Protein AF-A0A238J7Y0-F1 (afdb_monomer_lite)

Structure (mmCIF, N/CA/C/O backbone):
data_AF-A0A238J7Y0-F1
#
_entry.id   AF-A0A238J7Y0-F1
#
loop_
_atom_site.group_PDB
_atom_site.id
_atom_site.type_symbol
_atom_site.label_atom_id
_atom_site.label_alt_id
_atom_site.label_comp_id
_atom_site.label_asym_id
_atom_site.label_entity_id
_atom_site.label_seq_id
_atom_site.pdbx_PDB_ins_code
_atom_site.Cartn_x
_atom_site.Cartn_y
_atom_site.Cartn_z
_atom_site.occupancy
_atom_site.B_iso_or_equiv
_atom_site.auth_seq_id
_atom_site.auth_comp_id
_atom_site.auth_asym_id
_atom_site.auth_atom_id
_atom_site.pdbx_PDB_model_num
ATOM 1 N N . MET A 1 1 ? -10.356 15.730 -14.792 1.00 38.12 1 MET A N 1
ATOM 2 C CA . MET A 1 1 ? -11.535 15.500 -13.956 1.00 38.12 1 MET A CA 1
ATOM 3 C C . MET A 1 1 ? -10.981 15.472 -12.550 1.00 38.12 1 MET A C 1
ATOM 5 O O . MET A 1 1 ? -10.036 14.733 -12.318 1.00 38.12 1 MET A O 1
ATOM 9 N N . SER A 1 2 ? -11.400 16.400 -11.692 1.00 46.31 2 SER A N 1
ATOM 10 C CA . SER A 1 2 ? -10.883 16.491 -10.325 1.00 46.31 2 SER A CA 1
ATOM 11 C C . SER A 1 2 ? -11.227 15.210 -9.576 1.00 46.31 2 SER A C 1
ATOM 13 O O . SER A 1 2 ? -12.370 14.764 -9.649 1.00 46.31 2 SER A O 1
ATOM 15 N N . ILE A 1 3 ? -10.254 14.636 -8.872 1.00 56.44 3 ILE A N 1
ATOM 16 C CA . ILE A 1 3 ? -10.499 13.592 -7.875 1.00 56.44 3 ILE A CA 1
ATOM 17 C C . ILE A 1 3 ? -11.543 14.163 -6.902 1.00 56.44 3 ILE A C 1
ATOM 19 O O . ILE A 1 3 ? -11.275 15.166 -6.246 1.00 56.44 3 ILE A O 1
ATOM 23 N N . ASP A 1 4 ? -12.753 13.602 -6.878 1.00 63.94 4 ASP A N 1
ATOM 24 C CA . ASP A 1 4 ? -13.847 14.079 -6.022 1.00 63.94 4 ASP A CA 1
ATOM 25 C C . ASP A 1 4 ? -13.817 13.318 -4.694 1.00 63.94 4 ASP A C 1
ATOM 27 O O . ASP A 1 4 ? -14.590 12.382 -4.466 1.00 63.94 4 ASP A O 1
ATOM 31 N N . LEU A 1 5 ? -12.822 13.683 -3.882 1.00 73.19 5 LEU A N 1
ATOM 32 C CA . LEU A 1 5 ? -12.543 13.116 -2.569 1.00 73.19 5 LEU A CA 1
ATOM 33 C C . LEU A 1 5 ? -13.170 13.990 -1.479 1.00 73.19 5 LEU A C 1
ATOM 35 O O . LEU A 1 5 ? -12.853 15.176 -1.362 1.00 73.19 5 LEU A O 1
ATOM 39 N N . ASP A 1 6 ? -14.009 13.402 -0.629 1.00 80.81 6 ASP A N 1
ATOM 40 C CA . ASP A 1 6 ? -14.608 14.145 0.480 1.00 80.81 6 ASP A CA 1
ATOM 41 C C . ASP A 1 6 ? -13.591 14.352 1.608 1.00 80.81 6 ASP A C 1
ATOM 43 O O . ASP A 1 6 ? -13.405 15.479 2.072 1.00 80.81 6 ASP A O 1
ATOM 47 N N . ILE A 1 7 ? -12.898 13.284 2.023 1.00 86.94 7 ILE A N 1
ATOM 48 C CA . ILE A 1 7 ? -12.035 13.307 3.208 1.00 86.94 7 ILE A CA 1
ATOM 49 C C . ILE A 1 7 ? -10.666 12.683 2.931 1.00 86.94 7 ILE A C 1
ATOM 51 O O . ILE A 1 7 ? -10.556 11.504 2.591 1.00 86.94 7 ILE A O 1
ATOM 55 N N . PHE A 1 8 ? -9.606 13.446 3.182 1.00 88.31 8 PHE A N 1
ATOM 56 C CA . PHE A 1 8 ? -8.250 12.925 3.339 1.00 88.31 8 PHE A CA 1
ATOM 57 C C . PHE A 1 8 ? -7.947 12.703 4.826 1.00 88.31 8 PHE A C 1
ATOM 59 O O . PHE A 1 8 ? -8.079 13.626 5.625 1.00 88.31 8 PHE A O 1
ATOM 66 N N . VAL A 1 9 ? -7.544 11.491 5.212 1.00 89.31 9 VAL A N 1
ATOM 67 C CA . VAL A 1 9 ? -7.195 11.146 6.597 1.00 89.31 9 VAL A CA 1
ATOM 68 C C . VAL A 1 9 ? -5.675 11.077 6.737 1.00 89.31 9 VAL A C 1
ATOM 70 O O . VAL A 1 9 ? -5.036 10.136 6.264 1.00 89.31 9 VAL A O 1
ATOM 73 N N . SER A 1 10 ? -5.109 12.072 7.419 1.00 89.00 10 SER A N 1
ATOM 74 C CA . SER A 1 10 ? -3.700 12.125 7.812 1.00 89.00 10 SER A CA 1
ATOM 75 C C . SER A 1 10 ? -3.506 11.421 9.151 1.00 89.00 10 SER A C 1
ATOM 77 O O . SER A 1 10 ? -4.227 11.684 10.117 1.00 89.00 10 SER A O 1
ATOM 79 N N . TYR A 1 11 ? -2.544 10.503 9.216 1.00 87.81 11 TYR A N 1
ATOM 80 C CA . TYR A 1 11 ? -2.313 9.664 10.388 1.00 87.81 11 TYR A CA 1
ATOM 81 C C . TYR A 1 11 ? -0.861 9.183 10.456 1.00 87.81 11 TYR A C 1
ATOM 83 O O . TYR A 1 11 ? -0.108 9.228 9.479 1.00 87.81 11 TYR A O 1
ATOM 91 N N . LYS A 1 12 ? -0.454 8.679 11.623 1.00 85.75 12 LYS A N 1
ATOM 92 C CA . LYS A 1 12 ? 0.849 8.035 11.799 1.00 85.75 12 LYS A CA 1
ATOM 93 C C . LYS A 1 12 ? 0.777 6.580 11.339 1.00 85.75 12 LYS A C 1
ATOM 95 O O . LYS A 1 12 ? -0.038 5.815 11.837 1.00 85.75 12 LYS A O 1
ATOM 100 N N . ARG A 1 13 ? 1.639 6.182 10.397 1.00 77.62 13 ARG A N 1
ATOM 101 C CA . ARG A 1 13 ? 1.597 4.855 9.744 1.00 77.62 13 ARG A CA 1
ATOM 102 C C . ARG A 1 13 ? 1.607 3.677 10.718 1.00 77.62 13 ARG A C 1
ATOM 104 O O . ARG A 1 13 ? 0.900 2.698 10.507 1.00 77.62 13 ARG A O 1
ATOM 111 N N . GLU A 1 14 ? 2.377 3.789 11.792 1.00 77.94 14 GLU A N 1
ATOM 112 C CA . GLU A 1 14 ? 2.489 2.799 12.866 1.00 77.94 14 GLU A CA 1
ATOM 113 C C . GLU A 1 14 ? 1.159 2.607 13.628 1.00 77.94 14 GLU A C 1
ATOM 115 O O . GLU A 1 14 ? 0.955 1.595 14.292 1.00 77.94 14 GLU A O 1
ATOM 120 N N . GLU A 1 15 ? 0.217 3.537 13.465 1.00 82.38 15 GLU A N 1
ATOM 121 C CA . GLU A 1 15 ? -1.111 3.564 14.076 1.00 82.38 15 GLU A CA 1
ATOM 122 C C . GLU A 1 15 ? -2.224 3.316 13.038 1.00 82.38 15 GLU A C 1
ATOM 124 O O . GLU A 1 15 ? -3.339 3.824 13.150 1.00 82.38 15 GLU A O 1
ATOM 129 N N . ALA A 1 16 ? -1.948 2.497 12.016 1.00 77.50 16 ALA A N 1
ATOM 130 C CA . ALA A 1 16 ? -2.911 2.111 10.976 1.00 77.50 16 ALA A CA 1
ATOM 131 C C . ALA A 1 16 ? -4.255 1.583 11.527 1.00 77.50 16 ALA A C 1
ATOM 133 O O . ALA A 1 16 ? -5.310 1.826 10.945 1.00 77.50 16 ALA A O 1
ATOM 134 N N . HIS A 1 17 ? -4.237 0.930 12.691 1.00 79.94 17 HIS A N 1
ATOM 135 C CA . HIS A 1 17 ? -5.439 0.454 13.378 1.00 79.94 17 HIS A CA 1
ATOM 136 C C . HIS A 1 17 ? -6.396 1.594 13.778 1.00 79.94 17 HIS A C 1
ATOM 138 O O . HIS A 1 17 ? -7.616 1.427 13.740 1.00 79.94 17 HIS A O 1
ATOM 144 N N . LEU A 1 18 ? -5.856 2.753 14.169 1.00 84.38 18 LEU A N 1
ATOM 145 C CA . LEU A 1 18 ? -6.630 3.937 14.529 1.00 84.38 18 LEU A CA 1
ATOM 146 C C . LEU A 1 18 ? -7.251 4.557 13.275 1.00 84.38 18 LEU A C 1
ATOM 148 O O . LEU A 1 18 ? -8.452 4.830 13.258 1.00 84.38 18 LEU A O 1
ATOM 152 N N . ARG A 1 19 ? -6.451 4.692 12.210 1.00 86.56 19 ARG A N 1
ATOM 153 C CA . ARG A 1 19 ? -6.927 5.099 10.883 1.00 86.56 19 ARG A CA 1
ATOM 154 C C . ARG A 1 19 ? -8.102 4.231 10.438 1.00 86.56 19 ARG A C 1
ATOM 156 O O . ARG A 1 19 ? -9.132 4.777 10.063 1.00 86.56 19 ARG A O 1
ATOM 163 N N . ASP A 1 20 ? -7.981 2.907 10.500 1.00 82.25 20 ASP A N 1
ATOM 164 C CA . ASP A 1 20 ? -9.027 1.995 10.015 1.00 82.25 20 ASP A CA 1
ATOM 165 C C . ASP A 1 20 ? -10.348 2.146 10.752 1.00 82.25 20 ASP A C 1
ATOM 167 O O . ASP A 1 20 ? -11.408 2.077 10.133 1.00 82.25 20 ASP A O 1
ATOM 171 N N . LYS A 1 21 ? -10.299 2.375 12.067 1.00 85.75 21 LYS A N 1
ATOM 172 C CA . LYS A 1 21 ? -11.506 2.651 12.851 1.00 85.75 21 LYS A CA 1
ATOM 173 C C . LYS A 1 21 ? -12.198 3.922 12.370 1.00 85.75 21 LYS A C 1
ATOM 175 O O . LYS A 1 21 ? -13.404 3.904 12.146 1.00 85.75 21 LYS A O 1
ATOM 180 N N . VAL A 1 22 ? -11.436 4.998 12.186 1.00 87.19 22 VAL A N 1
ATOM 181 C CA . VAL A 1 22 ? -11.964 6.293 11.739 1.00 87.19 22 VAL A CA 1
ATOM 182 C C . VAL A 1 22 ? -12.487 6.209 10.304 1.00 87.19 22 VAL A C 1
ATOM 184 O O . VAL A 1 22 ? -13.600 6.649 10.036 1.00 87.19 22 VAL A O 1
ATOM 187 N N . ILE A 1 23 ? -11.737 5.587 9.391 1.00 85.50 23 ILE A N 1
ATOM 188 C CA . ILE A 1 23 ? -12.138 5.415 7.990 1.00 85.50 23 ILE A CA 1
ATOM 189 C C . ILE A 1 23 ? -13.430 4.613 7.878 1.00 85.50 23 ILE A C 1
ATOM 191 O O . ILE A 1 23 ? -14.350 5.065 7.206 1.00 85.50 23 ILE A O 1
ATOM 195 N N . ARG A 1 24 ? -13.535 3.461 8.554 1.00 81.81 24 ARG A N 1
ATOM 196 C CA . ARG A 1 24 ? -14.764 2.650 8.518 1.00 81.81 24 ARG A CA 1
ATOM 197 C C . ARG A 1 24 ? -15.963 3.446 9.018 1.00 81.81 24 ARG A C 1
ATOM 199 O O . ARG A 1 24 ? -16.998 3.453 8.370 1.00 81.81 24 ARG A O 1
ATOM 206 N N . ALA A 1 25 ? -15.791 4.176 10.118 1.00 84.56 25 ALA A N 1
ATOM 207 C CA . ALA A 1 25 ? -16.844 5.000 10.696 1.00 84.56 25 ALA A CA 1
ATOM 208 C C . ALA A 1 25 ? -17.317 6.118 9.737 1.00 84.56 25 ALA A C 1
ATOM 210 O O . ALA A 1 25 ? -18.513 6.386 9.637 1.00 84.56 25 ALA A O 1
ATOM 211 N N . LEU A 1 26 ? -16.397 6.739 8.993 1.00 86.44 26 LEU A N 1
ATOM 212 C CA . LEU A 1 26 ? -16.709 7.750 7.975 1.00 86.44 26 LEU A CA 1
ATOM 213 C C . LEU A 1 26 ? -17.353 7.144 6.716 1.00 86.44 26 LEU A C 1
ATOM 215 O O . LEU A 1 26 ? -18.285 7.721 6.159 1.00 86.44 26 LEU A O 1
ATOM 219 N N . GLN A 1 27 ? -16.897 5.970 6.283 1.00 83.50 27 GLN A N 1
ATOM 220 C CA . GLN A 1 27 ? -17.466 5.248 5.142 1.00 83.50 27 GLN A CA 1
ATOM 221 C C . GLN A 1 27 ? -18.886 4.752 5.432 1.00 83.50 27 GLN A C 1
ATOM 223 O O . GLN A 1 27 ? -19.764 4.889 4.583 1.00 83.50 27 GLN A O 1
ATOM 228 N N . ASP A 1 28 ? -19.144 4.265 6.649 1.00 80.19 28 ASP A N 1
ATOM 229 C CA . ASP A 1 28 ? -20.488 3.901 7.117 1.00 80.19 28 ASP A CA 1
ATOM 230 C C . ASP A 1 28 ? -21.444 5.111 7.120 1.00 80.19 28 ASP A C 1
ATOM 232 O O . ASP A 1 28 ? -22.663 4.956 6.999 1.00 80.19 28 ASP A O 1
ATOM 236 N N . ALA A 1 29 ? -20.895 6.328 7.210 1.00 81.44 29 ALA A N 1
ATOM 237 C CA . ALA A 1 29 ? -21.615 7.592 7.079 1.00 81.44 29 ALA A CA 1
ATOM 238 C C . ALA A 1 29 ? -21.702 8.122 5.626 1.00 81.44 29 ALA A C 1
ATOM 240 O O . ALA A 1 29 ? -22.191 9.229 5.412 1.00 81.44 29 ALA A O 1
ATOM 241 N N . ASN A 1 30 ? -21.312 7.318 4.627 1.00 82.19 30 ASN A N 1
ATOM 242 C CA . ASN A 1 30 ? -21.288 7.625 3.187 1.00 82.19 30 ASN A CA 1
ATOM 243 C C . ASN A 1 30 ? -20.312 8.738 2.759 1.00 82.19 30 ASN A C 1
ATOM 245 O O . ASN A 1 30 ? -20.568 9.432 1.773 1.00 82.19 30 ASN A O 1
ATOM 249 N N . PHE A 1 31 ? -19.187 8.903 3.454 1.00 82.19 31 PHE A N 1
ATOM 250 C CA . PHE A 1 31 ? -18.101 9.759 2.969 1.00 82.19 31 PHE A CA 1
ATOM 251 C C . PHE A 1 31 ? -17.094 8.971 2.134 1.00 82.19 31 PHE A C 1
ATOM 253 O O . PHE A 1 31 ? -16.704 7.856 2.492 1.00 82.19 31 PHE A O 1
ATOM 260 N N . THR A 1 32 ? -16.611 9.574 1.047 1.00 79.25 32 THR A N 1
ATOM 261 C CA . THR A 1 32 ? -15.444 9.044 0.335 1.00 79.25 32 THR A CA 1
ATOM 262 C C . THR A 1 32 ? -14.169 9.435 1.078 1.00 79.25 32 THR A C 1
ATOM 264 O O . THR A 1 32 ? -13.885 10.611 1.304 1.00 79.25 32 THR A O 1
ATOM 267 N N . THR A 1 33 ? -13.399 8.437 1.500 1.00 78.62 33 THR A N 1
ATOM 268 C CA . THR A 1 33 ? -12.208 8.634 2.334 1.00 78.62 33 THR A CA 1
ATOM 269 C C . THR A 1 33 ? -10.964 8.102 1.642 1.00 78.62 33 THR A C 1
ATOM 271 O O . THR A 1 33 ? -10.998 7.005 1.080 1.00 78.62 33 THR A O 1
ATOM 274 N N . PHE A 1 34 ? -9.846 8.800 1.792 1.00 76.94 34 PHE A N 1
ATOM 275 C CA . PHE A 1 34 ? -8.535 8.331 1.359 1.00 76.94 34 PHE A CA 1
ATOM 276 C C . PHE A 1 34 ? -7.503 8.523 2.472 1.00 76.94 34 PHE A C 1
ATOM 278 O O . PHE A 1 34 ? -7.573 9.498 3.218 1.00 76.94 34 PHE A O 1
ATOM 285 N N . ALA A 1 35 ? -6.539 7.610 2.578 1.00 72.25 35 ALA A N 1
ATOM 286 C CA . ALA A 1 35 ? -5.431 7.699 3.523 1.00 72.25 35 ALA A CA 1
ATOM 287 C C . ALA A 1 35 ? -4.133 7.183 2.892 1.00 72.25 35 ALA A C 1
ATOM 289 O O . ALA A 1 35 ? -4.165 6.325 2.012 1.00 72.25 35 ALA A O 1
ATOM 290 N N . ASP A 1 36 ? -2.992 7.697 3.358 1.00 65.25 36 ASP A N 1
ATOM 291 C CA . ASP A 1 36 ? -1.638 7.363 2.879 1.00 65.25 36 ASP A CA 1
ATOM 292 C C . ASP A 1 36 ? -1.188 5.940 3.287 1.00 65.25 36 ASP A C 1
ATOM 294 O O . ASP A 1 36 ? -0.232 5.756 4.041 1.00 65.25 36 ASP A O 1
ATOM 298 N N . ALA A 1 37 ? -1.918 4.909 2.851 1.00 54.00 37 ALA A N 1
ATOM 299 C CA . ALA A 1 37 ? -1.690 3.547 3.319 1.00 54.00 37 ALA A CA 1
ATOM 300 C C . ALA A 1 37 ? -0.405 2.905 2.772 1.00 54.00 37 ALA A C 1
ATOM 302 O O . ALA A 1 37 ? 0.185 2.101 3.487 1.00 54.00 37 ALA A O 1
ATOM 303 N N . GLU A 1 38 ? 0.069 3.246 1.568 1.00 50.06 38 GLU A N 1
ATOM 304 C CA . GLU A 1 38 ? 1.172 2.506 0.924 1.00 50.06 38 GLU A CA 1
ATOM 305 C C . GLU A 1 38 ? 1.985 3.333 -0.089 1.00 50.06 38 GLU A C 1
ATOM 307 O O . GLU A 1 38 ? 2.327 2.841 -1.162 1.00 50.06 38 GLU A O 1
ATOM 312 N N . ILE A 1 39 ? 2.314 4.595 0.208 1.00 52.22 39 ILE A N 1
ATOM 313 C CA . ILE A 1 39 ? 3.214 5.343 -0.680 1.00 52.22 39 ILE A CA 1
ATOM 314 C C . ILE A 1 39 ? 4.668 5.221 -0.193 1.00 52.22 39 ILE A C 1
ATOM 316 O O . ILE A 1 39 ? 5.030 5.659 0.913 1.00 52.22 39 ILE A O 1
ATOM 320 N N . ASP A 1 40 ? 5.503 4.620 -1.044 1.00 47.72 40 ASP A N 1
ATOM 321 C CA . ASP A 1 40 ? 6.953 4.493 -0.868 1.00 47.72 40 ASP A CA 1
ATOM 322 C C . ASP A 1 40 ? 7.617 5.868 -0.695 1.00 47.72 40 ASP A C 1
ATOM 324 O O . ASP A 1 40 ? 7.285 6.838 -1.381 1.00 47.72 40 ASP A O 1
ATOM 328 N N . LYS A 1 41 ? 8.599 5.954 0.213 1.00 45.19 41 LYS A N 1
ATOM 329 C CA . LYS A 1 41 ? 9.417 7.161 0.423 1.00 45.19 41 LYS A CA 1
ATOM 330 C C . LYS A 1 41 ? 10.328 7.386 -0.796 1.00 45.19 41 LYS A C 1
ATOM 332 O O . LYS A 1 41 ? 11.480 6.966 -0.790 1.00 45.19 41 LYS A O 1
ATOM 337 N N . GLY A 1 42 ? 9.809 8.038 -1.834 1.00 51.00 42 GLY A N 1
ATOM 338 C CA . GLY A 1 42 ? 10.549 8.479 -3.024 1.00 51.00 42 GLY A CA 1
ATOM 339 C C . GLY A 1 42 ? 10.338 9.967 -3.330 1.00 51.00 42 GLY A C 1
ATOM 340 O O . GLY A 1 42 ? 9.514 10.621 -2.694 1.00 51.00 42 GLY A O 1
ATOM 341 N N . GLU A 1 43 ? 11.059 10.512 -4.316 1.00 45.06 43 GLU A N 1
ATOM 342 C CA . GLU A 1 43 ? 10.988 11.941 -4.692 1.00 45.06 43 GLU A CA 1
ATOM 343 C C . GLU A 1 43 ? 9.572 12.390 -5.114 1.00 45.06 43 GLU A C 1
ATOM 345 O O . GLU A 1 43 ? 9.170 13.513 -4.814 1.00 45.06 43 GLU A O 1
ATOM 350 N N . ASN A 1 44 ? 8.767 11.480 -5.677 1.00 52.41 44 ASN A N 1
ATOM 351 C CA . ASN A 1 44 ? 7.397 11.750 -6.136 1.00 52.41 44 ASN A CA 1
ATOM 352 C C . ASN A 1 44 ? 6.315 11.600 -5.037 1.00 52.41 44 ASN A C 1
ATOM 354 O O . ASN A 1 44 ? 5.147 11.899 -5.288 1.00 52.41 44 ASN A O 1
ATOM 358 N N . PHE A 1 45 ? 6.672 11.163 -3.817 1.00 55.41 45 PHE A N 1
ATOM 359 C CA . PHE A 1 45 ? 5.735 10.992 -2.686 1.00 55.41 45 PHE A CA 1
ATOM 360 C C . PHE A 1 45 ? 5.042 12.315 -2.322 1.00 55.41 45 PHE A C 1
ATOM 362 O O . PHE A 1 45 ? 3.825 12.367 -2.146 1.00 55.41 45 PHE A O 1
ATOM 369 N N . ASN A 1 46 ? 5.819 13.400 -2.276 1.00 62.00 46 ASN A N 1
ATOM 370 C CA . ASN A 1 46 ? 5.327 14.723 -1.888 1.00 62.00 46 ASN A CA 1
ATOM 371 C C . ASN A 1 46 ? 4.303 15.273 -2.882 1.00 62.00 46 ASN A C 1
ATOM 373 O O . ASN A 1 46 ? 3.322 15.882 -2.478 1.00 62.00 46 ASN A O 1
ATOM 377 N N . GLU A 1 47 ? 4.502 15.039 -4.181 1.00 65.19 47 GLU A N 1
ATOM 378 C CA . GLU A 1 47 ? 3.608 15.566 -5.215 1.00 65.19 47 GLU A CA 1
ATOM 379 C C . GLU A 1 47 ? 2.244 14.877 -5.209 1.00 65.19 47 GLU A C 1
ATOM 381 O O . GLU A 1 47 ? 1.219 15.522 -5.435 1.00 65.19 47 GLU A O 1
ATOM 386 N N . VAL A 1 48 ? 2.223 13.570 -4.940 1.00 64.44 48 VAL A N 1
ATOM 387 C CA . VAL A 1 48 ? 0.982 12.799 -4.823 1.00 64.44 48 VAL A CA 1
ATOM 388 C C . VAL A 1 48 ? 0.228 13.204 -3.561 1.00 64.44 48 VAL A C 1
ATOM 390 O O . VAL A 1 48 ? -0.971 13.462 -3.624 1.00 64.44 48 VAL A O 1
ATOM 393 N N . LEU A 1 49 ? 0.924 13.297 -2.428 1.00 67.75 49 LEU A N 1
ATOM 394 C CA . LEU A 1 49 ? 0.328 13.681 -1.152 1.00 67.75 49 LEU A CA 1
ATOM 395 C C . LEU A 1 49 ? -0.256 15.098 -1.209 1.00 67.75 49 LEU A C 1
ATOM 397 O O . LEU A 1 49 ? -1.420 15.304 -0.865 1.00 67.75 49 LEU A O 1
ATOM 401 N N . ASP A 1 50 ? 0.505 16.058 -1.742 1.00 72.56 50 ASP A N 1
ATOM 402 C CA . ASP A 1 50 ? 0.035 17.424 -1.960 1.00 72.56 50 ASP A CA 1
ATOM 403 C C . ASP A 1 50 ? -1.196 17.456 -2.873 1.00 72.56 50 ASP A C 1
ATOM 405 O O . ASP A 1 50 ? -2.105 18.256 -2.659 1.00 72.56 50 ASP A O 1
ATOM 409 N N . ARG A 1 51 ? -1.249 16.591 -3.894 1.00 71.81 51 ARG A N 1
ATOM 410 C CA . ARG A 1 51 ? -2.391 16.486 -4.813 1.00 71.81 51 ARG A CA 1
ATOM 411 C C . ARG A 1 51 ? -3.631 15.944 -4.116 1.00 71.81 51 ARG A C 1
ATOM 413 O O . ARG A 1 51 ? -4.695 16.528 -4.289 1.00 71.81 51 ARG A O 1
ATOM 420 N N . MET A 1 52 ? -3.482 14.906 -3.296 1.00 72.62 52 MET A N 1
ATOM 421 C CA . MET A 1 52 ? -4.582 14.331 -2.518 1.00 72.62 52 MET A CA 1
ATOM 422 C C . MET A 1 52 ? -5.160 15.334 -1.529 1.00 72.62 52 MET A C 1
ATOM 424 O O . MET A 1 52 ? -6.373 15.546 -1.494 1.00 72.62 52 MET A O 1
ATOM 428 N N . VAL A 1 53 ? -4.282 16.020 -0.794 1.00 75.75 53 VAL A N 1
ATOM 429 C CA . VAL A 1 53 ? -4.673 17.103 0.113 1.00 75.75 53 VAL A CA 1
ATOM 430 C C . VAL A 1 53 ? -5.376 18.219 -0.658 1.00 75.75 53 VAL A C 1
ATOM 432 O O . VAL A 1 53 ? -6.360 18.759 -0.166 1.00 75.75 53 VAL A O 1
ATOM 435 N N . ARG A 1 54 ? -4.920 18.555 -1.876 1.00 78.06 54 ARG A N 1
ATOM 436 C CA . ARG A 1 54 ? -5.554 19.566 -2.743 1.00 78.06 54 ARG A CA 1
ATOM 437 C C . ARG A 1 54 ? -6.923 19.146 -3.270 1.00 78.06 54 ARG A C 1
ATOM 439 O O . ARG A 1 54 ? -7.764 20.024 -3.436 1.00 78.06 54 ARG A O 1
ATOM 446 N N . SER A 1 55 ? -7.136 17.860 -3.539 1.00 75.81 55 SER A N 1
ATOM 447 C CA . SER A 1 55 ? -8.413 17.331 -4.030 1.00 75.81 55 SER A CA 1
ATOM 448 C C . SER A 1 55 ? -9.452 17.086 -2.938 1.00 75.81 55 SER A C 1
ATOM 450 O O . SER A 1 55 ? -10.634 17.000 -3.252 1.00 75.81 55 SER A O 1
ATOM 452 N N . ALA A 1 56 ? -9.033 16.969 -1.676 1.00 82.94 56 ALA A N 1
ATOM 453 C CA . ALA A 1 56 ? -9.940 16.707 -0.568 1.00 82.94 56 ALA A CA 1
ATOM 454 C C . ALA A 1 56 ? -10.749 17.951 -0.167 1.00 82.94 56 ALA A C 1
ATOM 456 O O . ALA A 1 56 ? -10.197 19.046 -0.012 1.00 82.94 56 ALA A O 1
ATOM 457 N N . LYS A 1 57 ? -12.051 17.774 0.087 1.00 87.19 57 LYS A N 1
ATOM 458 C CA . LYS A 1 57 ? -12.891 18.824 0.695 1.00 87.19 57 LYS A CA 1
ATOM 459 C C . LYS A 1 57 ? -12.507 19.068 2.154 1.00 87.19 57 LYS A C 1
ATOM 461 O O . LYS A 1 57 ? -12.484 20.217 2.593 1.00 87.19 57 LYS A O 1
ATOM 466 N N . LEU A 1 58 ? -12.159 18.008 2.881 1.00 90.44 58 LEU A N 1
ATOM 467 C CA . LEU A 1 58 ? -11.745 18.047 4.280 1.00 90.44 58 LEU A CA 1
ATOM 468 C C . LEU A 1 58 ? -10.493 17.187 4.496 1.00 90.44 58 LEU A C 1
ATOM 470 O O . LEU A 1 58 ? -10.414 16.058 4.020 1.00 90.44 58 LEU A O 1
ATOM 474 N N . THR A 1 59 ? -9.528 17.703 5.252 1.00 91.88 59 THR A N 1
ATOM 475 C CA . THR A 1 59 ? -8.374 16.939 5.737 1.00 91.88 59 THR A CA 1
ATOM 476 C C . THR A 1 59 ? -8.517 16.727 7.239 1.00 91.88 59 THR A C 1
ATOM 478 O O . THR A 1 59 ? -8.415 17.673 8.026 1.00 91.88 59 THR A O 1
ATOM 481 N N . LEU A 1 60 ? -8.738 15.475 7.630 1.00 93.31 60 LEU A N 1
ATOM 482 C CA . LEU A 1 60 ? -8.826 15.033 9.014 1.00 93.31 60 LEU A CA 1
ATOM 483 C C . LEU A 1 60 ? -7.433 14.614 9.488 1.00 93.31 60 LEU A C 1
ATOM 485 O O . LEU A 1 60 ? -6.873 13.656 8.957 1.00 93.31 60 LEU A O 1
ATOM 489 N N . VAL A 1 61 ? -6.869 15.311 10.474 1.00 93.44 61 VAL A N 1
ATOM 490 C CA . VAL A 1 61 ? -5.524 15.008 10.990 1.00 93.44 61 VAL A CA 1
ATOM 491 C C . VAL A 1 61 ? -5.618 14.370 12.365 1.00 93.44 61 VAL A C 1
ATOM 493 O O . VAL A 1 61 ? -6.048 15.012 13.320 1.00 93.44 61 VAL A O 1
ATOM 496 N N . LEU A 1 62 ? -5.202 13.107 12.458 1.00 93.12 62 LEU A N 1
ATOM 497 C CA . LEU A 1 62 ? -5.180 12.348 13.705 1.00 93.12 62 LEU A CA 1
ATOM 498 C C . LEU A 1 62 ? -3.870 12.627 14.452 1.00 93.12 62 LEU A C 1
ATOM 500 O O . LEU A 1 62 ? -2.807 12.114 14.094 1.00 93.12 62 LEU A O 1
ATOM 504 N N . TRP A 1 63 ? -3.953 13.452 15.491 1.00 92.69 63 TRP A N 1
ATOM 505 C CA . TRP A 1 63 ? -2.842 13.796 16.367 1.00 92.69 63 TRP A CA 1
ATOM 506 C C . TRP A 1 63 ? -2.775 12.841 17.558 1.00 92.69 63 TRP A C 1
ATOM 508 O O . TRP A 1 63 ? -3.636 12.831 18.432 1.00 92.69 63 TRP A O 1
ATOM 518 N N . THR A 1 64 ? -1.701 12.067 17.602 1.00 91.75 64 THR A N 1
ATOM 519 C CA . THR A 1 64 ? -1.263 11.224 18.719 1.00 91.75 64 THR A CA 1
ATOM 520 C C . THR A 1 64 ? 0.153 11.633 19.130 1.00 91.75 64 THR A C 1
ATOM 522 O O . THR A 1 64 ? 0.838 12.354 18.398 1.00 91.75 64 THR A O 1
ATOM 525 N N . GLU A 1 65 ? 0.654 11.124 20.256 1.00 88.69 65 GLU A N 1
ATOM 526 C CA . GLU A 1 65 ? 2.065 11.300 20.640 1.00 88.69 65 GLU A CA 1
ATOM 527 C C . GLU A 1 65 ? 3.036 10.806 19.545 1.00 88.69 65 GLU A C 1
ATOM 529 O O . GLU A 1 65 ? 4.104 11.380 19.330 1.00 88.69 65 GLU A O 1
ATOM 534 N N . ALA A 1 66 ? 2.675 9.762 18.796 1.00 85.69 66 ALA A N 1
ATOM 535 C CA . ALA A 1 66 ? 3.496 9.293 17.686 1.00 85.69 66 ALA A CA 1
ATOM 536 C C . ALA A 1 66 ? 3.406 10.227 16.462 1.00 85.69 66 ALA A C 1
ATOM 538 O O . ALA A 1 66 ? 4.394 10.399 15.735 1.00 85.69 66 ALA A O 1
ATOM 539 N N . ALA A 1 67 ? 2.248 10.853 16.236 1.00 86.75 67 ALA A N 1
ATOM 540 C CA . ALA A 1 67 ? 2.034 11.799 15.148 1.00 86.75 67 ALA A CA 1
ATOM 541 C C . ALA A 1 67 ? 2.793 13.120 15.346 1.00 86.75 67 ALA A C 1
ATOM 543 O O . ALA A 1 67 ? 3.355 13.642 14.380 1.00 86.75 67 ALA A O 1
ATOM 544 N N . THR A 1 68 ? 2.886 13.633 16.580 1.00 85.38 68 THR A N 1
ATOM 545 C CA . THR A 1 68 ? 3.631 14.874 16.887 1.00 85.38 68 THR A CA 1
ATOM 546 C C . THR A 1 68 ? 5.120 14.762 16.560 1.00 85.38 68 THR A C 1
ATOM 548 O O . THR A 1 68 ? 5.750 15.734 16.146 1.00 85.38 68 THR A O 1
ATOM 551 N N . ARG A 1 69 ? 5.677 13.552 16.663 1.00 82.25 69 ARG A N 1
ATOM 552 C CA . ARG A 1 69 ? 7.077 13.241 16.335 1.00 82.25 69 ARG A CA 1
ATOM 553 C C . ARG A 1 69 ? 7.307 12.977 14.840 1.00 82.25 69 ARG A C 1
ATOM 555 O O . ARG A 1 69 ? 8.431 12.685 14.430 1.00 82.25 69 ARG A O 1
ATOM 562 N N . SER A 1 70 ? 6.264 13.047 14.011 1.00 80.62 70 SER A N 1
ATOM 563 C CA . SER A 1 70 ? 6.355 12.831 12.566 1.00 80.62 70 SER A CA 1
ATOM 564 C C . SER A 1 70 ? 6.902 14.060 11.839 1.00 80.62 70 SER A C 1
ATOM 566 O O . SER A 1 70 ? 6.525 15.192 12.118 1.00 80.62 70 SER A O 1
ATOM 568 N N . GLN A 1 71 ? 7.739 13.839 10.824 1.00 73.06 71 GLN A N 1
ATOM 569 C CA . GLN A 1 71 ? 8.192 14.903 9.917 1.00 73.06 71 GLN A CA 1
ATOM 570 C C . GLN A 1 71 ? 7.189 15.226 8.790 1.00 73.06 71 GLN A C 1
ATOM 572 O O . GLN A 1 71 ? 7.377 16.213 8.076 1.00 73.06 71 GLN A O 1
ATOM 577 N N . TRP A 1 72 ? 6.158 14.392 8.610 1.00 75.50 72 TRP A N 1
ATOM 578 C CA . TRP A 1 72 ? 5.212 14.455 7.486 1.00 75.50 72 TRP A CA 1
ATOM 579 C C . TRP A 1 72 ? 3.854 15.034 7.890 1.00 75.50 72 TRP A C 1
ATOM 581 O O . TRP A 1 72 ? 3.397 15.991 7.276 1.00 75.50 72 TRP A O 1
ATOM 591 N N . ILE A 1 73 ? 3.282 14.563 8.999 1.00 83.44 73 ILE A N 1
ATOM 592 C CA . ILE A 1 73 ? 1.952 14.983 9.478 1.00 83.44 73 ILE A CA 1
ATOM 593 C C . ILE A 1 73 ? 1.879 16.503 9.731 1.00 83.44 73 ILE A C 1
ATOM 595 O O . ILE A 1 73 ? 0.959 17.150 9.227 1.00 83.44 73 ILE A O 1
ATOM 599 N N . PRO A 1 74 ? 2.878 17.149 10.376 1.00 84.62 74 PRO A N 1
ATOM 600 C CA . PRO A 1 74 ? 2.887 18.607 10.482 1.00 84.62 74 PRO A CA 1
ATOM 601 C C . PRO A 1 74 ? 2.969 19.330 9.130 1.00 84.62 74 PRO A C 1
ATOM 603 O O . PRO A 1 74 ? 2.491 20.456 9.012 1.00 84.62 74 PRO A O 1
ATOM 606 N N . LYS A 1 75 ? 3.584 18.731 8.099 1.00 82.19 75 LYS A N 1
ATOM 607 C CA . LYS A 1 75 ? 3.623 19.328 6.752 1.00 82.19 75 LYS A CA 1
ATOM 608 C C . LYS A 1 75 ? 2.251 19.263 6.082 1.00 82.19 75 LYS A C 1
ATOM 610 O O . LYS A 1 75 ? 1.825 20.272 5.528 1.00 82.19 75 LYS A O 1
ATOM 615 N N . GLU A 1 76 ? 1.553 18.134 6.188 1.00 81.38 76 GLU A N 1
ATOM 616 C CA . GLU A 1 76 ? 0.191 17.949 5.663 1.00 81.38 76 GLU A CA 1
ATOM 617 C C . GLU A 1 76 ? -0.806 18.917 6.316 1.00 81.38 76 GLU A C 1
ATOM 619 O O . GLU A 1 76 ? -1.580 19.587 5.624 1.00 81.38 76 GLU A O 1
ATOM 624 N N . ALA A 1 77 ? -0.724 19.075 7.642 1.00 85.56 77 ALA A N 1
ATOM 625 C CA . ALA A 1 77 ? -1.521 20.043 8.392 1.00 85.56 77 ALA A CA 1
ATOM 626 C C . ALA A 1 77 ? -1.265 21.486 7.917 1.00 85.56 77 ALA A C 1
ATOM 628 O O . ALA A 1 77 ? -2.200 22.217 7.583 1.00 85.56 77 ALA A O 1
ATOM 629 N N . ARG A 1 78 ? 0.008 21.892 7.801 1.00 88.06 78 ARG A N 1
ATOM 630 C CA . ARG A 1 78 ? 0.390 23.234 7.319 1.00 88.06 78 ARG A CA 1
ATOM 631 C C . ARG A 1 78 ? -0.060 23.494 5.886 1.00 88.06 78 ARG A C 1
ATOM 633 O O . ARG A 1 78 ? -0.527 24.594 5.592 1.00 88.06 78 ARG A O 1
ATOM 640 N N . LEU A 1 79 ? 0.075 22.508 4.998 1.00 84.50 79 LEU A N 1
ATOM 641 C CA . LEU A 1 79 ? -0.390 22.627 3.619 1.00 84.50 79 LEU A CA 1
ATOM 642 C C . LEU A 1 79 ? -1.905 22.832 3.578 1.00 84.50 79 LEU A C 1
ATOM 644 O O . LEU A 1 79 ? -2.365 23.761 2.919 1.00 84.50 79 LEU A O 1
ATOM 648 N N . THR A 1 80 ? -2.661 22.026 4.324 1.00 86.25 80 THR A N 1
ATOM 649 C CA . THR A 1 80 ? -4.122 22.152 4.406 1.00 86.25 80 THR A CA 1
ATOM 650 C C . THR A 1 80 ? -4.523 23.546 4.893 1.00 86.25 80 THR A C 1
ATOM 652 O O . THR A 1 80 ? -5.275 24.238 4.209 1.00 86.25 80 THR A O 1
ATOM 655 N N . LYS A 1 81 ? -3.949 24.025 6.008 1.00 89.19 81 LYS A N 1
ATOM 656 C CA . LYS A 1 81 ? -4.215 25.376 6.540 1.00 89.19 81 LYS A CA 1
ATOM 657 C C . LYS A 1 81 ? -3.904 26.472 5.521 1.00 89.19 81 LYS A C 1
ATOM 659 O O . LYS A 1 81 ? -4.675 27.420 5.375 1.00 89.19 81 LYS A O 1
ATOM 664 N N . LYS A 1 82 ? -2.790 26.343 4.794 1.00 87.81 82 LYS A N 1
ATOM 665 C CA . LYS A 1 82 ? -2.410 27.286 3.736 1.00 87.81 82 LYS A CA 1
ATOM 666 C C . LYS A 1 82 ? -3.452 27.318 2.616 1.00 87.81 82 LYS A C 1
ATOM 668 O O . LYS A 1 82 ? -3.868 28.402 2.220 1.00 87.81 82 LYS A O 1
ATOM 673 N N . LEU A 1 83 ? -3.894 26.158 2.129 1.00 84.69 83 LEU A N 1
ATOM 674 C CA . LEU A 1 83 ? -4.910 26.066 1.075 1.00 84.69 83 LEU A CA 1
ATOM 675 C C . LEU A 1 83 ? -6.255 26.637 1.532 1.00 84.69 83 LEU A C 1
ATOM 677 O O . LEU A 1 83 ? -6.874 27.405 0.796 1.00 84.69 83 LEU A O 1
ATOM 681 N N . GLN A 1 84 ? -6.657 26.336 2.767 1.00 85.62 84 GLN A N 1
ATOM 682 C CA . GLN A 1 84 ? -7.871 26.873 3.370 1.00 85.62 84 GLN A CA 1
ATOM 683 C C . GLN A 1 84 ? -7.828 28.407 3.463 1.00 85.62 84 GLN A C 1
ATOM 685 O O . GLN A 1 84 ? -8.814 29.079 3.155 1.00 85.62 84 GLN A O 1
ATOM 690 N N . GLN A 1 85 ? -6.686 28.981 3.860 1.00 85.62 85 GLN A N 1
ATOM 691 C CA . GLN A 1 85 ? -6.508 30.432 3.916 1.00 85.62 85 GLN A CA 1
ATOM 692 C C . GLN A 1 85 ? -6.520 31.058 2.516 1.00 85.62 85 GLN A C 1
ATOM 694 O O . GLN A 1 85 ? -7.217 32.044 2.296 1.00 85.62 85 GLN A O 1
ATOM 699 N N . GLU A 1 86 ? -5.833 30.455 1.543 1.00 84.62 86 GLU A N 1
ATOM 700 C CA . GLU A 1 86 ? -5.842 30.927 0.155 1.00 84.62 86 GLU A CA 1
ATOM 701 C C . GLU A 1 86 ? -7.248 30.913 -0.466 1.00 84.62 86 GLU A C 1
ATOM 703 O O . GLU A 1 86 ? -7.572 31.791 -1.270 1.00 84.62 86 GLU A O 1
ATOM 708 N N . ALA A 1 87 ? -8.083 29.926 -0.123 1.00 79.75 87 ALA A N 1
ATOM 709 C CA . ALA A 1 87 ? -9.475 29.864 -0.563 1.00 79.75 87 ALA A CA 1
ATOM 710 C C . ALA A 1 87 ? -10.300 31.023 0.022 1.00 79.75 87 ALA A C 1
ATOM 712 O O . ALA A 1 87 ? -11.000 31.710 -0.728 1.00 79.75 87 ALA A O 1
ATOM 713 N N . LYS A 1 88 ? -10.137 31.296 1.328 1.00 81.12 88 LYS A N 1
ATOM 714 C CA . LYS A 1 88 ? -10.769 32.432 2.023 1.00 81.12 88 LYS A CA 1
ATOM 715 C C . LYS A 1 88 ? -10.346 33.773 1.426 1.00 81.12 88 LYS A C 1
ATOM 717 O O . LYS A 1 88 ? -11.204 34.588 1.097 1.00 81.12 88 LYS A O 1
ATOM 722 N N . ASP A 1 89 ? -9.046 33.976 1.218 1.00 84.00 89 ASP A N 1
ATOM 723 C CA . ASP A 1 89 ? -8.491 35.222 0.674 1.00 84.00 89 ASP A CA 1
ATOM 724 C C . ASP A 1 89 ? -8.997 35.509 -0.750 1.00 84.00 89 ASP A C 1
ATOM 726 O O . ASP A 1 89 ? -9.160 36.663 -1.147 1.00 84.00 89 ASP A O 1
ATOM 730 N N . LYS A 1 90 ? -9.275 34.456 -1.528 1.00 80.62 90 LYS A N 1
ATOM 731 C CA . LYS A 1 90 ? -9.809 34.545 -2.896 1.00 80.62 90 LYS A CA 1
ATOM 732 C C . LYS A 1 90 ? -11.341 34.605 -2.953 1.00 80.62 90 LYS A C 1
ATOM 734 O O . LYS A 1 90 ? -11.884 34.604 -4.058 1.00 80.62 90 LYS A O 1
ATOM 739 N N . GLY A 1 91 ? -12.033 34.634 -1.809 1.00 71.88 91 GLY A N 1
ATOM 740 C CA . GLY A 1 91 ? -13.499 34.656 -1.732 1.00 71.88 91 GLY A CA 1
ATOM 741 C C . GLY A 1 91 ? -14.168 33.423 -2.346 1.00 71.88 91 GLY A C 1
ATOM 742 O O . GLY A 1 91 ? -15.292 33.516 -2.837 1.00 71.88 91 GLY A O 1
ATOM 743 N N . ARG A 1 92 ? -13.460 32.290 -2.387 1.00 72.75 92 ARG A N 1
ATOM 744 C CA . ARG A 1 92 ? -13.994 31.010 -2.864 1.00 72.75 92 ARG A CA 1
ATOM 745 C C . ARG A 1 92 ? -14.688 30.289 -1.712 1.00 72.75 92 ARG A C 1
ATOM 747 O O . ARG A 1 92 ? -14.418 30.574 -0.546 1.00 72.75 92 ARG A O 1
ATOM 754 N N . GLU A 1 93 ? -15.564 29.347 -2.044 1.00 65.19 93 GLU A N 1
ATOM 755 C CA . GLU A 1 93 ? -16.084 28.397 -1.062 1.00 65.19 93 GLU A CA 1
ATOM 756 C C . GLU A 1 93 ? -14.911 27.687 -0.369 1.00 65.19 93 GLU A C 1
ATOM 758 O O . GLU A 1 93 ? -13.902 27.377 -1.011 1.00 65.19 93 GLU A O 1
ATOM 763 N N . VAL A 1 94 ? -14.996 27.524 0.955 1.00 61.16 94 VAL A N 1
ATOM 764 C CA . VAL A 1 94 ? -13.892 26.983 1.754 1.00 61.16 94 VAL A CA 1
ATOM 765 C C . VAL A 1 94 ? -13.760 25.494 1.451 1.00 61.16 94 VAL A C 1
ATOM 767 O O . VAL A 1 94 ? -14.441 24.669 2.048 1.00 61.16 94 VAL A O 1
ATOM 770 N N . SER A 1 95 ? -12.873 25.158 0.522 1.00 69.00 95 SER A N 1
ATOM 771 C CA . SER A 1 95 ? -12.397 23.797 0.300 1.00 69.00 95 SER A CA 1
ATOM 772 C C . SER A 1 95 ? -11.173 23.516 1.182 1.00 69.00 95 SER A C 1
ATOM 774 O O . SER A 1 95 ? -10.522 24.445 1.673 1.00 69.00 95 SER A O 1
ATOM 776 N N . ASN A 1 96 ? -10.842 22.238 1.376 1.00 82.38 96 ASN A N 1
ATOM 777 C CA . ASN A 1 96 ? -9.665 21.783 2.123 1.00 82.38 96 ASN A CA 1
ATOM 778 C C . ASN A 1 96 ? -9.726 22.202 3.603 1.00 82.38 96 ASN A C 1
ATOM 780 O O . ASN A 1 96 ? -8.789 22.787 4.146 1.00 82.38 96 ASN A O 1
ATOM 784 N N . ILE A 1 97 ? -10.864 21.939 4.251 1.00 88.50 97 ILE A N 1
ATOM 785 C CA . ILE A 1 97 ? -11.086 22.240 5.668 1.00 88.50 97 ILE A CA 1
ATOM 786 C C . ILE A 1 97 ? -10.100 21.430 6.513 1.00 88.50 97 ILE A C 1
ATOM 788 O O . ILE A 1 97 ? -10.071 20.204 6.431 1.00 88.50 97 ILE A O 1
ATOM 792 N N . TYR A 1 98 ? -9.304 22.108 7.337 1.00 91.50 98 TYR A N 1
ATOM 793 C CA . TYR A 1 98 ? -8.444 21.457 8.320 1.00 91.50 98 TYR A CA 1
ATOM 794 C C . TYR A 1 98 ? -9.245 21.107 9.580 1.00 91.50 98 TYR A C 1
ATOM 796 O O . TYR A 1 98 ? -9.784 22.008 10.223 1.00 91.50 98 TYR A O 1
ATOM 804 N N . LEU A 1 99 ? -9.305 19.817 9.932 1.00 93.81 99 LEU A N 1
ATOM 805 C CA . LEU A 1 99 ? -9.928 19.333 11.167 1.00 93.81 99 LEU A CA 1
ATOM 806 C C . LEU A 1 99 ? -8.923 18.491 11.978 1.00 93.81 99 LEU A C 1
ATOM 808 O O . LEU A 1 99 ? -8.695 17.324 11.641 1.00 93.81 99 LEU A O 1
ATOM 812 N N . PRO A 1 100 ? -8.305 19.057 13.031 1.00 93.94 100 PRO A N 1
ATOM 813 C CA . PRO A 1 100 ? -7.448 18.295 13.928 1.00 93.94 100 PRO A CA 1
ATOM 814 C C . PRO A 1 100 ? -8.272 17.475 14.930 1.00 93.94 100 PRO A C 1
ATOM 816 O O . PRO A 1 100 ? -9.240 17.964 15.514 1.00 93.94 100 PRO A O 1
ATOM 819 N N . VAL A 1 101 ? -7.857 16.226 15.144 1.00 94.56 101 VAL A N 1
ATOM 820 C CA . VAL A 1 101 ? -8.394 15.318 16.164 1.00 94.56 101 VAL A CA 1
ATOM 821 C C . VAL A 1 101 ? -7.254 14.909 17.088 1.00 94.56 101 VAL A C 1
ATOM 823 O O . VAL A 1 101 ? -6.364 14.168 16.678 1.00 94.56 101 VAL A O 1
ATOM 826 N N . TYR A 1 102 ? -7.274 15.395 18.321 1.00 92.19 102 TYR A N 1
ATOM 827 C CA . TYR A 1 102 ? -6.276 15.134 19.350 1.00 92.19 102 TYR A CA 1
ATOM 828 C C . TYR A 1 102 ? -6.676 13.919 20.183 1.00 92.19 102 TYR A C 1
ATOM 830 O O . TYR A 1 102 ? -7.796 13.841 20.688 1.00 92.19 102 TYR A O 1
ATOM 838 N N . ILE A 1 103 ? -5.769 12.953 20.301 1.00 92.06 103 ILE A N 1
ATOM 839 C CA . ILE A 1 103 ? -6.031 11.665 20.939 1.00 92.06 103 ILE A CA 1
ATOM 840 C C . ILE A 1 103 ? -4.969 11.424 22.010 1.00 92.06 103 ILE A C 1
ATOM 842 O O . ILE A 1 103 ? -3.804 11.153 21.705 1.00 92.06 103 ILE A O 1
ATOM 846 N N . GLY A 1 104 ? -5.398 11.487 23.269 1.00 86.69 104 GLY A N 1
ATOM 847 C CA . GLY A 1 104 ? -4.530 11.455 24.445 1.00 86.69 104 GLY A CA 1
ATOM 848 C C . GLY A 1 104 ? -3.989 12.832 24.846 1.00 86.69 104 GLY A C 1
ATOM 849 O O . GLY A 1 104 ? -4.301 13.852 24.235 1.00 86.69 104 GLY A O 1
ATOM 850 N N . ASP A 1 105 ? -3.165 12.858 25.895 1.00 85.25 105 ASP A N 1
ATOM 851 C CA . ASP A 1 105 ? -2.556 14.089 26.413 1.00 85.25 105 ASP A CA 1
ATOM 852 C C . ASP A 1 105 ? -1.285 14.444 25.626 1.00 85.25 105 ASP A C 1
ATOM 854 O O . ASP A 1 105 ? -0.212 13.874 25.839 1.00 85.25 105 ASP A O 1
ATOM 858 N N . LEU A 1 106 ? -1.421 15.368 24.672 1.00 84.00 106 LEU A N 1
ATOM 859 C CA . LEU A 1 106 ? -0.331 15.778 23.782 1.00 84.00 106 LEU A CA 1
ATOM 860 C C . LEU A 1 106 ? 0.486 16.953 24.336 1.00 84.00 106 LEU A C 1
ATOM 862 O O . LEU A 1 106 ? 1.656 17.101 23.973 1.00 84.00 106 LEU A O 1
ATOM 866 N N . GLY A 1 107 ? -0.108 17.772 25.212 1.00 73.88 107 GLY A N 1
ATOM 867 C CA . GLY A 1 107 ? 0.508 18.915 25.892 1.00 73.88 107 GLY A CA 1
ATOM 868 C C . GLY A 1 107 ? 1.596 19.648 25.092 1.00 73.88 107 GLY A C 1
ATOM 869 O O . GLY A 1 107 ? 1.377 20.151 23.992 1.00 73.88 107 GLY A O 1
ATOM 870 N N . ALA A 1 108 ? 2.807 19.691 25.654 1.00 75.31 108 ALA A N 1
ATOM 871 C CA . ALA A 1 108 ? 3.962 20.394 25.085 1.00 75.31 108 ALA A CA 1
ATOM 872 C C . ALA A 1 108 ? 4.608 19.707 23.862 1.00 75.31 108 ALA A C 1
ATOM 874 O O . ALA A 1 108 ? 5.590 20.221 23.328 1.00 75.31 108 ALA A O 1
ATOM 875 N N . GLN A 1 109 ? 4.116 18.538 23.440 1.00 77.25 109 GLN A N 1
ATOM 876 C CA . GLN A 1 109 ? 4.673 17.805 22.300 1.00 77.25 109 GLN A CA 1
ATOM 877 C C . GLN A 1 109 ? 4.149 18.318 20.954 1.00 77.25 109 GLN A C 1
ATOM 879 O O . GLN A 1 109 ? 4.750 18.039 19.917 1.00 77.25 109 GLN A O 1
ATOM 884 N N . MET A 1 110 ? 3.041 19.063 20.956 1.00 84.69 110 MET A N 1
ATOM 885 C CA . MET A 1 110 ? 2.474 19.643 19.743 1.00 84.69 110 MET A CA 1
ATOM 886 C C . MET A 1 110 ? 3.419 20.678 19.113 1.00 84.69 110 MET A C 1
ATOM 888 O O . MET A 1 110 ? 4.017 21.489 19.828 1.00 84.69 110 MET A O 1
ATOM 892 N N . PRO A 1 111 ? 3.542 20.712 17.772 1.00 83.38 111 PRO A N 1
ATOM 893 C CA . PRO A 1 111 ? 4.229 21.802 17.092 1.00 83.38 111 PRO A CA 1
ATOM 894 C C . PRO A 1 111 ? 3.623 23.149 17.495 1.00 83.38 111 PRO A C 1
ATOM 896 O O . PRO A 1 111 ? 2.412 23.331 17.415 1.00 83.38 111 PRO A O 1
ATOM 899 N N . MET A 1 112 ? 4.468 24.095 17.909 1.00 82.19 112 MET A N 1
ATOM 900 C CA . MET A 1 112 ? 4.036 25.384 18.471 1.00 82.19 112 MET A CA 1
ATOM 901 C C . MET A 1 112 ? 3.071 26.155 17.555 1.00 82.19 112 MET A C 1
ATOM 903 O O . MET A 1 112 ? 2.182 26.839 18.039 1.00 82.19 112 MET A O 1
ATOM 907 N N . ASP A 1 113 ? 3.218 26.027 16.235 1.00 83.44 113 ASP A N 1
ATOM 908 C CA . ASP A 1 113 ? 2.373 26.685 15.231 1.00 83.44 113 ASP A CA 1
ATOM 909 C C . ASP A 1 113 ? 1.017 25.994 14.970 1.00 83.44 113 ASP A C 1
ATOM 911 O O . ASP A 1 113 ? 0.184 26.524 14.228 1.00 83.44 113 ASP A O 1
ATOM 915 N N . LEU A 1 114 ? 0.810 24.809 15.549 1.00 85.50 114 LEU A N 1
ATOM 916 C CA . LEU A 1 114 ? -0.395 23.981 15.417 1.00 85.50 114 LEU A CA 1
ATOM 917 C C . LEU A 1 114 ? -1.060 23.686 16.772 1.00 85.50 114 LEU A C 1
ATOM 919 O O . LEU A 1 114 ? -2.153 23.136 16.799 1.00 85.50 114 LEU A O 1
ATOM 923 N N . ALA A 1 115 ? -0.415 24.038 17.888 1.00 80.25 115 ALA A N 1
ATOM 924 C CA . ALA A 1 115 ? -0.886 23.730 19.238 1.00 80.25 115 ALA A CA 1
ATOM 925 C C . ALA A 1 115 ? -2.175 24.478 19.629 1.00 80.25 115 ALA A C 1
ATOM 927 O O . ALA A 1 115 ? -2.961 23.957 20.410 1.00 80.25 115 ALA A O 1
ATOM 928 N N . ASP A 1 116 ? -2.398 25.670 19.067 1.00 81.31 116 ASP A N 1
ATOM 929 C CA . ASP A 1 116 ? -3.563 26.513 19.372 1.00 81.31 116 ASP A CA 1
ATOM 930 C C . ASP A 1 116 ? -4.751 26.280 18.413 1.00 81.31 116 ASP A C 1
ATOM 932 O O . ASP A 1 116 ? -5.755 26.998 18.466 1.00 81.31 116 ASP A O 1
ATOM 936 N N . ASP A 1 117 ? -4.648 25.313 17.494 1.00 85.25 117 ASP A N 1
ATOM 937 C CA . ASP A 1 117 ? -5.716 25.036 16.535 1.00 85.25 117 ASP A CA 1
ATOM 938 C C . ASP A 1 117 ? -6.905 24.352 17.220 1.00 85.25 117 ASP A C 1
ATOM 940 O O . ASP A 1 117 ? -6.760 23.301 17.848 1.00 85.25 117 ASP A O 1
ATOM 944 N N . GLN A 1 118 ? -8.107 24.911 17.048 1.00 85.44 118 GLN A N 1
ATOM 945 C CA . GLN A 1 118 ? -9.327 24.296 17.573 1.00 85.44 118 GLN A CA 1
ATOM 946 C C . GLN A 1 118 ? -9.629 22.977 16.854 1.00 85.44 118 GLN A C 1
ATOM 948 O O . GLN A 1 118 ? -9.658 22.924 15.623 1.00 85.44 118 GLN A O 1
ATOM 953 N N . GLY A 1 119 ? -9.870 21.926 17.636 1.00 89.12 119 GLY A N 1
ATOM 954 C CA . GLY A 1 119 ? -10.101 20.569 17.156 1.00 89.12 119 GLY A CA 1
ATOM 955 C C . GLY A 1 119 ? -10.950 19.747 18.113 1.00 89.12 119 GLY A C 1
ATOM 956 O O . GLY A 1 119 ? -11.455 20.256 19.112 1.00 89.12 119 GLY A O 1
ATOM 957 N N . LEU A 1 120 ? -11.101 18.467 17.788 1.00 92.19 120 LEU A N 1
ATOM 958 C CA . LEU A 1 120 ? -11.774 17.498 18.649 1.00 92.19 120 LEU A CA 1
ATOM 959 C C . LEU A 1 120 ? -10.750 16.842 19.575 1.00 92.19 120 LEU A C 1
ATOM 961 O O . LEU A 1 120 ? -9.715 16.387 19.099 1.00 92.19 120 LEU A O 1
ATOM 965 N N . GLU A 1 121 ? -11.041 16.765 20.869 1.00 91.50 121 GLU A N 1
ATOM 966 C CA . GLU A 1 121 ? -10.150 16.174 21.872 1.00 91.50 121 GLU A CA 1
ATOM 967 C C . GLU A 1 121 ? -10.782 14.918 22.469 1.00 91.50 121 GLU A C 1
ATOM 969 O O . GLU A 1 121 ? -11.920 14.943 22.940 1.00 91.50 121 GLU A O 1
ATOM 974 N N . PHE A 1 122 ? -10.038 13.813 22.461 1.00 91.62 122 PHE A N 1
ATOM 975 C CA . PHE A 1 122 ? -10.499 12.527 22.968 1.00 91.62 122 PHE A CA 1
ATOM 976 C C . PHE A 1 122 ? -9.425 11.818 23.789 1.00 91.62 122 PHE A C 1
ATOM 978 O O . PHE A 1 122 ? -8.229 11.904 23.507 1.00 91.62 122 PHE A O 1
ATOM 985 N N . ASP A 1 123 ? -9.867 11.023 24.759 1.00 86.81 123 ASP A N 1
ATOM 986 C CA . ASP A 1 123 ? -8.995 10.088 25.462 1.00 86.81 123 ASP A CA 1
ATOM 987 C C . ASP A 1 123 ? -8.539 8.940 24.541 1.00 86.81 123 ASP A C 1
ATOM 989 O O . ASP A 1 123 ? -9.223 8.553 23.586 1.00 86.81 123 ASP A O 1
ATOM 993 N N . SER A 1 124 ? -7.386 8.348 24.863 1.00 80.56 124 SER A N 1
ATOM 994 C CA . SER A 1 124 ? -6.901 7.118 24.230 1.00 80.56 124 SER A CA 1
ATOM 995 C C . SER A 1 124 ? -7.239 5.896 25.103 1.00 80.56 124 SER A C 1
ATOM 997 O O . SER A 1 124 ? -6.951 5.926 26.302 1.00 80.56 124 SER A O 1
ATOM 999 N N . PRO A 1 125 ? -7.804 4.800 24.554 1.00 83.62 125 PRO A N 1
ATOM 1000 C CA . PRO A 1 125 ? -8.135 4.578 23.147 1.00 83.62 125 PRO A CA 1
ATOM 1001 C C . PRO A 1 125 ? -9.460 5.232 22.726 1.00 83.62 125 PRO A C 1
ATOM 1003 O O . PRO A 1 125 ? -10.388 5.368 23.522 1.00 83.62 125 PRO A O 1
ATOM 1006 N N . LEU A 1 126 ? -9.577 5.536 21.430 1.00 85.75 126 LEU A N 1
ATOM 1007 C CA . LEU A 1 126 ? -10.770 6.161 20.857 1.00 85.75 126 LEU A CA 1
ATOM 1008 C C . LEU A 1 126 ? -12.030 5.296 21.069 1.00 85.75 126 LEU A C 1
ATOM 1010 O O . LEU A 1 126 ? -12.073 4.133 20.651 1.00 85.75 126 LEU A O 1
ATOM 1014 N N . SER A 1 127 ? -13.055 5.868 21.707 1.00 87.19 127 SER A N 1
ATOM 1015 C CA . SER A 1 127 ? -14.324 5.189 22.001 1.00 87.19 127 SER A CA 1
ATOM 1016 C C . SER A 1 127 ? -15.334 5.275 20.846 1.00 87.19 127 SER A C 1
ATOM 1018 O O . SER A 1 127 ? -15.246 6.143 19.980 1.00 87.19 127 SER A O 1
ATOM 1020 N N . GLU A 1 128 ? -16.358 4.417 20.860 1.00 87.12 128 GLU A N 1
ATOM 1021 C CA . GLU A 1 128 ? -17.488 4.488 19.912 1.00 87.12 128 GLU A CA 1
ATOM 1022 C C . GLU A 1 128 ? -18.239 5.829 19.979 1.00 87.12 128 GLU A C 1
ATOM 1024 O O . GLU A 1 128 ? -18.757 6.320 18.978 1.00 87.12 128 GLU A O 1
ATOM 1029 N N . THR A 1 129 ? -18.300 6.449 21.161 1.00 89.50 129 THR A N 1
ATOM 1030 C CA . THR A 1 129 ? -18.905 7.777 21.332 1.00 89.50 129 THR A CA 1
ATOM 1031 C C . THR A 1 129 ? -18.063 8.850 20.645 1.00 89.50 129 THR A C 1
ATOM 1033 O O . THR A 1 129 ? -18.621 9.691 19.946 1.00 89.50 129 THR A O 1
ATOM 1036 N N . ALA A 1 130 ? -16.734 8.766 20.770 1.00 89.00 130 ALA A N 1
ATOM 1037 C CA . ALA A 1 130 ? -15.807 9.668 20.091 1.00 89.00 130 ALA A CA 1
ATOM 1038 C C . ALA A 1 130 ? -15.908 9.546 18.561 1.00 89.00 130 ALA A C 1
ATOM 1040 O O . ALA A 1 130 ? -15.967 10.556 17.868 1.00 89.00 130 ALA A O 1
ATOM 1041 N N . LEU A 1 131 ? -16.029 8.325 18.019 1.00 89.94 131 LEU A N 1
ATOM 1042 C CA . LEU A 1 131 ? -16.251 8.121 16.579 1.00 89.94 131 LEU A CA 1
ATOM 1043 C C . LEU A 1 131 ? -17.534 8.806 16.090 1.00 89.94 131 LEU A C 1
ATOM 1045 O O . LEU A 1 131 ? -17.523 9.475 15.059 1.00 89.94 131 LEU A O 1
ATOM 1049 N N . LYS A 1 132 ? -18.634 8.692 16.842 1.00 90.94 132 LYS A N 1
ATOM 1050 C CA . LYS A 1 132 ? -19.895 9.374 16.504 1.00 90.94 132 LYS A CA 1
ATOM 1051 C C . LYS A 1 132 ? -19.767 10.892 16.545 1.00 90.94 132 LYS A C 1
ATOM 1053 O O . LYS A 1 132 ? -20.387 11.569 15.729 1.00 90.94 132 LYS A O 1
ATOM 1058 N N . GLU A 1 133 ? -18.986 11.422 17.478 1.00 93.31 133 GLU A N 1
ATOM 1059 C CA . GLU A 1 133 ? -18.717 12.855 17.575 1.00 93.31 133 GLU A CA 1
ATOM 1060 C C . GLU A 1 133 ? -17.883 13.358 16.391 1.00 93.31 133 GLU A C 1
ATOM 1062 O O . GLU A 1 133 ? -18.251 14.362 15.785 1.00 93.31 133 GLU A O 1
ATOM 1067 N N . ILE A 1 134 ? -16.860 12.603 15.971 1.00 91.88 134 ILE A N 1
ATOM 1068 C CA . ILE A 1 134 ? -16.088 12.889 14.750 1.00 91.88 134 ILE A CA 1
ATOM 1069 C C . ILE A 1 134 ? -17.006 12.926 13.525 1.00 91.88 134 ILE A C 1
ATOM 1071 O O . ILE A 1 134 ? -16.980 13.901 12.778 1.00 91.88 134 ILE A O 1
ATOM 1075 N N . ILE A 1 135 ? -17.851 11.907 13.325 1.00 91.94 135 ILE A N 1
ATOM 1076 C CA . ILE A 1 135 ? -18.794 11.869 12.192 1.00 91.94 135 ILE A CA 1
ATOM 1077 C C . ILE A 1 135 ? -19.758 13.058 12.249 1.00 91.94 135 ILE A C 1
ATOM 1079 O O . ILE A 1 135 ? -20.034 13.680 11.223 1.00 91.94 135 ILE A O 1
ATOM 1083 N N . SER A 1 136 ? -20.278 13.371 13.438 1.00 90.94 136 SER A N 1
ATOM 1084 C CA . SER A 1 136 ? -21.191 14.494 13.659 1.00 90.94 136 SER A CA 1
ATOM 1085 C C . SER A 1 136 ? -20.546 15.821 13.265 1.00 90.94 136 SER A C 1
ATOM 1087 O O . SER A 1 136 ? -21.176 16.620 12.577 1.00 90.94 136 SER A O 1
ATOM 1089 N N . GLU A 1 137 ? -19.287 16.045 13.641 1.00 92.44 137 GLU A N 1
ATOM 1090 C CA . GLU A 1 137 ? -18.568 17.269 13.290 1.00 92.44 137 GLU A CA 1
ATOM 1091 C C . GLU A 1 137 ? -18.237 17.334 11.798 1.00 92.44 137 GLU A C 1
ATOM 1093 O O . GLU A 1 137 ? -18.512 18.341 11.150 1.00 92.44 137 GLU A O 1
ATOM 1098 N N . VAL A 1 138 ? -17.751 16.236 11.215 1.00 91.12 138 VAL A N 1
ATOM 1099 C CA . VAL A 1 138 ? -17.500 16.139 9.770 1.00 91.12 138 VAL A CA 1
ATOM 1100 C C . VAL A 1 138 ? -18.772 16.429 8.969 1.00 91.12 138 VAL A C 1
ATOM 1102 O O . VAL A 1 138 ? -18.728 17.203 8.017 1.00 91.12 138 VAL A O 1
ATOM 1105 N N . SER A 1 139 ? -19.921 15.903 9.399 1.00 88.75 139 SER A N 1
ATOM 1106 C CA . SER A 1 139 ? -21.212 16.110 8.725 1.00 88.75 139 SER A CA 1
ATOM 1107 C C . SER A 1 139 ? -21.737 17.549 8.814 1.00 88.75 139 SER A C 1
ATOM 1109 O O . SER A 1 139 ? -22.617 17.920 8.042 1.00 88.75 139 SER A O 1
ATOM 1111 N N . LYS A 1 140 ? -21.237 18.373 9.748 1.00 88.38 140 LYS A N 1
ATOM 1112 C CA . LYS A 1 140 ? -21.525 19.822 9.777 1.00 88.38 140 LYS A CA 1
ATOM 1113 C C . LYS A 1 140 ? -20.656 20.598 8.791 1.00 88.38 140 LYS A C 1
ATOM 1115 O O . LYS A 1 140 ? -21.040 21.690 8.380 1.00 88.38 140 LYS A O 1
ATOM 1120 N N . LEU A 1 141 ? -19.471 20.072 8.484 1.00 87.12 141 LEU A N 1
ATOM 1121 C CA . LEU A 1 141 ? -18.457 20.736 7.670 1.00 87.12 141 LEU A CA 1
ATOM 1122 C C . LEU A 1 141 ? -18.588 20.393 6.184 1.00 87.12 141 LEU A C 1
ATOM 1124 O O . LEU A 1 141 ? -18.296 21.245 5.349 1.00 87.12 141 LEU A O 1
ATOM 1128 N N . ILE A 1 142 ? -19.014 19.170 5.857 1.00 87.50 142 ILE A N 1
ATOM 1129 C CA . ILE A 1 142 ? -19.190 18.683 4.485 1.00 87.50 142 ILE A CA 1
ATOM 1130 C C . ILE A 1 142 ? -20.456 17.820 4.359 1.00 87.50 142 ILE A C 1
ATOM 1132 O O . ILE A 1 142 ? -20.793 17.056 5.264 1.00 87.50 142 ILE A O 1
ATOM 1136 N N . GLU A 1 143 ? -21.159 17.922 3.227 1.00 78.50 143 GLU A N 1
ATOM 1137 C CA . GLU A 1 143 ? -22.358 17.117 2.950 1.00 78.50 143 GLU A CA 1
ATOM 1138 C C . GLU A 1 143 ? -21.986 15.693 2.476 1.00 78.50 143 GLU A C 1
ATOM 1140 O O . GLU A 1 143 ? -21.089 15.549 1.640 1.00 78.50 143 GLU A O 1
ATOM 1145 N N . PRO A 1 144 ? -22.651 14.631 2.977 1.00 69.56 144 PRO A N 1
ATOM 1146 C CA . PRO A 1 144 ? -22.442 13.259 2.507 1.00 69.56 144 PRO A CA 1
ATOM 1147 C C . PRO A 1 144 ? -23.082 13.030 1.127 1.00 69.56 144 PRO A C 1
ATOM 1149 O O . PRO A 1 144 ? -24.141 13.583 0.829 1.00 69.56 144 PRO A O 1
ATOM 1152 N N . LYS A 1 145 ? -22.482 12.170 0.291 1.00 63.00 145 LYS A N 1
ATOM 1153 C CA . LYS A 1 145 ? -22.999 11.877 -1.060 1.00 63.00 145 LYS A CA 1
ATOM 1154 C C . LYS A 1 145 ? -24.317 11.095 -1.036 1.00 63.00 145 LYS A C 1
ATOM 1156 O O . LYS A 1 145 ? -24.518 10.196 -0.213 1.00 63.00 145 LYS A O 1
ATOM 1161 N N . GLU A 1 146 ? -25.206 11.381 -1.993 1.00 54.38 146 GLU A N 1
ATOM 1162 C CA . GLU A 1 146 ? -26.421 10.588 -2.201 1.00 54.38 146 GLU A CA 1
ATOM 1163 C C . GLU A 1 146 ? -26.076 9.184 -2.731 1.00 54.38 146 GLU A C 1
ATOM 1165 O O . GLU A 1 146 ? -25.218 9.007 -3.596 1.00 54.38 146 GLU A O 1
ATOM 1170 N N . ARG A 1 147 ? -26.798 8.161 -2.248 1.00 45.03 147 ARG A N 1
ATOM 1171 C CA . ARG A 1 147 ? -26.561 6.726 -2.526 1.00 45.03 147 ARG A CA 1
ATOM 1172 C C . ARG A 1 147 ? -26.497 6.330 -4.012 1.00 45.03 147 ARG A C 1
ATOM 1174 O O . ARG A 1 147 ? -26.084 5.213 -4.294 1.00 45.03 147 ARG A O 1
ATOM 118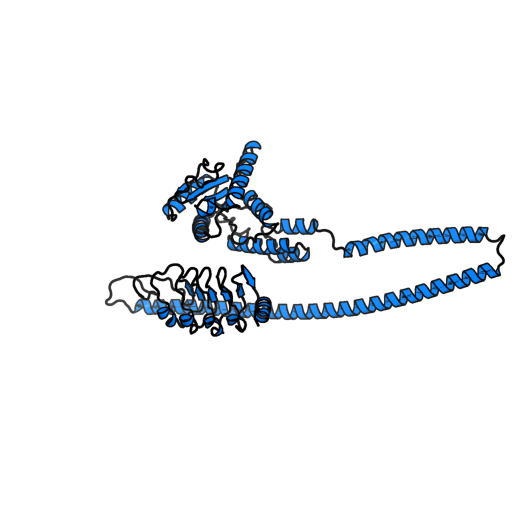1 N N . GLY A 1 148 ? -26.940 7.193 -4.930 1.00 41.78 148 GLY A N 1
ATOM 1182 C CA . GLY A 1 148 ? -26.938 6.955 -6.378 1.00 41.78 148 GLY A CA 1
ATOM 1183 C C . GLY A 1 148 ? -25.697 7.460 -7.129 1.00 41.78 148 GLY A C 1
ATOM 1184 O O . GLY A 1 148 ? -25.482 7.038 -8.258 1.00 41.78 148 GLY A O 1
ATOM 1185 N N . GLU A 1 149 ? -24.865 8.319 -6.528 1.00 43.47 149 GLU A N 1
ATOM 1186 C CA . GLU A 1 149 ? -23.630 8.849 -7.152 1.00 43.47 149 GLU A CA 1
ATOM 1187 C C . GLU A 1 149 ? -22.385 7.983 -6.877 1.00 43.47 149 GLU A C 1
ATOM 1189 O O . GLU A 1 149 ? -21.289 8.255 -7.366 1.00 43.47 149 GLU A O 1
ATOM 1194 N N . ILE A 1 150 ? -22.557 6.910 -6.103 1.00 47.53 150 ILE A N 1
ATOM 1195 C CA . ILE A 1 150 ? -21.502 5.987 -5.660 1.00 47.53 150 ILE A CA 1
ATOM 1196 C C . ILE A 1 150 ? -21.055 5.046 -6.801 1.00 47.53 150 ILE A C 1
ATOM 1198 O O . ILE A 1 150 ? -19.988 4.448 -6.722 1.00 47.53 150 ILE A O 1
ATOM 1202 N N . ASP A 1 151 ? -21.797 4.958 -7.907 1.00 38.75 151 ASP A N 1
ATOM 1203 C CA . ASP A 1 151 ? -21.565 3.957 -8.961 1.00 38.75 151 ASP A CA 1
ATOM 1204 C C . ASP A 1 151 ? -20.637 4.398 -10.120 1.00 38.75 151 ASP A C 1
ATOM 1206 O O . ASP A 1 151 ? -20.358 3.587 -11.004 1.00 38.75 151 ASP A O 1
ATOM 1210 N N . SER A 1 152 ? -20.131 5.644 -10.160 1.00 40.31 152 SER A N 1
ATOM 1211 C CA . SER A 1 152 ? -19.353 6.157 -11.317 1.00 40.31 152 SER A CA 1
ATOM 1212 C C . SER A 1 152 ? -17.906 6.599 -11.047 1.00 40.31 152 SER A C 1
ATOM 1214 O O . SER A 1 152 ? -17.253 7.117 -11.950 1.00 40.31 152 SER A O 1
ATOM 1216 N N . ALA A 1 153 ? -17.380 6.380 -9.845 1.00 42.44 153 ALA A N 1
ATOM 1217 C CA . ALA A 1 153 ? -15.964 6.554 -9.498 1.00 42.44 153 ALA A CA 1
ATOM 1218 C C . ALA A 1 153 ? -15.467 5.271 -8.796 1.00 42.44 153 ALA A C 1
ATOM 1220 O O . ALA A 1 153 ? -16.293 4.423 -8.457 1.00 42.44 153 ALA A O 1
ATOM 1221 N N . PRO A 1 154 ? -14.158 5.039 -8.593 1.00 41.56 154 PRO A N 1
ATOM 1222 C CA . PRO A 1 154 ? -13.701 3.879 -7.830 1.00 41.56 154 PRO A CA 1
ATOM 1223 C C . PRO A 1 154 ? -14.052 4.079 -6.346 1.00 41.56 154 PRO A C 1
ATOM 1225 O O . PRO A 1 154 ? -13.258 4.581 -5.558 1.00 41.56 154 PRO A O 1
ATOM 1228 N N . THR A 1 155 ? -15.282 3.726 -5.966 1.00 46.00 155 THR A N 1
ATOM 1229 C CA . THR A 1 155 ? -15.917 4.139 -4.700 1.00 46.00 155 THR A CA 1
ATOM 1230 C C . THR A 1 155 ? -15.675 3.179 -3.533 1.00 46.00 155 THR A C 1
ATOM 1232 O O . THR A 1 155 ? -16.494 3.045 -2.631 1.00 46.00 155 THR A O 1
ATOM 1235 N N . SER A 1 156 ? -14.521 2.517 -3.493 1.00 51.94 156 SER A N 1
ATOM 1236 C CA . SER A 1 156 ? -14.008 1.935 -2.247 1.00 51.94 156 SER A CA 1
ATOM 1237 C C . SER A 1 156 ? -12.582 2.429 -2.039 1.00 51.94 156 SER A C 1
ATOM 1239 O O . SER A 1 156 ? -11.841 2.528 -3.019 1.00 51.94 156 SER A O 1
ATOM 1241 N N . SER A 1 157 ? -12.174 2.741 -0.796 1.00 51.56 157 SER A N 1
ATOM 1242 C CA . SER A 1 157 ? -10.781 3.165 -0.535 1.00 51.56 157 SER A CA 1
ATOM 1243 C C . SER A 1 157 ? -9.795 2.155 -1.116 1.00 51.56 157 SER A C 1
ATOM 1245 O O . SER A 1 157 ? -8.773 2.545 -1.655 1.00 51.56 157 SER A O 1
ATOM 1247 N N . PHE A 1 158 ? -10.180 0.878 -1.142 1.00 48.62 158 PHE A N 1
ATOM 1248 C CA . PHE A 1 158 ? -9.437 -0.207 -1.763 1.00 48.62 158 PHE A CA 1
ATOM 1249 C C . PHE A 1 158 ? -9.240 -0.057 -3.284 1.00 48.62 158 PHE A C 1
ATOM 1251 O O . PHE A 1 158 ? -8.135 -0.267 -3.781 1.00 48.62 158 PHE A O 1
ATOM 1258 N N . ALA A 1 159 ? -10.278 0.318 -4.041 1.00 54.69 159 ALA A N 1
ATOM 1259 C CA . ALA A 1 159 ? -10.163 0.535 -5.485 1.00 54.69 159 ALA A CA 1
ATOM 1260 C C . ALA A 1 159 ? -9.293 1.762 -5.804 1.00 54.69 159 ALA A C 1
ATOM 1262 O O . ALA A 1 159 ? -8.451 1.700 -6.698 1.00 54.69 159 ALA A O 1
ATOM 1263 N N . LEU A 1 160 ? -9.442 2.843 -5.030 1.00 60.44 160 LEU A N 1
ATOM 1264 C CA . LEU A 1 160 ? -8.616 4.047 -5.151 1.00 60.44 160 LEU A CA 1
ATOM 1265 C C . LEU A 1 160 ? -7.157 3.803 -4.705 1.00 60.44 160 LEU A C 1
ATOM 1267 O O . LEU A 1 160 ? -6.226 4.345 -5.295 1.00 60.44 160 LEU A O 1
ATOM 1271 N N . GLU A 1 161 ? -6.936 2.946 -3.705 1.00 57.78 161 GLU A N 1
ATOM 1272 C CA . GLU A 1 161 ? -5.608 2.488 -3.274 1.00 57.78 161 GLU A CA 1
ATOM 1273 C C . GLU A 1 161 ? -4.918 1.644 -4.355 1.00 57.78 161 GLU A C 1
ATOM 1275 O O . GLU A 1 161 ? -3.724 1.807 -4.604 1.00 57.78 161 GLU A O 1
ATOM 1280 N N . GLN A 1 162 ? -5.645 0.737 -5.016 1.00 62.44 162 GLN A N 1
ATOM 1281 C CA . GLN A 1 162 ? -5.106 -0.039 -6.138 1.00 62.44 162 GLN A CA 1
ATOM 1282 C C . GLN A 1 162 ? -4.752 0.846 -7.338 1.00 62.44 162 GLN A C 1
ATOM 1284 O O . GLN A 1 162 ? -3.662 0.697 -7.895 1.00 62.44 162 GLN A O 1
ATOM 1289 N N . ASP A 1 163 ? -5.636 1.783 -7.680 1.00 69.56 163 ASP A N 1
ATOM 1290 C CA . ASP A 1 163 ? -5.429 2.793 -8.720 1.00 69.56 163 ASP A CA 1
ATOM 1291 C C . ASP A 1 163 ? -4.155 3.613 -8.442 1.00 69.56 163 ASP A C 1
ATOM 1293 O O . ASP A 1 163 ? -3.255 3.702 -9.283 1.00 69.56 163 ASP A O 1
ATOM 1297 N N . LEU A 1 164 ? -3.995 4.104 -7.206 1.00 68.56 164 LEU A N 1
ATOM 1298 C CA . LEU A 1 164 ? -2.819 4.880 -6.822 1.00 68.56 164 LEU A CA 1
ATOM 1299 C C . LEU A 1 164 ? -1.518 4.074 -6.888 1.00 68.56 164 LEU A C 1
ATOM 1301 O O . LEU A 1 164 ? -0.516 4.585 -7.390 1.00 68.56 164 LEU A O 1
ATOM 1305 N N . ARG A 1 165 ? -1.504 2.830 -6.397 1.00 66.19 165 ARG A N 1
ATOM 1306 C CA . ARG A 1 165 ? -0.290 1.992 -6.419 1.00 66.19 165 ARG A CA 1
ATOM 1307 C C . ARG A 1 165 ? 0.218 1.762 -7.836 1.00 66.19 165 ARG A C 1
ATOM 1309 O O . ARG A 1 165 ? 1.416 1.890 -8.097 1.00 66.19 165 ARG A O 1
ATOM 1316 N N . GLN A 1 166 ? -0.692 1.454 -8.753 1.00 65.38 166 GLN A N 1
ATOM 1317 C CA . GLN A 1 166 ? -0.361 1.270 -10.161 1.00 65.38 166 GLN A CA 1
ATOM 1318 C C . GLN A 1 166 ? 0.120 2.576 -10.810 1.00 65.38 166 GLN A C 1
ATOM 1320 O O . GLN A 1 166 ? 1.134 2.580 -11.511 1.00 65.38 166 GLN A O 1
ATOM 1325 N N . TYR A 1 167 ? -0.522 3.705 -10.508 1.00 75.12 167 TYR A N 1
ATOM 1326 C CA . TYR A 1 167 ? -0.067 5.006 -10.993 1.00 75.12 167 TYR A CA 1
ATOM 1327 C C . TYR A 1 167 ? 1.324 5.392 -10.454 1.00 75.12 167 TYR A C 1
ATOM 1329 O O . TYR A 1 167 ? 2.164 5.919 -11.183 1.00 75.12 167 TYR A O 1
ATOM 1337 N N . GLN A 1 168 ? 1.629 5.076 -9.196 1.00 62.66 168 GLN A N 1
ATOM 1338 C CA . GLN A 1 168 ? 2.945 5.324 -8.597 1.00 62.66 168 GLN A CA 1
ATOM 1339 C C . GLN A 1 168 ? 4.041 4.444 -9.169 1.00 62.66 168 GLN A C 1
ATOM 1341 O O . GLN A 1 168 ? 5.180 4.888 -9.324 1.00 62.66 168 GLN A O 1
ATOM 1346 N N . PHE A 1 169 ? 3.715 3.198 -9.502 1.00 63.22 169 PHE A N 1
ATOM 1347 C CA . PHE A 1 169 ? 4.611 2.368 -10.289 1.00 63.22 169 PHE A CA 1
ATOM 1348 C C . PHE A 1 169 ? 4.918 3.038 -11.635 1.00 63.22 169 PHE A C 1
ATOM 1350 O O . PHE A 1 169 ? 6.089 3.182 -11.988 1.00 63.22 169 PHE A O 1
ATOM 1357 N N . ALA A 1 170 ? 3.898 3.556 -12.325 1.00 66.19 170 ALA A N 1
ATOM 1358 C CA . ALA A 1 170 ? 4.096 4.282 -13.575 1.00 66.19 170 ALA A CA 1
ATOM 1359 C C . ALA A 1 170 ? 4.951 5.551 -13.407 1.00 66.19 170 ALA A C 1
ATOM 1361 O O . ALA A 1 170 ? 5.813 5.796 -14.243 1.00 66.19 170 ALA A O 1
ATOM 1362 N N . LEU A 1 171 ? 4.789 6.301 -12.309 1.00 70.44 171 LEU A N 1
ATOM 1363 C CA . LEU A 1 171 ? 5.628 7.458 -11.960 1.00 70.44 171 LEU A CA 1
ATOM 1364 C C . LEU A 1 171 ? 7.080 7.107 -11.623 1.00 70.44 171 LEU A C 1
ATOM 1366 O O . LEU A 1 171 ? 7.960 7.930 -11.850 1.00 70.44 171 LEU A O 1
ATOM 1370 N N . ARG A 1 172 ? 7.346 5.929 -11.050 1.00 59.72 172 ARG A N 1
ATOM 1371 C CA . ARG A 1 172 ? 8.717 5.483 -10.751 1.00 59.72 172 ARG A CA 1
ATOM 1372 C C . ARG A 1 172 ? 9.480 5.092 -12.009 1.00 59.72 172 ARG A C 1
ATOM 1374 O O . ARG A 1 172 ? 10.677 5.341 -12.095 1.00 59.72 172 ARG A O 1
ATOM 1381 N N . VAL A 1 173 ? 8.792 4.450 -12.950 1.00 67.06 173 VAL A N 1
ATOM 1382 C CA . VAL A 1 173 ? 9.377 4.032 -14.230 1.00 67.06 173 VAL A CA 1
ATOM 1383 C C . VAL A 1 173 ? 9.441 5.205 -15.215 1.00 67.06 173 VAL A C 1
ATOM 1385 O O . VAL A 1 173 ? 10.384 5.284 -15.996 1.00 67.06 173 VAL A O 1
ATOM 1388 N N . ASP A 1 174 ? 8.455 6.108 -15.159 1.00 69.31 174 ASP A N 1
ATOM 1389 C CA . ASP A 1 174 ? 8.364 7.358 -15.925 1.00 69.31 174 ASP A CA 1
ATOM 1390 C C . ASP A 1 174 ? 8.561 7.165 -17.440 1.00 69.31 174 ASP A C 1
ATOM 1392 O O . ASP A 1 174 ?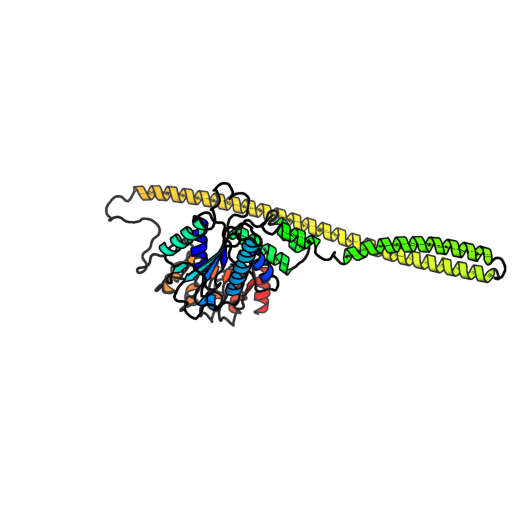 9.308 7.878 -18.108 1.00 69.31 174 ASP A O 1
ATOM 1396 N N . SER A 1 175 ? 7.888 6.156 -17.999 1.00 69.19 175 SER A N 1
ATOM 1397 C CA . SER A 1 175 ? 7.949 5.810 -19.422 1.00 69.19 175 SER A CA 1
ATOM 1398 C C . SER A 1 175 ? 6.561 5.803 -20.055 1.00 69.19 175 SER A C 1
ATOM 1400 O O . SER A 1 175 ? 5.572 5.487 -19.395 1.00 69.19 175 SER A O 1
ATOM 1402 N N . GLU A 1 176 ? 6.473 6.069 -21.361 1.00 75.06 176 GLU A N 1
ATOM 1403 C CA . GLU A 1 176 ? 5.206 5.980 -22.102 1.00 75.06 176 GLU A CA 1
ATOM 1404 C C . GLU A 1 176 ? 4.535 4.619 -21.869 1.00 75.06 176 GLU A C 1
ATOM 1406 O O . GLU A 1 176 ? 3.350 4.549 -21.548 1.00 75.06 176 GLU A O 1
ATOM 1411 N N . LYS A 1 177 ? 5.328 3.538 -21.883 1.00 65.06 177 LYS A N 1
ATOM 1412 C CA . LYS A 1 177 ? 4.809 2.182 -21.717 1.00 65.06 177 LYS A CA 1
ATOM 1413 C C . LYS A 1 177 ? 4.244 1.905 -20.327 1.00 65.06 177 LYS A C 1
ATOM 1415 O O . LYS A 1 177 ? 3.241 1.205 -20.209 1.00 65.06 177 LYS A O 1
ATOM 1420 N N . SER A 1 178 ? 4.855 2.450 -19.278 1.00 59.84 178 SER A N 1
ATOM 1421 C CA . SER A 1 178 ? 4.359 2.278 -17.911 1.00 59.84 178 SER A CA 1
ATOM 1422 C C . SER A 1 178 ? 3.048 3.034 -17.678 1.00 59.84 178 SER A C 1
ATOM 1424 O O . SER A 1 178 ? 2.167 2.518 -16.995 1.00 59.84 178 SER A O 1
ATOM 1426 N N . TYR A 1 179 ? 2.872 4.205 -18.300 1.00 73.50 179 TYR A N 1
ATOM 1427 C CA . TYR A 1 179 ? 1.600 4.933 -18.260 1.00 73.50 179 TYR A CA 1
ATOM 1428 C C . TYR A 1 179 ? 0.515 4.290 -19.135 1.00 73.50 179 TYR A C 1
ATOM 1430 O O . TYR A 1 179 ? -0.644 4.280 -18.733 1.00 73.50 179 TYR A O 1
ATOM 1438 N N . GLU A 1 180 ? 0.862 3.700 -20.285 1.00 78.06 180 GLU A N 1
ATOM 1439 C CA . GLU A 1 180 ? -0.081 2.915 -21.099 1.00 78.06 180 GLU A CA 1
ATOM 1440 C C . GLU A 1 180 ? -0.649 1.711 -20.335 1.00 78.06 180 GLU A C 1
ATOM 1442 O O . GLU A 1 180 ? -1.844 1.436 -20.422 1.00 78.06 180 GLU A O 1
ATOM 1447 N N . VAL A 1 181 ? 0.195 0.993 -19.583 1.00 68.69 181 VAL A N 1
ATOM 1448 C CA . VAL A 1 181 ? -0.234 -0.148 -18.755 1.00 68.69 181 VAL A CA 1
ATOM 1449 C C . VAL A 1 181 ? -1.203 0.313 -17.670 1.00 68.69 181 VAL A C 1
ATOM 1451 O O . VAL A 1 181 ? -2.279 -0.264 -17.534 1.00 68.69 181 VAL A O 1
ATOM 1454 N N . TYR A 1 182 ? -0.871 1.403 -16.975 1.00 76.25 182 TYR A N 1
ATOM 1455 C CA . TYR A 1 182 ? -1.766 2.012 -15.996 1.00 76.25 182 TYR A CA 1
ATOM 1456 C C . TYR A 1 182 ? -3.117 2.410 -16.617 1.00 76.25 182 TYR A C 1
ATOM 1458 O O . TYR A 1 182 ? -4.168 2.049 -16.096 1.00 76.25 182 TYR A O 1
ATOM 1466 N N . LEU A 1 183 ? -3.106 3.095 -17.765 1.00 79.12 183 LEU A N 1
ATOM 1467 C CA . LEU A 1 183 ? -4.320 3.535 -18.463 1.00 79.12 183 LEU A CA 1
ATOM 1468 C C . LEU A 1 183 ? -5.168 2.383 -19.005 1.00 79.12 183 LEU A C 1
ATOM 1470 O O . LEU A 1 183 ? -6.374 2.539 -19.175 1.00 79.12 183 LEU A O 1
ATOM 1474 N N . ARG A 1 184 ? -4.559 1.234 -19.298 1.00 76.75 184 ARG A N 1
ATOM 1475 C CA . ARG A 1 184 ? -5.288 0.029 -19.699 1.00 76.75 184 ARG A CA 1
ATOM 1476 C C . ARG A 1 184 ? -6.038 -0.581 -18.517 1.00 76.75 184 ARG A C 1
ATOM 1478 O O . ARG A 1 184 ? -7.184 -0.989 -18.683 1.00 76.75 184 ARG A O 1
ATOM 1485 N N . ASP A 1 185 ? -5.388 -0.651 -17.360 1.00 64.25 185 ASP A N 1
ATOM 1486 C CA . ASP A 1 185 ? -5.939 -1.287 -16.162 1.00 64.25 185 ASP A CA 1
ATOM 1487 C C . ASP A 1 185 ? -6.932 -0.349 -15.434 1.00 64.25 185 ASP A C 1
ATOM 1489 O O . ASP A 1 185 ? -7.936 -0.809 -14.892 1.00 64.25 185 ASP A O 1
ATOM 1493 N N . PHE A 1 186 ? -6.710 0.972 -15.501 1.00 72.50 186 PHE A N 1
ATOM 1494 C CA . PHE A 1 186 ? -7.542 2.024 -14.899 1.00 72.50 186 PHE A CA 1
ATOM 1495 C C . PHE A 1 186 ? -7.909 3.127 -15.916 1.00 72.50 186 PHE A C 1
ATOM 1497 O O . PHE A 1 186 ? -7.539 4.292 -15.743 1.00 72.50 186 PHE A O 1
ATOM 1504 N N . PRO A 1 187 ? -8.680 2.817 -16.977 1.00 73.31 187 PRO A N 1
ATOM 1505 C CA . PRO A 1 187 ? -8.981 3.772 -18.053 1.00 73.31 187 PRO A CA 1
ATOM 1506 C C . PRO A 1 187 ? -9.792 4.988 -17.592 1.00 73.31 187 PRO A C 1
ATOM 1508 O O . PRO A 1 187 ? -9.657 6.071 -18.157 1.00 73.31 187 PRO A O 1
ATOM 1511 N N . ASN A 1 188 ? -10.599 4.810 -16.544 1.00 76.44 188 ASN A N 1
ATOM 1512 C CA . ASN A 1 188 ? -11.353 5.869 -15.868 1.00 76.44 188 ASN A CA 1
ATOM 1513 C C . ASN A 1 188 ? -10.854 6.079 -14.424 1.00 76.44 188 ASN A C 1
ATOM 1515 O O . ASN A 1 188 ? -11.622 6.505 -13.563 1.00 76.44 188 ASN A O 1
ATOM 1519 N N . GLY A 1 189 ? -9.597 5.715 -14.143 1.00 70.75 189 GLY A N 1
ATOM 1520 C CA . GLY A 1 189 ? -8.977 5.889 -12.832 1.00 70.75 189 GLY A CA 1
ATOM 1521 C C . GLY A 1 189 ? -8.806 7.358 -12.448 1.00 70.75 189 GLY A C 1
ATOM 1522 O O . GLY A 1 189 ? -8.767 8.249 -13.302 1.00 70.75 189 GLY A O 1
ATOM 1523 N N . ALA A 1 190 ? -8.654 7.606 -11.152 1.00 69.06 190 ALA A N 1
ATOM 1524 C CA . ALA A 1 190 ? -8.440 8.918 -10.555 1.00 69.06 190 ALA A CA 1
ATOM 1525 C C . ALA A 1 190 ? -7.217 9.653 -11.138 1.00 69.06 190 ALA A C 1
ATOM 1527 O O . ALA A 1 190 ? -7.227 10.882 -11.196 1.00 69.06 190 ALA A O 1
ATOM 1528 N N . PHE A 1 191 ? -6.203 8.924 -11.626 1.00 78.00 191 PHE A N 1
ATOM 1529 C CA . PHE A 1 191 ? -4.984 9.488 -12.228 1.00 78.00 191 PHE A CA 1
ATOM 1530 C C . PHE A 1 191 ? -4.889 9.276 -13.745 1.00 78.00 191 PHE A C 1
ATOM 1532 O O . PHE A 1 191 ? -3.851 9.565 -14.341 1.00 78.00 191 PHE A O 1
ATOM 1539 N N . ALA A 1 192 ? -5.954 8.807 -14.407 1.00 75.25 192 ALA A N 1
ATOM 1540 C CA . ALA A 1 192 ? -5.945 8.545 -15.849 1.00 75.25 192 ALA A CA 1
ATOM 1541 C C . ALA A 1 192 ? -5.598 9.804 -16.660 1.00 75.25 192 ALA A C 1
ATOM 1543 O O . ALA A 1 192 ? -4.776 9.771 -17.575 1.00 75.25 192 ALA A O 1
ATOM 1544 N N . GLN A 1 193 ? -6.162 10.955 -16.295 1.00 76.44 193 GLN A N 1
ATOM 1545 C CA . GLN A 1 193 ? -5.828 12.200 -16.984 1.00 76.44 193 GLN A CA 1
ATOM 1546 C C . GLN A 1 193 ? -4.368 12.612 -16.750 1.00 76.44 193 GLN A C 1
ATOM 1548 O O . GLN A 1 193 ? -3.690 13.018 -17.692 1.00 76.44 193 GLN A O 1
ATOM 1553 N N . ASP A 1 194 ? -3.871 12.457 -15.527 1.00 75.69 194 ASP A N 1
ATOM 1554 C CA . ASP A 1 194 ? -2.499 12.820 -15.179 1.00 75.69 194 ASP A CA 1
ATOM 1555 C C . ASP A 1 194 ? -1.486 11.940 -15.920 1.00 75.69 194 ASP A C 1
ATOM 1557 O O . ASP A 1 194 ? -0.493 12.442 -16.444 1.00 75.69 194 ASP A O 1
ATOM 1561 N N . ALA A 1 195 ? -1.768 10.641 -16.048 1.00 78.62 195 ALA A N 1
ATOM 1562 C CA . ALA A 1 195 ? -0.974 9.727 -16.860 1.00 78.62 195 ALA A CA 1
ATOM 1563 C C . ALA A 1 195 ? -0.953 10.148 -18.339 1.00 78.62 195 ALA A C 1
ATOM 1565 O O . ALA A 1 195 ? 0.108 10.163 -18.961 1.00 78.62 195 ALA A O 1
ATOM 1566 N N . GLN A 1 196 ? -2.094 10.560 -18.904 1.00 84.19 196 GLN A N 1
ATOM 1567 C CA . GLN A 1 196 ? -2.161 11.065 -20.282 1.00 84.19 196 GLN A CA 1
ATOM 1568 C C . GLN A 1 196 ? -1.386 12.375 -20.471 1.00 84.19 196 GLN A C 1
ATOM 1570 O O . GLN A 1 196 ? -0.741 12.575 -21.502 1.00 84.19 196 GLN A O 1
ATOM 1575 N N . GLU A 1 197 ? -1.457 13.290 -19.507 1.00 83.56 197 GLU A N 1
ATOM 1576 C CA . GLU A 1 197 ? -0.684 14.534 -19.524 1.00 83.56 197 GLU A CA 1
ATOM 1577 C C . GLU A 1 197 ? 0.813 14.258 -19.381 1.00 83.56 197 GLU A C 1
ATOM 1579 O O . GLU A 1 197 ? 1.619 14.860 -20.093 1.00 83.56 197 GLU A O 1
ATOM 1584 N N . ARG A 1 198 ? 1.189 13.288 -18.542 1.00 81.88 198 ARG A N 1
ATOM 1585 C CA . ARG A 1 198 ? 2.579 12.883 -18.367 1.00 81.88 198 ARG A CA 1
ATOM 1586 C C . ARG A 1 198 ? 3.146 12.246 -19.629 1.00 8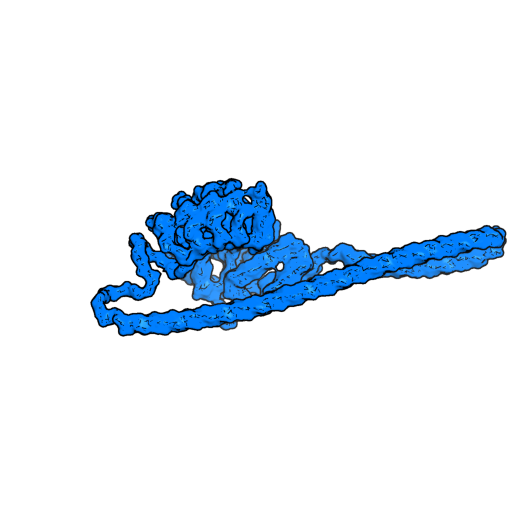1.88 198 ARG A C 1
ATOM 1588 O O . ARG A 1 198 ? 4.216 12.670 -20.045 1.00 81.88 198 ARG A O 1
ATOM 1595 N N . ILE A 1 199 ? 2.404 11.361 -20.303 1.00 79.75 199 ILE A N 1
ATOM 1596 C CA . ILE A 1 199 ? 2.780 10.817 -21.623 1.00 79.75 199 ILE A CA 1
ATOM 1597 C C . ILE A 1 199 ? 3.092 11.946 -22.615 1.00 79.75 199 ILE A C 1
ATOM 1599 O O . ILE A 1 199 ? 4.108 11.902 -23.300 1.00 79.75 199 ILE A O 1
ATOM 1603 N N . LYS A 1 200 ? 2.259 12.995 -22.665 1.00 83.62 200 LYS A N 1
ATOM 1604 C CA . LYS A 1 200 ? 2.482 14.154 -23.553 1.00 83.62 200 LYS A CA 1
ATOM 1605 C C . LYS A 1 200 ? 3.706 14.987 -23.165 1.00 83.62 200 LYS A C 1
ATOM 1607 O O . LYS A 1 200 ? 4.287 15.640 -24.027 1.00 83.62 200 LYS A O 1
ATOM 1612 N N . ALA A 1 201 ? 4.049 15.016 -21.880 1.00 78.62 201 ALA A N 1
ATOM 1613 C CA . ALA A 1 201 ? 5.171 15.776 -21.338 1.00 78.62 201 ALA A CA 1
ATOM 1614 C C . ALA A 1 201 ? 6.502 15.005 -21.368 1.00 78.62 201 ALA A C 1
ATOM 1616 O O . ALA A 1 201 ? 7.553 15.614 -21.153 1.00 78.62 201 ALA A O 1
ATOM 1617 N N . LEU A 1 202 ? 6.477 13.691 -21.615 1.00 75.19 202 LEU A N 1
ATOM 1618 C CA . LEU A 1 202 ? 7.689 12.891 -21.733 1.00 75.19 202 LEU A CA 1
ATOM 1619 C C . LEU A 1 202 ? 8.503 13.331 -22.961 1.00 75.19 202 LEU A C 1
ATOM 1621 O O . LEU A 1 202 ? 7.939 13.606 -24.025 1.00 75.19 202 LEU A O 1
ATOM 1625 N N . PRO A 1 203 ? 9.842 13.399 -22.846 1.00 62.59 203 PRO A N 1
ATOM 1626 C CA . PRO A 1 203 ? 10.688 13.653 -23.998 1.00 62.59 203 PRO A CA 1
ATOM 1627 C C . PRO A 1 203 ? 10.479 12.533 -25.020 1.00 62.59 203 PRO A C 1
ATOM 1629 O O . PRO A 1 203 ? 10.583 11.353 -24.687 1.00 62.59 203 PRO A O 1
ATOM 1632 N N . LEU A 1 204 ? 10.185 12.915 -26.267 1.00 52.09 204 LEU A N 1
ATOM 1633 C CA . LEU A 1 204 ? 10.011 11.971 -27.370 1.00 52.09 204 LEU A CA 1
ATOM 1634 C C . LEU A 1 204 ? 11.182 10.971 -27.398 1.00 52.09 204 LEU A C 1
ATOM 1636 O O . LEU A 1 204 ? 12.338 11.403 -27.290 1.00 52.09 204 LEU A O 1
ATOM 1640 N N . PRO A 1 205 ? 10.916 9.661 -27.572 1.00 44.84 205 PRO A N 1
ATOM 1641 C CA . PRO A 1 205 ? 11.955 8.645 -27.674 1.00 44.84 205 PRO A CA 1
ATOM 1642 C C . PRO A 1 205 ? 13.053 9.086 -28.647 1.00 44.84 205 PRO A C 1
ATOM 1644 O O . PRO A 1 205 ? 12.758 9.539 -29.758 1.00 44.84 205 PRO A O 1
ATOM 1647 N N . GLN A 1 206 ? 14.325 8.929 -28.258 1.00 45.41 206 GLN A N 1
ATOM 1648 C CA . GLN A 1 206 ? 15.482 9.340 -29.072 1.00 45.41 206 GLN A CA 1
ATOM 1649 C C . GLN A 1 206 ? 15.501 8.713 -30.486 1.00 45.41 206 GLN A C 1
ATOM 1651 O O . GLN A 1 206 ? 16.209 9.204 -31.368 1.00 45.41 206 GLN A O 1
ATOM 1656 N N . ASP A 1 207 ? 14.683 7.688 -30.743 1.00 43.06 207 ASP A N 1
ATOM 1657 C CA . ASP A 1 207 ? 14.497 7.071 -32.059 1.00 43.06 207 ASP A CA 1
ATOM 1658 C C . ASP A 1 207 ? 13.587 7.848 -33.027 1.00 43.06 207 ASP A C 1
ATOM 1660 O O . ASP A 1 207 ? 13.740 7.715 -34.246 1.00 43.06 207 ASP A O 1
ATOM 1664 N N . LEU A 1 208 ? 12.695 8.723 -32.550 1.00 40.25 208 LEU A N 1
ATOM 1665 C CA . LEU A 1 208 ? 11.897 9.576 -33.444 1.00 40.25 208 LEU A CA 1
ATOM 1666 C C . LEU A 1 208 ? 12.706 10.768 -33.977 1.00 40.25 208 LEU A C 1
ATOM 1668 O O . LEU A 1 208 ? 12.518 11.168 -35.130 1.00 40.25 208 LEU A O 1
ATOM 1672 N N . ASN A 1 209 ? 13.697 11.242 -33.212 1.00 40.53 209 ASN A N 1
ATOM 1673 C CA . ASN A 1 209 ? 14.660 12.243 -33.682 1.00 40.53 209 ASN A CA 1
ATOM 1674 C C . ASN A 1 209 ? 15.546 11.722 -34.825 1.00 40.53 209 ASN A C 1
ATOM 1676 O O . ASN A 1 209 ? 15.960 12.507 -35.675 1.00 40.53 209 ASN A O 1
ATOM 1680 N N . LYS A 1 210 ? 15.780 10.405 -34.931 1.00 40.69 210 LYS A N 1
ATOM 1681 C CA . LYS A 1 210 ? 16.482 9.822 -36.090 1.00 40.69 210 LYS A CA 1
ATOM 1682 C C . LYS A 1 210 ? 15.608 9.768 -37.343 1.00 40.69 210 LYS A C 1
ATOM 1684 O O . LYS A 1 210 ? 16.110 10.013 -38.440 1.00 40.69 210 LYS A O 1
ATOM 1689 N N . LYS A 1 211 ? 14.303 9.500 -37.206 1.00 37.78 211 LYS A N 1
ATOM 1690 C CA . LYS A 1 211 ? 13.390 9.434 -38.361 1.00 37.78 211 LYS A CA 1
ATOM 1691 C C . LYS A 1 211 ? 13.075 10.813 -38.948 1.00 37.78 211 LYS A C 1
ATOM 1693 O O . LYS A 1 211 ? 13.057 10.932 -40.168 1.00 37.78 211 LYS A O 1
ATOM 1698 N N . GLN A 1 212 ? 12.910 11.860 -38.136 1.00 37.44 212 GLN A N 1
ATOM 1699 C CA . GLN A 1 212 ? 12.704 13.223 -38.659 1.00 37.44 212 GLN A CA 1
ATOM 1700 C C . GLN A 1 212 ? 13.996 13.872 -39.185 1.00 37.44 212 GLN A C 1
ATOM 1702 O O . GLN A 1 212 ? 13.966 14.501 -40.245 1.00 37.44 212 GLN A O 1
ATOM 1707 N N . ALA A 1 213 ? 15.147 13.648 -38.536 1.00 39.06 213 ALA A N 1
ATOM 1708 C CA . ALA A 1 213 ? 16.437 14.134 -39.037 1.00 39.06 213 ALA A CA 1
ATOM 1709 C C . ALA A 1 213 ? 16.831 13.487 -40.379 1.00 39.06 213 ALA A C 1
ATOM 1711 O O . ALA A 1 213 ? 17.438 14.143 -41.224 1.00 39.06 213 ALA A O 1
ATOM 1712 N N . SER A 1 214 ? 16.426 12.235 -40.623 1.00 43.56 214 SER A N 1
ATOM 1713 C CA . SER A 1 214 ? 16.679 11.550 -41.896 1.00 43.56 214 SER A CA 1
ATOM 1714 C C . SER A 1 214 ? 15.945 12.183 -43.081 1.00 43.56 214 SER A C 1
ATOM 1716 O O . SER A 1 214 ? 16.486 12.149 -44.181 1.00 43.56 214 SER A O 1
ATOM 1718 N N . TRP A 1 215 ? 14.747 12.753 -42.894 1.00 37.91 215 TRP A N 1
ATOM 1719 C CA . TRP A 1 215 ? 13.982 13.391 -43.979 1.00 37.91 215 TRP A CA 1
ATOM 1720 C C . TRP A 1 215 ? 14.462 14.818 -44.271 1.00 37.91 215 TRP A C 1
ATOM 1722 O O . TRP A 1 215 ? 14.528 15.207 -45.436 1.00 37.91 215 TRP A O 1
ATOM 1732 N N . ALA A 1 216 ? 14.869 15.569 -43.241 1.00 38.69 216 ALA A N 1
ATOM 1733 C CA . ALA A 1 216 ? 15.492 16.884 -43.410 1.00 38.69 216 ALA A CA 1
ATOM 1734 C C . ALA A 1 216 ? 16.863 16.778 -44.108 1.00 38.69 216 ALA A C 1
ATOM 1736 O O . ALA A 1 216 ? 17.130 17.517 -45.054 1.00 38.69 216 ALA A O 1
ATOM 1737 N N . TYR A 1 217 ? 17.676 15.782 -43.731 1.00 40.72 217 TYR A N 1
ATOM 1738 C CA . TYR A 1 217 ? 18.943 15.478 -44.401 1.00 40.72 217 TYR A CA 1
ATOM 1739 C C . TYR A 1 217 ? 18.732 15.000 -45.846 1.00 40.72 217 TYR A C 1
ATOM 1741 O O . TYR A 1 217 ? 19.458 15.417 -46.742 1.00 40.72 217 TYR A O 1
ATOM 1749 N N . PHE A 1 218 ? 17.700 14.188 -46.118 1.00 40.88 218 PHE A N 1
ATOM 1750 C CA . PHE A 1 218 ? 17.358 13.784 -47.490 1.00 40.88 218 PHE A CA 1
ATOM 1751 C C . PHE A 1 218 ? 16.948 14.977 -48.367 1.00 40.88 218 PHE A C 1
ATOM 1753 O O . PHE A 1 218 ? 17.362 15.057 -49.521 1.00 40.88 218 PHE A O 1
ATOM 1760 N N . ALA A 1 219 ? 16.166 15.919 -47.832 1.00 43.06 219 ALA A N 1
ATOM 1761 C CA . ALA A 1 219 ? 15.750 17.119 -48.557 1.00 43.06 219 ALA A CA 1
ATOM 1762 C C . ALA A 1 219 ? 16.929 18.072 -48.836 1.00 43.06 219 ALA A C 1
ATOM 1764 O O . ALA A 1 219 ? 17.046 18.585 -49.950 1.00 43.06 219 ALA A O 1
ATOM 1765 N N . GLU A 1 220 ? 17.841 18.258 -47.874 1.00 44.88 220 GLU A N 1
ATOM 1766 C CA . GLU A 1 220 ? 19.066 19.049 -48.060 1.00 44.88 220 GLU A CA 1
ATOM 1767 C C . GLU A 1 220 ? 20.051 18.390 -49.033 1.00 44.88 220 GLU A C 1
ATOM 1769 O O . GLU A 1 220 ? 20.608 19.075 -49.888 1.00 44.88 220 GLU A O 1
ATOM 1774 N N . VAL A 1 221 ? 20.226 17.066 -48.978 1.00 46.94 221 VAL A N 1
ATOM 1775 C CA . VAL A 1 221 ? 21.081 16.320 -49.918 1.00 46.94 221 VAL A CA 1
ATOM 1776 C C . VAL A 1 221 ? 20.518 16.370 -51.343 1.00 46.94 221 VAL A C 1
ATOM 1778 O O . VAL A 1 221 ? 21.286 16.525 -52.292 1.00 46.94 221 VAL A O 1
ATOM 1781 N N . MET A 1 222 ? 19.193 16.331 -51.518 1.00 43.94 222 MET A N 1
ATOM 1782 C CA . MET A 1 222 ? 18.552 16.501 -52.831 1.00 43.94 222 MET A CA 1
ATOM 1783 C C . MET A 1 222 ? 18.661 17.946 -53.356 1.00 43.94 222 MET A C 1
ATOM 1785 O O . MET A 1 222 ? 18.890 18.151 -54.550 1.00 43.94 222 MET A O 1
ATOM 1789 N N . ALA A 1 223 ? 18.573 18.952 -52.479 1.00 43.19 223 ALA A N 1
ATOM 1790 C CA . ALA A 1 223 ? 18.778 20.360 -52.835 1.00 43.19 223 ALA A CA 1
ATOM 1791 C C . ALA A 1 223 ? 20.256 20.686 -53.157 1.00 43.19 223 ALA A C 1
ATOM 1793 O O . ALA A 1 223 ? 20.551 21.452 -54.082 1.00 43.19 223 ALA A O 1
ATOM 1794 N N . LEU A 1 224 ? 21.202 20.054 -52.456 1.00 42.84 224 LEU A N 1
ATOM 1795 C CA . LEU A 1 224 ? 22.640 20.151 -52.727 1.00 42.84 224 LEU A CA 1
ATOM 1796 C C . LEU A 1 224 ? 23.038 19.382 -53.997 1.00 42.84 224 LEU A C 1
ATOM 1798 O O . LEU A 1 224 ? 23.837 19.875 -54.790 1.00 42.84 224 LEU A O 1
ATOM 1802 N N . GLY A 1 225 ? 22.424 18.228 -54.268 1.00 42.12 225 GLY A N 1
ATOM 1803 C CA . GLY A 1 225 ? 22.630 17.475 -55.510 1.00 42.12 225 GLY A CA 1
ATOM 1804 C C . GLY A 1 225 ? 22.228 18.263 -56.763 1.00 42.12 225 GLY A C 1
ATOM 1805 O O . GLY A 1 225 ? 22.952 18.260 -57.759 1.00 42.12 225 GLY A O 1
ATOM 1806 N N . ALA A 1 226 ? 21.127 19.020 -56.696 1.00 43.31 226 ALA A N 1
ATOM 1807 C CA . ALA A 1 226 ? 20.673 19.876 -57.794 1.00 43.31 226 ALA A CA 1
ATOM 1808 C C . ALA A 1 226 ? 21.588 21.095 -58.031 1.00 43.31 226 ALA A C 1
ATOM 1810 O O . ALA A 1 226 ? 21.823 21.477 -59.179 1.00 43.31 226 ALA A O 1
ATOM 1811 N N . THR A 1 227 ? 22.150 21.685 -56.971 1.00 45.28 227 THR A N 1
ATOM 1812 C CA . THR A 1 227 ? 23.067 22.837 -57.075 1.00 45.28 227 THR A CA 1
ATOM 1813 C C . THR A 1 227 ? 24.471 22.432 -57.534 1.00 45.28 227 THR A C 1
ATOM 1815 O O . THR A 1 227 ? 25.072 23.150 -58.332 1.00 45.28 227 THR A O 1
ATOM 1818 N N . VAL A 1 228 ? 24.963 21.252 -57.138 1.00 44.66 228 VAL A N 1
ATOM 1819 C CA . VAL A 1 228 ? 26.239 20.689 -57.620 1.00 44.66 228 VAL A CA 1
ATOM 1820 C C . VAL A 1 228 ? 26.159 20.300 -59.099 1.00 44.66 228 VAL A C 1
ATOM 1822 O O . VAL A 1 228 ? 27.084 20.608 -59.845 1.00 44.66 228 VAL A O 1
ATOM 1825 N N . LEU A 1 229 ? 25.049 19.721 -59.575 1.00 46.44 229 LEU A N 1
ATOM 1826 C CA . LEU A 1 229 ? 24.856 19.432 -61.007 1.00 46.44 229 LEU A CA 1
ATOM 1827 C C . LEU A 1 229 ? 24.800 20.711 -61.866 1.00 46.44 229 LEU A C 1
ATOM 1829 O O . LEU A 1 229 ? 25.346 20.733 -62.971 1.00 46.44 229 LEU A O 1
ATOM 1833 N N . PHE A 1 230 ? 24.218 21.798 -61.345 1.00 45.72 230 PHE A N 1
ATOM 1834 C CA . PHE A 1 230 ? 24.186 23.100 -62.024 1.00 45.72 230 PHE A CA 1
ATOM 1835 C C . PHE A 1 230 ? 25.570 23.775 -62.064 1.00 45.72 230 PHE A C 1
ATOM 1837 O O . PHE A 1 230 ? 25.962 24.326 -63.094 1.00 45.72 230 PHE A O 1
ATOM 1844 N N . LEU A 1 231 ? 26.344 23.685 -60.975 1.00 45.12 231 LEU A N 1
ATOM 1845 C CA . LEU A 1 231 ? 27.715 24.202 -60.894 1.00 45.12 231 LEU A CA 1
ATOM 1846 C C . LEU A 1 231 ? 28.697 23.389 -61.743 1.00 45.12 231 LEU A C 1
ATOM 1848 O O . LEU A 1 231 ? 29.520 23.982 -62.431 1.00 45.12 231 LEU A O 1
ATOM 1852 N N . VAL A 1 232 ? 28.588 22.058 -61.772 1.00 48.16 232 VAL A N 1
ATOM 1853 C CA . VAL A 1 232 ? 29.412 21.198 -62.639 1.00 48.16 232 VAL A CA 1
ATOM 1854 C C . VAL A 1 232 ? 29.079 21.436 -64.114 1.00 48.16 232 VAL A C 1
ATOM 1856 O O . VAL A 1 232 ? 29.996 21.506 -64.927 1.00 48.16 232 VAL A O 1
ATOM 1859 N N . GLY A 1 233 ? 27.809 21.660 -64.468 1.00 45.75 233 GLY A N 1
ATOM 1860 C CA . GLY A 1 233 ? 27.410 22.067 -65.821 1.00 45.75 233 GLY A CA 1
ATOM 1861 C C . GLY A 1 233 ? 27.950 23.446 -66.227 1.00 45.75 233 GLY A C 1
ATOM 1862 O O . GLY A 1 233 ? 28.464 23.607 -67.334 1.00 45.75 233 GLY A O 1
ATOM 1863 N N . ALA A 1 234 ? 27.911 24.427 -65.320 1.00 48.28 234 ALA A N 1
ATOM 1864 C CA . ALA A 1 234 ? 28.435 25.775 -65.559 1.00 48.28 234 ALA A CA 1
ATOM 1865 C C . ALA A 1 234 ? 29.973 25.810 -65.646 1.00 48.28 234 ALA A C 1
ATOM 1867 O O . ALA A 1 234 ? 30.534 26.515 -66.488 1.00 48.28 234 ALA A O 1
ATOM 1868 N N . ILE A 1 235 ? 30.656 25.012 -64.818 1.00 48.62 235 ILE A N 1
ATOM 1869 C CA . ILE A 1 235 ? 32.115 24.842 -64.818 1.00 48.62 235 ILE A CA 1
ATOM 1870 C C . ILE A 1 235 ? 32.560 24.060 -66.064 1.00 48.62 235 ILE A C 1
ATOM 1872 O O . ILE A 1 235 ? 33.506 24.471 -66.722 1.00 48.62 235 ILE A O 1
ATOM 1876 N N . ALA A 1 236 ? 31.851 23.003 -66.472 1.00 48.44 236 ALA A N 1
ATOM 1877 C CA . ALA A 1 236 ? 32.152 22.255 -67.697 1.00 48.44 236 ALA A CA 1
ATOM 1878 C C . ALA A 1 236 ? 31.940 23.086 -68.978 1.00 48.44 236 ALA A C 1
ATOM 1880 O O . ALA A 1 236 ? 32.718 22.956 -69.923 1.00 48.44 236 ALA A O 1
ATOM 1881 N N . TYR A 1 237 ? 30.941 23.976 -68.999 1.00 50.22 237 TYR A N 1
ATOM 1882 C CA . TYR A 1 237 ? 30.727 24.924 -70.100 1.00 50.22 237 TYR A CA 1
ATOM 1883 C C . TYR A 1 237 ? 31.835 25.988 -70.178 1.00 50.22 237 TYR A C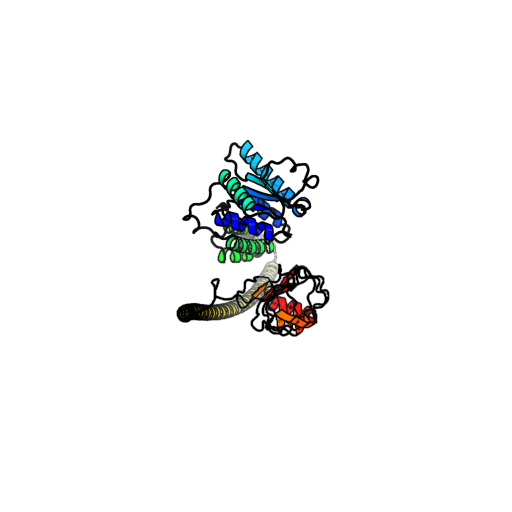 1
ATOM 1885 O O . TYR A 1 237 ? 32.229 26.400 -71.266 1.00 50.22 237 TYR A O 1
ATOM 1893 N N . SER A 1 238 ? 32.390 26.399 -69.034 1.00 47.03 238 SER A N 1
ATOM 1894 C CA . SER A 1 238 ? 33.481 27.383 -68.967 1.00 47.03 238 SER A CA 1
ATOM 1895 C C . SER A 1 238 ? 34.888 26.772 -69.098 1.00 47.03 238 SER A C 1
ATOM 1897 O O . SER A 1 238 ? 35.816 27.473 -69.498 1.00 47.03 238 SER A O 1
ATOM 1899 N N . LEU A 1 239 ? 35.060 25.464 -68.858 1.00 43.88 239 LEU A N 1
ATOM 1900 C CA . LEU A 1 239 ? 36.338 24.749 -68.999 1.00 43.88 239 LEU A CA 1
ATOM 1901 C C . LEU A 1 239 ? 36.648 24.223 -70.407 1.00 43.88 239 LEU A C 1
ATOM 1903 O O . LEU A 1 239 ? 37.748 23.705 -70.616 1.00 43.88 239 LEU A O 1
ATOM 1907 N N . GLN A 1 240 ? 35.762 24.415 -71.391 1.00 47.78 240 GLN A N 1
ATOM 1908 C CA . GLN A 1 240 ? 36.032 24.092 -72.803 1.00 47.78 240 GLN A CA 1
ATOM 1909 C C . GLN A 1 240 ? 37.220 24.864 -73.419 1.00 47.78 240 GLN A C 1
ATOM 1911 O O . GLN A 1 240 ? 37.522 24.662 -74.592 1.00 47.78 240 GLN A O 1
ATOM 1916 N N . LEU A 1 241 ? 37.925 25.714 -72.659 1.00 50.81 241 LEU A N 1
ATOM 1917 C CA . LEU A 1 241 ? 39.015 26.534 -73.183 1.00 50.81 241 LEU A CA 1
ATOM 1918 C C . LEU A 1 241 ? 40.433 26.253 -72.652 1.00 50.81 241 LEU A C 1
ATOM 1920 O O . LEU A 1 241 ? 41.349 26.778 -73.275 1.00 50.81 241 LEU A O 1
ATOM 1924 N N . ILE A 1 242 ? 40.695 25.478 -71.578 1.00 52.12 242 ILE A N 1
ATOM 1925 C CA . ILE A 1 242 ? 42.083 25.420 -71.020 1.00 52.12 242 ILE A CA 1
ATOM 1926 C C . ILE A 1 242 ? 42.584 24.039 -70.508 1.00 52.12 242 ILE A C 1
ATOM 1928 O O . ILE A 1 242 ? 43.742 23.936 -70.113 1.00 52.12 242 ILE A O 1
ATOM 1932 N N . VAL A 1 243 ? 41.833 22.928 -70.561 1.00 49.25 243 VAL A N 1
ATOM 1933 C CA . VAL A 1 243 ? 42.339 21.625 -70.041 1.00 49.25 243 VAL A CA 1
ATOM 1934 C C . VAL A 1 243 ? 42.530 20.580 -71.154 1.00 49.25 243 VAL A C 1
ATOM 1936 O O . VAL A 1 243 ? 41.604 20.364 -71.937 1.00 49.25 243 VAL A O 1
ATOM 1939 N N . PRO A 1 244 ? 43.698 19.904 -71.255 1.00 53.00 244 PRO A N 1
ATOM 1940 C CA . PRO A 1 244 ? 43.909 18.846 -72.242 1.00 53.00 244 PRO A CA 1
ATOM 1941 C C . PRO A 1 244 ? 42.925 17.687 -72.023 1.00 53.00 244 PRO A C 1
ATOM 1943 O O . PRO A 1 244 ? 42.748 17.203 -70.905 1.00 53.00 244 PRO A O 1
ATOM 1946 N N . GLY A 1 245 ? 42.289 17.226 -73.105 1.00 54.59 245 GLY A N 1
ATOM 1947 C CA . GLY A 1 245 ? 41.157 16.288 -73.058 1.00 54.59 245 GLY A CA 1
ATOM 1948 C C . GLY A 1 245 ? 41.431 14.929 -72.398 1.00 54.59 245 GLY A C 1
ATOM 1949 O O . GLY A 1 245 ? 40.485 14.261 -71.987 1.00 54.59 245 GLY A O 1
ATOM 1950 N N . SER A 1 246 ? 42.695 14.525 -72.239 1.00 59.06 246 SER A N 1
ATOM 1951 C CA . SER A 1 246 ? 43.072 13.305 -71.512 1.00 59.06 246 SER A CA 1
ATOM 1952 C C . SER A 1 246 ? 42.855 13.424 -69.999 1.00 59.06 246 SER A C 1
ATOM 1954 O O . SER A 1 246 ? 42.328 12.497 -69.395 1.00 59.06 246 SER A O 1
ATOM 1956 N N . ALA A 1 247 ? 43.164 14.578 -69.399 1.00 55.47 247 ALA A N 1
ATOM 1957 C CA . ALA A 1 247 ? 43.015 14.795 -67.957 1.00 55.47 247 ALA A CA 1
ATOM 1958 C C . ALA A 1 247 ? 41.538 14.876 -67.531 1.00 55.47 247 ALA A C 1
ATOM 1960 O O . ALA A 1 247 ? 41.164 14.398 -66.462 1.00 55.47 247 ALA A O 1
ATOM 1961 N N . VAL A 1 248 ? 40.677 15.431 -68.393 1.00 56.34 248 VAL A N 1
ATOM 1962 C CA . VAL A 1 248 ? 39.220 15.462 -68.169 1.00 56.34 248 VAL A CA 1
ATOM 1963 C C . VAL A 1 248 ? 38.627 14.055 -68.250 1.00 56.34 248 VAL A C 1
ATOM 1965 O O . VAL A 1 248 ? 37.744 13.715 -67.465 1.00 56.34 248 VAL A O 1
ATOM 1968 N N . LYS A 1 249 ? 39.125 13.222 -69.172 1.00 61.09 249 LYS A N 1
ATOM 1969 C CA . LYS A 1 249 ? 38.668 11.839 -69.329 1.00 61.09 249 LYS A CA 1
ATOM 1970 C C . LYS A 1 249 ? 39.056 10.974 -68.128 1.00 61.09 249 LYS A C 1
ATOM 1972 O O . LYS A 1 249 ? 38.190 10.321 -67.566 1.00 61.09 249 LYS A O 1
ATOM 1977 N N . GLU A 1 250 ? 40.305 11.045 -67.672 1.00 65.69 250 GLU A N 1
ATOM 1978 C CA . GLU A 1 250 ? 40.760 10.298 -66.488 1.00 65.69 250 GLU A CA 1
ATOM 1979 C C . GLU A 1 250 ? 40.030 10.720 -65.206 1.00 65.69 250 GLU A C 1
ATOM 1981 O O . GLU A 1 250 ? 39.650 9.873 -64.397 1.00 65.69 250 GLU A O 1
ATOM 1986 N N . ALA A 1 251 ? 39.776 12.021 -65.026 1.00 55.62 251 ALA A N 1
ATOM 1987 C CA . ALA A 1 251 ? 39.008 12.513 -63.885 1.00 55.62 251 ALA A CA 1
ATOM 1988 C C . ALA A 1 251 ? 37.550 12.027 -63.916 1.00 55.62 251 ALA A C 1
ATOM 1990 O O . ALA A 1 251 ? 36.994 11.678 -62.873 1.00 55.62 251 ALA A O 1
ATOM 1991 N N . LYS A 1 252 ? 36.943 11.972 -65.108 1.00 57.78 252 LYS A N 1
ATOM 1992 C CA . LYS A 1 252 ? 35.587 11.453 -65.305 1.00 57.78 252 LYS A CA 1
ATOM 1993 C C . LYS A 1 252 ? 35.516 9.952 -65.021 1.00 57.78 252 LYS A C 1
ATOM 1995 O O . LYS A 1 252 ? 34.678 9.539 -64.226 1.00 57.78 252 LYS A O 1
ATOM 2000 N N . ASP A 1 253 ? 36.431 9.172 -65.589 1.00 66.19 253 ASP A N 1
ATOM 2001 C CA . ASP A 1 253 ? 36.484 7.720 -65.402 1.00 66.19 253 ASP A CA 1
ATOM 2002 C C . ASP A 1 253 ? 36.738 7.370 -63.918 1.00 66.19 253 ASP A C 1
ATOM 2004 O O . ASP A 1 253 ? 36.099 6.477 -63.361 1.00 66.19 253 ASP A O 1
ATOM 2008 N N . SER A 1 254 ? 37.597 8.134 -63.226 1.00 63.66 254 SER A N 1
ATOM 2009 C CA . SER A 1 254 ? 37.842 7.969 -61.784 1.00 63.66 254 SER A CA 1
ATOM 2010 C C . SER A 1 254 ? 36.620 8.311 -60.924 1.00 63.66 254 SER A C 1
ATOM 2012 O O . SER A 1 254 ? 36.368 7.646 -59.915 1.00 63.66 254 SER A O 1
ATOM 2014 N N . TYR A 1 255 ? 35.849 9.332 -61.305 1.00 51.22 255 TYR A N 1
ATOM 2015 C CA . TYR A 1 255 ? 34.625 9.704 -60.599 1.00 51.22 255 TYR A CA 1
ATOM 2016 C C . TYR A 1 255 ? 33.514 8.666 -60.803 1.00 51.22 255 TYR A C 1
ATOM 2018 O O . TYR A 1 255 ? 32.893 8.243 -59.830 1.00 51.22 255 TYR A O 1
ATOM 2026 N N . GLU A 1 256 ? 33.313 8.201 -62.040 1.00 64.69 256 GLU A N 1
ATOM 2027 C CA . GLU A 1 256 ? 32.346 7.144 -62.365 1.00 64.69 256 GLU A CA 1
ATOM 2028 C C . GLU A 1 256 ? 32.682 5.830 -61.644 1.00 64.69 256 GLU A C 1
ATOM 2030 O O . GLU A 1 256 ? 31.788 5.164 -61.122 1.00 64.69 256 GLU A O 1
ATOM 2035 N N . GLN A 1 257 ? 33.969 5.489 -61.519 1.00 72.31 257 GLN A N 1
ATOM 2036 C CA . GLN A 1 257 ? 34.396 4.321 -60.752 1.00 72.31 257 GLN A CA 1
ATOM 2037 C C . GLN A 1 257 ? 34.045 4.444 -59.261 1.00 72.31 257 GLN A C 1
ATOM 2039 O O . GLN A 1 257 ? 33.458 3.524 -58.693 1.00 72.31 257 GLN A O 1
ATOM 2044 N N . ARG A 1 258 ? 34.355 5.582 -58.624 1.00 62.81 258 ARG A N 1
ATOM 2045 C CA . ARG A 1 258 ? 34.042 5.803 -57.198 1.00 62.81 258 ARG A CA 1
ATOM 2046 C C . ARG A 1 258 ? 32.541 5.810 -56.930 1.00 62.81 258 ARG A C 1
ATOM 2048 O O . ARG A 1 258 ? 32.109 5.299 -55.899 1.00 62.81 258 ARG A O 1
ATOM 2055 N N . LEU A 1 259 ? 31.756 6.367 -57.852 1.00 58.84 259 LEU A N 1
ATOM 2056 C CA . LEU A 1 259 ? 30.299 6.373 -57.756 1.00 58.84 259 LEU A CA 1
ATOM 2057 C C . LEU A 1 259 ? 29.744 4.941 -57.805 1.00 58.84 259 LEU A C 1
ATOM 2059 O O . LEU A 1 259 ? 28.982 4.559 -56.921 1.00 58.84 259 LEU A O 1
ATOM 2063 N N . ASN A 1 260 ? 30.208 4.123 -58.755 1.00 67.44 260 ASN A N 1
ATOM 2064 C CA . ASN A 1 260 ? 29.812 2.715 -58.864 1.00 67.44 260 ASN A CA 1
ATOM 2065 C C . ASN A 1 260 ? 30.225 1.889 -57.632 1.00 67.44 260 ASN A C 1
ATOM 2067 O O . ASN A 1 260 ? 29.454 1.057 -57.152 1.00 67.44 260 ASN A O 1
ATOM 2071 N N . GLU A 1 261 ? 31.423 2.119 -57.085 1.00 74.50 261 GLU A N 1
ATOM 2072 C CA . GLU A 1 261 ? 31.888 1.459 -55.856 1.00 74.50 261 GLU A CA 1
ATOM 2073 C C . GLU A 1 261 ? 31.018 1.835 -54.644 1.00 74.50 261 GLU A C 1
ATOM 2075 O O . GLU A 1 261 ? 30.663 0.973 -53.834 1.00 74.50 261 GLU A O 1
ATOM 2080 N N . GLN A 1 262 ? 30.623 3.106 -54.533 1.00 65.44 262 GLN A N 1
ATOM 2081 C CA . GLN A 1 262 ? 29.769 3.589 -53.449 1.00 65.44 262 GLN A CA 1
ATOM 2082 C C . GLN A 1 262 ? 28.325 3.078 -53.574 1.00 65.44 262 GLN A C 1
ATOM 2084 O O . GLN A 1 262 ? 27.726 2.688 -52.568 1.00 65.44 262 GLN A O 1
ATOM 2089 N N . GLU A 1 263 ? 27.774 3.022 -54.788 1.00 66.81 263 GLU A N 1
ATOM 2090 C CA . GLU A 1 263 ? 26.461 2.423 -55.051 1.00 66.81 263 GLU A CA 1
ATOM 2091 C C . GLU A 1 263 ? 26.441 0.932 -54.703 1.00 66.81 263 GLU A C 1
ATOM 2093 O O . GLU A 1 263 ? 25.517 0.469 -54.031 1.00 66.81 263 GLU A O 1
ATOM 2098 N N . LEU A 1 264 ? 27.488 0.187 -55.069 1.00 74.44 264 LEU A N 1
ATOM 2099 C CA . LEU A 1 264 ? 27.608 -1.232 -54.739 1.00 74.44 264 LEU A CA 1
ATOM 2100 C C . LEU A 1 264 ? 27.707 -1.458 -53.220 1.00 74.44 264 LEU A C 1
ATOM 2102 O O . LEU A 1 264 ? 27.047 -2.346 -52.674 1.00 74.44 264 LEU A O 1
ATOM 2106 N N . ALA A 1 265 ? 28.483 -0.625 -52.520 1.00 68.50 265 ALA A N 1
ATOM 2107 C CA . ALA A 1 265 ? 28.611 -0.685 -51.066 1.00 68.50 265 ALA A CA 1
ATOM 2108 C C . ALA A 1 265 ? 27.288 -0.356 -50.351 1.00 68.50 265 ALA A C 1
ATOM 2110 O O . ALA A 1 265 ? 26.911 -1.038 -49.394 1.00 68.50 265 ALA A O 1
ATOM 2111 N N . ASN A 1 266 ? 26.557 0.655 -50.824 1.00 64.25 266 A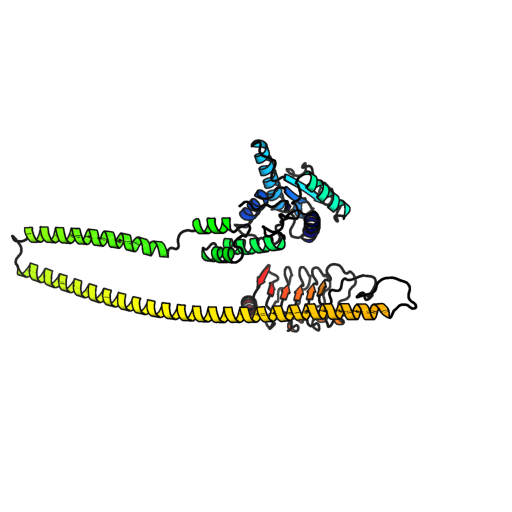SN A N 1
ATOM 2112 C CA . ASN A 1 266 ? 25.257 1.028 -50.270 1.00 64.25 266 ASN A CA 1
ATOM 2113 C C . ASN A 1 266 ? 24.194 -0.040 -50.539 1.00 64.25 266 ASN A C 1
ATOM 2115 O O . ASN A 1 266 ? 23.431 -0.373 -49.633 1.00 64.25 266 ASN A O 1
ATOM 2119 N N . LYS A 1 267 ? 24.188 -0.634 -51.737 1.00 66.88 267 LYS A N 1
ATOM 2120 C CA . LYS A 1 267 ? 23.303 -1.752 -52.076 1.00 66.88 267 LYS A CA 1
ATOM 2121 C C . LYS A 1 267 ? 23.538 -2.947 -51.153 1.00 66.88 267 LYS A C 1
ATOM 2123 O O . LYS A 1 267 ? 22.586 -3.472 -50.588 1.00 66.88 267 LYS A O 1
ATOM 2128 N N . SER A 1 268 ? 24.799 -3.302 -50.902 1.00 75.62 268 SER A N 1
ATOM 2129 C CA . SER A 1 268 ? 25.143 -4.381 -49.968 1.00 75.62 268 SER A CA 1
ATOM 2130 C C . SER A 1 268 ? 24.685 -4.092 -48.530 1.00 75.62 268 SER A C 1
ATOM 2132 O O . SER A 1 268 ? 24.218 -4.993 -47.833 1.00 75.62 268 SER A O 1
ATOM 2134 N N . ARG A 1 269 ? 24.776 -2.838 -48.067 1.00 68.62 269 ARG A N 1
ATOM 2135 C CA . ARG A 1 269 ? 24.270 -2.438 -46.740 1.00 68.62 269 ARG A CA 1
ATOM 2136 C C . ARG A 1 269 ? 22.746 -2.513 -46.655 1.00 68.62 269 ARG A C 1
ATOM 2138 O O . ARG A 1 269 ? 22.231 -3.002 -45.655 1.00 68.62 269 ARG A O 1
ATOM 2145 N N . LEU A 1 270 ? 22.044 -2.065 -47.697 1.00 65.56 270 LEU A N 1
ATOM 2146 C CA . LEU A 1 270 ? 20.584 -2.149 -47.790 1.00 65.56 270 LEU A CA 1
ATOM 2147 C C . LEU A 1 270 ? 20.100 -3.602 -47.804 1.00 65.56 270 LEU A C 1
ATOM 2149 O O . LEU A 1 270 ? 19.145 -3.924 -47.108 1.00 65.56 270 LEU A O 1
ATOM 2153 N N . GLU A 1 271 ? 20.786 -4.488 -48.527 1.00 76.50 271 GLU A N 1
ATOM 2154 C CA . GLU A 1 271 ? 20.472 -5.922 -48.543 1.00 76.50 271 GLU A CA 1
ATOM 2155 C C . GLU A 1 271 ? 20.656 -6.560 -47.157 1.00 76.50 271 GLU A C 1
ATOM 2157 O O . GLU A 1 271 ? 19.790 -7.307 -46.709 1.00 76.50 271 GLU A O 1
ATOM 2162 N N . LYS A 1 272 ? 21.726 -6.215 -46.426 1.00 79.56 272 LYS A N 1
ATOM 2163 C CA . LYS A 1 272 ? 21.924 -6.689 -45.043 1.00 79.56 272 LYS A CA 1
ATOM 2164 C C . LYS A 1 272 ? 20.835 -6.190 -44.093 1.00 79.56 272 LYS A C 1
ATOM 2166 O O . LYS A 1 272 ? 20.284 -6.985 -43.338 1.00 79.56 272 LYS A O 1
ATOM 2171 N N . ALA A 1 273 ? 20.491 -4.906 -44.170 1.00 62.59 273 ALA A N 1
ATOM 2172 C CA . ALA A 1 273 ? 19.430 -4.325 -43.352 1.00 62.59 273 ALA A CA 1
ATOM 2173 C C . ALA A 1 273 ? 18.054 -4.944 -43.663 1.00 62.59 273 ALA A C 1
ATOM 2175 O O . ALA A 1 273 ? 17.253 -5.156 -42.757 1.00 62.59 273 ALA A O 1
ATOM 2176 N N . ALA A 1 274 ? 17.782 -5.281 -44.928 1.00 71.88 274 ALA A N 1
ATOM 2177 C CA . ALA A 1 274 ? 16.552 -5.966 -45.319 1.00 71.88 274 ALA A CA 1
ATOM 2178 C C . ALA A 1 274 ? 16.455 -7.377 -44.711 1.00 71.88 274 ALA A C 1
ATOM 2180 O O . ALA A 1 274 ? 15.389 -7.765 -44.237 1.00 71.88 274 ALA A O 1
ATOM 2181 N N . VAL A 1 275 ? 17.568 -8.117 -44.668 1.00 82.31 275 VAL A N 1
ATOM 2182 C CA . VAL A 1 275 ? 17.628 -9.443 -44.027 1.00 82.31 275 VAL A CA 1
ATOM 2183 C C . VAL A 1 275 ? 17.433 -9.341 -42.512 1.00 82.31 275 VAL A C 1
ATOM 2185 O O . VAL A 1 275 ? 16.691 -10.133 -41.935 1.00 82.31 275 VAL A O 1
ATOM 2188 N N . GLU A 1 276 ? 18.044 -8.352 -41.856 1.00 78.69 276 GLU A N 1
ATOM 2189 C CA . GLU A 1 276 ? 17.832 -8.110 -40.422 1.00 78.69 276 GLU A CA 1
ATOM 2190 C C . GLU A 1 276 ? 16.369 -7.777 -40.108 1.00 78.69 276 GLU A C 1
ATOM 2192 O O . GLU A 1 276 ? 15.802 -8.347 -39.176 1.00 78.69 276 GLU A O 1
ATOM 2197 N N . LEU A 1 277 ? 15.726 -6.929 -40.918 1.00 67.94 277 LEU A N 1
ATOM 2198 C CA . LEU A 1 277 ? 14.301 -6.620 -40.775 1.00 67.94 277 LEU A CA 1
ATOM 2199 C C . LEU A 1 277 ? 13.415 -7.854 -40.966 1.00 67.94 277 LEU A C 1
ATOM 2201 O O . LEU A 1 277 ? 12.448 -8.023 -40.228 1.00 67.94 277 LEU A O 1
ATOM 2205 N N . GLN A 1 278 ? 13.752 -8.731 -41.912 1.00 77.12 278 GLN A N 1
ATOM 2206 C CA . GLN A 1 278 ? 13.016 -9.977 -42.122 1.00 77.12 278 GLN A CA 1
ATOM 2207 C C . GLN A 1 278 ? 13.118 -10.909 -40.905 1.00 77.12 278 GLN A C 1
ATOM 2209 O O . GLN A 1 278 ? 12.115 -11.488 -40.489 1.00 77.12 278 GLN A O 1
ATOM 2214 N N . ASN A 1 279 ? 14.303 -11.010 -40.296 1.00 79.81 279 ASN A N 1
ATOM 2215 C CA . ASN A 1 279 ? 14.508 -11.802 -39.082 1.00 79.81 279 ASN A CA 1
ATOM 2216 C C . ASN A 1 279 ? 13.758 -11.216 -37.878 1.00 79.81 279 ASN A C 1
ATOM 2218 O O . ASN A 1 279 ? 13.141 -11.961 -37.119 1.00 79.81 279 ASN A O 1
ATOM 2222 N N . LEU A 1 280 ? 13.770 -9.888 -37.721 1.00 70.12 280 LEU A N 1
ATOM 2223 C CA . LEU A 1 280 ? 12.998 -9.206 -36.680 1.00 70.12 280 LEU A CA 1
ATOM 2224 C C . LEU A 1 280 ? 11.493 -9.426 -36.857 1.00 70.12 280 LEU A C 1
ATOM 2226 O O . LEU A 1 280 ? 10.810 -9.701 -35.875 1.00 70.12 280 LEU A O 1
ATOM 2230 N N . ASN A 1 281 ? 10.981 -9.364 -38.089 1.00 70.81 281 ASN A N 1
ATOM 2231 C CA . ASN A 1 281 ? 9.559 -9.581 -38.349 1.00 70.81 281 ASN A CA 1
ATOM 2232 C C . ASN A 1 281 ? 9.128 -11.014 -38.000 1.00 70.81 281 ASN A C 1
ATOM 2234 O O . ASN A 1 281 ? 8.110 -11.205 -37.344 1.00 70.81 281 ASN A O 1
ATOM 2238 N N . ALA A 1 282 ? 9.949 -12.011 -38.345 1.00 78.62 282 ALA A N 1
ATOM 2239 C CA . ALA A 1 282 ? 9.700 -13.402 -37.967 1.00 78.62 282 ALA A CA 1
ATOM 2240 C C . ALA A 1 282 ? 9.709 -13.610 -36.438 1.00 78.62 282 ALA A C 1
ATOM 2242 O O . ALA A 1 282 ? 8.932 -14.401 -35.905 1.00 78.62 282 ALA A O 1
ATOM 2243 N N . MET A 1 283 ? 10.568 -12.885 -35.715 1.00 73.06 283 MET A N 1
ATOM 2244 C CA . MET A 1 283 ? 10.614 -12.941 -34.253 1.00 73.06 283 MET A CA 1
ATOM 2245 C C . MET A 1 283 ? 9.374 -12.302 -33.612 1.00 73.06 283 MET A C 1
ATOM 2247 O O . MET A 1 283 ? 8.851 -12.841 -32.638 1.00 73.06 283 MET A O 1
ATOM 2251 N N . VAL A 1 284 ? 8.871 -11.198 -34.173 1.00 75.31 284 VAL A N 1
ATOM 2252 C CA . VAL A 1 284 ? 7.619 -10.565 -33.723 1.00 75.31 284 VAL A CA 1
ATOM 2253 C C . VAL A 1 284 ? 6.429 -11.503 -33.927 1.00 75.31 284 VAL A C 1
ATOM 2255 O O . VAL A 1 284 ? 5.681 -11.720 -32.981 1.00 75.31 284 VAL A O 1
ATOM 2258 N N . GLU A 1 285 ? 6.301 -12.133 -35.097 1.00 79.75 285 GLU A N 1
ATOM 2259 C CA . GLU A 1 285 ? 5.226 -13.103 -35.374 1.00 79.75 285 GLU A CA 1
ATOM 2260 C C . GLU A 1 285 ? 5.245 -14.290 -34.388 1.00 79.75 285 GLU A C 1
ATOM 2262 O O . GLU A 1 285 ? 4.200 -14.745 -33.911 1.00 79.75 285 GLU A O 1
ATOM 2267 N N . SER A 1 286 ? 6.440 -14.767 -34.019 1.00 79.69 286 SER A N 1
ATOM 2268 C CA . SER A 1 286 ? 6.598 -15.814 -33.002 1.00 79.69 286 SER A CA 1
ATOM 2269 C C . SER A 1 286 ? 6.107 -15.362 -31.624 1.00 79.69 286 SER A C 1
ATOM 2271 O O . SER A 1 286 ? 5.421 -16.121 -30.940 1.00 79.69 286 SER A O 1
ATOM 2273 N N . LEU A 1 287 ? 6.447 -14.139 -31.210 1.00 72.12 287 LEU A N 1
ATOM 2274 C CA . LEU A 1 287 ? 6.039 -13.588 -29.915 1.00 72.12 287 LEU A CA 1
ATOM 2275 C C . LEU A 1 287 ? 4.534 -13.295 -29.858 1.00 72.12 287 LEU A C 1
ATOM 2277 O O . LEU A 1 287 ? 3.906 -13.496 -28.821 1.00 72.12 287 LEU A O 1
ATOM 2281 N N . GLU A 1 288 ? 3.934 -12.856 -30.966 1.00 74.00 288 GLU A N 1
ATOM 2282 C CA . GLU A 1 288 ? 2.480 -12.678 -31.064 1.00 74.00 288 GLU A CA 1
ATOM 2283 C C . GLU A 1 288 ? 1.741 -14.010 -30.903 1.00 74.00 288 GLU A C 1
ATOM 2285 O O . GLU A 1 288 ? 0.748 -14.078 -30.180 1.00 74.00 288 GLU A O 1
ATOM 2290 N N . THR A 1 289 ? 2.279 -15.086 -31.482 1.00 84.25 289 THR A N 1
ATOM 2291 C CA . THR A 1 289 ? 1.718 -16.436 -31.330 1.00 84.25 289 THR A CA 1
ATOM 2292 C C . THR A 1 289 ? 1.788 -16.922 -29.876 1.00 84.25 289 THR A C 1
ATOM 2294 O O . THR A 1 289 ? 0.831 -17.506 -29.368 1.00 84.25 289 THR A O 1
ATOM 2297 N N . GLU A 1 290 ? 2.901 -16.672 -29.182 1.00 83.25 290 GLU A N 1
ATOM 2298 C CA . GLU A 1 290 ? 3.068 -17.035 -27.767 1.00 83.25 290 GLU A CA 1
ATOM 2299 C C . GLU A 1 290 ? 2.116 -16.245 -26.856 1.00 83.25 290 GLU A C 1
ATOM 2301 O O . GLU A 1 290 ? 1.475 -16.816 -25.969 1.00 83.25 290 GLU A O 1
ATOM 2306 N N . ARG A 1 291 ? 1.950 -14.942 -27.116 1.00 78.06 291 ARG A N 1
ATOM 2307 C CA . ARG A 1 291 ? 0.972 -14.097 -26.417 1.00 78.06 291 ARG A CA 1
ATOM 2308 C C . ARG A 1 291 ? -0.444 -14.657 -26.549 1.00 78.06 291 ARG A C 1
ATOM 2310 O O . ARG A 1 291 ? -1.168 -14.708 -25.556 1.00 78.06 291 ARG A O 1
ATOM 2317 N N . ASP A 1 292 ? -0.839 -15.066 -27.750 1.00 79.81 292 ASP A N 1
ATOM 2318 C CA . ASP A 1 292 ? -2.189 -15.578 -27.999 1.00 79.81 292 ASP A CA 1
ATOM 2319 C C . ASP A 1 292 ? -2.424 -16.905 -27.258 1.00 79.81 292 ASP A C 1
ATOM 2321 O O . ASP A 1 292 ? -3.463 -17.078 -26.620 1.00 79.81 292 ASP A O 1
ATOM 2325 N N . GLN A 1 293 ? -1.417 -17.784 -27.201 1.00 83.06 293 GLN A N 1
ATOM 2326 C CA . GLN A 1 293 ? -1.481 -19.010 -26.393 1.00 83.06 293 GLN A CA 1
ATOM 2327 C C . GLN A 1 293 ? -1.641 -18.725 -24.893 1.00 83.06 293 GLN A C 1
ATOM 2329 O O . GLN A 1 293 ? -2.435 -19.386 -24.220 1.00 83.06 293 GLN A O 1
ATOM 2334 N N . LEU A 1 294 ? -0.915 -17.739 -24.356 1.00 78.06 294 LEU A N 1
ATOM 2335 C CA . LEU A 1 294 ? -1.042 -17.333 -22.951 1.00 78.06 294 LEU A CA 1
ATOM 2336 C C . LEU A 1 294 ? -2.415 -16.710 -22.656 1.00 78.06 294 LEU A C 1
ATOM 2338 O O . LEU A 1 294 ? -2.999 -16.964 -21.601 1.00 78.06 294 LEU A O 1
ATOM 2342 N N . SER A 1 295 ? -2.959 -15.937 -23.599 1.00 75.06 295 SER A N 1
ATOM 2343 C CA . SER A 1 295 ? -4.305 -15.360 -23.508 1.00 75.06 295 SER A CA 1
ATOM 2344 C C . SER A 1 295 ? -5.394 -16.443 -23.460 1.00 75.06 295 SER A C 1
ATOM 2346 O O . SER A 1 295 ? -6.320 -16.374 -22.641 1.00 75.06 295 SER A O 1
ATOM 2348 N N . ASP A 1 296 ? -5.266 -17.486 -24.282 1.00 84.06 296 ASP A N 1
ATOM 2349 C CA . ASP A 1 296 ? -6.185 -18.628 -24.283 1.00 84.06 296 ASP A CA 1
ATOM 2350 C C . ASP A 1 296 ? -6.100 -19.427 -22.971 1.00 84.06 296 ASP A C 1
ATOM 2352 O O . ASP A 1 296 ? -7.125 -19.813 -22.396 1.00 84.06 296 ASP A O 1
ATOM 2356 N N . GLN A 1 297 ? -4.888 -19.622 -22.437 1.00 82.19 297 GLN A N 1
ATOM 2357 C CA . GLN A 1 297 ? -4.683 -20.265 -21.135 1.00 82.19 297 GLN A CA 1
ATOM 2358 C C . GLN A 1 297 ? -5.331 -19.476 -19.992 1.00 82.19 297 GLN A C 1
ATOM 2360 O O . GLN A 1 297 ? -6.004 -20.069 -19.145 1.00 82.19 297 GLN A O 1
ATOM 2365 N N . ALA A 1 298 ? -5.181 -18.149 -19.979 1.00 68.69 298 ALA A N 1
ATOM 2366 C CA . ALA A 1 298 ? -5.814 -17.285 -18.984 1.00 68.69 298 ALA A CA 1
ATOM 2367 C C . ALA A 1 298 ? -7.349 -17.374 -19.047 1.00 68.69 298 ALA A C 1
ATOM 2369 O O . ALA A 1 298 ? -8.013 -17.483 -18.014 1.00 68.69 298 ALA A O 1
ATOM 2370 N N . SER A 1 299 ? -7.912 -17.420 -20.256 1.00 76.12 299 SER A N 1
ATOM 2371 C CA . SER A 1 299 ? -9.356 -17.578 -20.467 1.00 76.12 299 SER A CA 1
ATOM 2372 C C . SER A 1 299 ? -9.871 -18.923 -19.937 1.00 76.12 299 SER A C 1
ATOM 2374 O O . SER A 1 299 ? -10.876 -18.967 -19.224 1.00 76.12 299 SER A O 1
ATOM 2376 N N . SER A 1 300 ? -9.145 -20.018 -20.192 1.00 84.69 300 SER A N 1
ATOM 2377 C CA . SER A 1 300 ? -9.470 -21.342 -19.639 1.00 84.69 300 SER A CA 1
ATOM 2378 C C . SER A 1 300 ? -9.369 -21.389 -18.109 1.00 84.69 300 SER A C 1
ATOM 2380 O O . SER A 1 300 ? -10.124 -22.122 -17.455 1.00 84.69 300 SER A O 1
ATOM 2382 N N . LEU A 1 301 ? -8.431 -20.643 -17.521 1.00 79.75 301 LEU A N 1
ATOM 2383 C CA . LEU A 1 301 ? -8.267 -20.570 -16.073 1.00 79.75 301 LEU A CA 1
ATOM 2384 C C . LEU A 1 301 ? -9.442 -19.826 -15.427 1.00 79.75 301 LEU A C 1
ATOM 2386 O O . LEU A 1 301 ? -10.004 -20.317 -14.449 1.00 79.75 301 LEU A O 1
ATOM 2390 N N . ASN A 1 302 ? -9.874 -18.711 -16.022 1.00 73.00 302 ASN A N 1
ATOM 2391 C CA . ASN A 1 302 ? -11.038 -17.951 -15.561 1.00 73.00 302 ASN A CA 1
ATOM 2392 C C . ASN A 1 302 ? -12.324 -18.785 -15.604 1.00 73.00 302 ASN A C 1
ATOM 2394 O O . ASN A 1 302 ? -13.061 -18.822 -14.621 1.00 73.00 302 ASN A O 1
ATOM 2398 N N . GLU A 1 303 ? -12.547 -19.564 -16.667 1.00 85.81 303 GLU A N 1
ATOM 2399 C CA . GLU A 1 303 ? -13.695 -20.481 -16.727 1.00 85.81 303 GLU A CA 1
ATOM 2400 C C . GLU A 1 303 ? -13.654 -21.534 -15.597 1.00 85.81 303 GLU A C 1
ATOM 2402 O O . GLU A 1 303 ? -14.683 -21.973 -15.075 1.00 85.81 303 GLU A O 1
ATOM 2407 N N . THR A 1 304 ? -12.453 -21.951 -15.188 1.00 82.81 304 THR A N 1
ATOM 2408 C CA . THR A 1 304 ? -12.267 -22.894 -14.077 1.00 82.81 304 THR A CA 1
ATOM 2409 C C . THR A 1 304 ? -12.563 -22.239 -12.727 1.00 82.81 304 THR A C 1
ATOM 2411 O O . THR A 1 304 ? -13.195 -22.868 -11.873 1.00 82.81 304 THR A O 1
ATOM 2414 N N . ILE A 1 305 ? -12.160 -20.980 -12.543 1.00 79.00 305 ILE A N 1
ATOM 2415 C CA . ILE A 1 305 ? -12.470 -20.183 -11.349 1.00 79.00 305 ILE A CA 1
ATOM 2416 C C . ILE A 1 305 ? -13.988 -20.020 -11.212 1.00 79.00 305 ILE A C 1
ATOM 2418 O O . ILE A 1 305 ? -14.535 -20.384 -10.171 1.00 79.00 305 ILE A O 1
ATOM 2422 N N . ASP A 1 306 ? -14.692 -19.634 -12.278 1.00 78.38 306 ASP A N 1
ATOM 2423 C CA . ASP A 1 306 ? -16.156 -19.482 -12.271 1.00 78.38 306 ASP A CA 1
ATOM 2424 C C . ASP A 1 306 ? -16.883 -20.786 -11.895 1.00 78.38 306 ASP A C 1
ATOM 2426 O O . ASP A 1 306 ? -17.855 -20.799 -11.121 1.00 78.38 306 ASP A O 1
ATOM 2430 N N . LYS A 1 307 ? -16.390 -21.928 -12.399 1.00 84.69 307 LYS A N 1
ATOM 2431 C CA . LYS A 1 307 ? -16.901 -23.260 -12.028 1.00 84.69 307 LYS A CA 1
ATOM 2432 C C . LYS A 1 307 ? -16.691 -23.548 -10.541 1.00 84.69 307 LYS A C 1
ATOM 2434 O O . LYS A 1 307 ? -17.593 -24.089 -9.891 1.00 84.69 307 LYS A O 1
ATOM 2439 N N . LEU A 1 308 ? -15.530 -23.198 -9.988 1.00 73.38 308 LEU A N 1
ATOM 2440 C CA . LEU A 1 308 ? -15.221 -23.384 -8.569 1.00 73.38 308 LEU A CA 1
ATOM 2441 C C . LEU A 1 308 ? -16.056 -22.463 -7.678 1.00 73.38 308 LEU A C 1
ATOM 2443 O O . LEU A 1 308 ? -16.599 -22.934 -6.677 1.00 73.38 308 LEU A O 1
ATOM 2447 N N . GLU A 1 309 ? -16.245 -21.203 -8.059 1.00 75.19 309 GLU A N 1
ATOM 2448 C CA . GLU A 1 309 ? -17.104 -20.266 -7.335 1.00 75.19 309 GLU A CA 1
ATOM 2449 C C . GLU A 1 309 ? -18.556 -20.739 -7.303 1.00 75.19 309 GLU A C 1
ATOM 2451 O O . GLU A 1 309 ? -19.200 -20.751 -6.249 1.00 75.19 309 GLU A O 1
ATOM 2456 N N . THR A 1 310 ? -19.067 -21.213 -8.440 1.00 80.44 310 THR A N 1
ATOM 2457 C CA . THR A 1 310 ? -20.416 -21.780 -8.537 1.00 80.44 310 THR A CA 1
ATOM 2458 C C . THR A 1 310 ? -20.564 -23.006 -7.636 1.00 80.44 310 THR A C 1
ATOM 2460 O O . THR A 1 310 ? -21.561 -23.147 -6.916 1.00 80.44 310 THR A O 1
ATOM 2463 N N . LYS A 1 311 ? -19.555 -23.886 -7.618 1.00 79.75 311 LYS A N 1
ATOM 2464 C CA . LYS A 1 311 ? -19.527 -25.056 -6.732 1.00 79.75 311 LYS A CA 1
ATOM 2465 C C . LYS A 1 311 ? -19.491 -24.643 -5.261 1.00 79.75 311 LYS A C 1
ATOM 2467 O O . LYS A 1 311 ? -20.212 -25.235 -4.458 1.00 79.75 311 LYS A O 1
ATOM 2472 N N . ASN A 1 312 ? -18.721 -23.612 -4.921 1.00 65.00 312 ASN A N 1
ATOM 2473 C CA . ASN A 1 312 ? -18.623 -23.092 -3.564 1.00 65.00 312 ASN A CA 1
ATOM 2474 C C . ASN A 1 312 ? -19.964 -22.498 -3.100 1.00 65.00 312 ASN A C 1
ATOM 2476 O O . ASN A 1 312 ? -20.481 -22.894 -2.059 1.00 65.00 312 ASN A O 1
ATOM 2480 N N . ARG A 1 313 ? -20.623 -21.679 -3.934 1.00 70.94 313 ARG A N 1
ATOM 2481 C CA . ARG A 1 313 ? -21.981 -21.164 -3.665 1.00 70.94 313 ARG A CA 1
ATOM 2482 C C . ARG A 1 313 ? -22.993 -22.290 -3.439 1.00 70.94 313 ARG A C 1
ATOM 2484 O O . ARG A 1 313 ? -23.817 -22.205 -2.527 1.00 70.94 313 ARG A O 1
ATOM 2491 N N . ASN A 1 314 ? -22.937 -23.360 -4.236 1.00 74.81 314 ASN A N 1
ATOM 2492 C CA . ASN A 1 314 ? -23.821 -24.517 -4.070 1.00 74.81 314 ASN A CA 1
ATOM 2493 C C . ASN A 1 314 ? -23.554 -25.254 -2.744 1.00 74.81 314 ASN A C 1
ATOM 2495 O O . ASN A 1 314 ? -24.494 -25.553 -2.006 1.00 74.81 314 ASN A O 1
ATOM 2499 N N . LEU A 1 315 ? -22.285 -25.466 -2.385 1.00 74.56 315 LEU A N 1
ATOM 2500 C CA . LEU A 1 315 ? -21.905 -26.041 -1.092 1.00 74.56 315 LEU A CA 1
ATOM 2501 C C . LEU A 1 315 ? -22.393 -25.173 0.076 1.00 74.56 315 LEU A C 1
ATOM 2503 O O . LEU A 1 315 ? -22.994 -25.700 1.010 1.00 74.56 315 LEU A O 1
ATOM 2507 N N . SER A 1 316 ? -22.264 -23.846 -0.008 1.00 60.28 316 SER A N 1
ATOM 2508 C CA . SER A 1 316 ? -22.808 -22.929 1.003 1.00 60.28 316 SER A CA 1
ATOM 2509 C C . SER A 1 316 ? -24.330 -23.059 1.148 1.00 60.28 316 SER A C 1
ATOM 2511 O O . SER A 1 316 ? -24.865 -23.022 2.258 1.00 60.28 316 SER A O 1
ATOM 2513 N N . LEU A 1 317 ? -25.059 -23.256 0.044 1.00 68.50 317 LEU A N 1
ATOM 2514 C CA . LEU A 1 317 ? -26.506 -23.496 0.079 1.00 68.50 317 LEU A CA 1
ATOM 2515 C C . LEU A 1 317 ? -26.861 -24.861 0.687 1.00 68.50 317 LEU A C 1
ATOM 2517 O O . LEU A 1 317 ? -27.868 -24.966 1.393 1.00 68.50 317 LEU A O 1
ATOM 2521 N N . GLN A 1 318 ? -26.057 -25.898 0.442 1.00 67.31 318 GLN A N 1
ATOM 2522 C CA . GLN A 1 318 ? -26.225 -27.214 1.065 1.00 67.31 318 GLN A CA 1
ATOM 2523 C C . GLN A 1 318 ? -25.982 -27.156 2.574 1.00 67.31 318 GLN A C 1
ATOM 2525 O O . GLN A 1 318 ? -26.803 -27.672 3.333 1.00 67.31 318 GLN A O 1
ATOM 2530 N N . ILE A 1 319 ? -24.937 -26.448 3.011 1.00 63.81 319 ILE A N 1
ATOM 2531 C CA . ILE A 1 319 ? -24.652 -26.196 4.428 1.00 63.81 319 ILE A CA 1
ATOM 2532 C C . ILE A 1 319 ? -25.855 -25.510 5.079 1.00 63.81 319 ILE A C 1
ATOM 2534 O O . ILE A 1 319 ? -26.421 -26.043 6.029 1.00 63.81 319 ILE A O 1
ATOM 2538 N N . ARG A 1 320 ? -26.366 -24.421 4.491 1.00 61.28 320 ARG A N 1
ATOM 2539 C CA . ARG A 1 320 ? -27.564 -23.725 5.002 1.00 61.28 320 ARG A CA 1
ATOM 2540 C C . ARG A 1 320 ? -28.799 -24.623 5.104 1.00 61.28 320 ARG A C 1
ATOM 2542 O O . ARG A 1 320 ? -29.628 -24.431 5.993 1.00 61.28 320 ARG A O 1
ATOM 2549 N N . LYS A 1 321 ? -28.972 -25.586 4.192 1.00 68.06 321 LYS A N 1
ATOM 2550 C CA . LYS A 1 321 ? -30.076 -26.561 4.260 1.00 68.06 321 LYS A CA 1
ATOM 2551 C C . LYS A 1 321 ? -29.883 -27.550 5.409 1.00 68.06 321 LYS A C 1
ATOM 2553 O O . LYS A 1 321 ? -30.842 -27.800 6.137 1.00 68.06 321 LYS A O 1
ATOM 2558 N N . LEU A 1 322 ? -28.672 -28.073 5.585 1.00 64.38 322 LEU A N 1
ATOM 2559 C CA . LEU A 1 322 ? -28.334 -28.992 6.673 1.00 64.38 322 LEU A CA 1
ATOM 2560 C C . LEU A 1 322 ? -28.467 -28.310 8.039 1.00 64.38 322 LEU A C 1
ATOM 2562 O O . LEU A 1 322 ? -29.074 -28.868 8.947 1.00 64.38 322 LEU A O 1
ATOM 2566 N N . GLU A 1 323 ? -28.034 -27.059 8.164 1.00 53.94 323 GLU A N 1
ATOM 2567 C CA . GLU A 1 323 ? -28.192 -26.261 9.384 1.00 53.94 323 GLU A CA 1
ATOM 2568 C C . GLU A 1 323 ? -29.661 -26.087 9.796 1.00 53.94 323 GLU A C 1
ATOM 2570 O O . GLU A 1 323 ? -29.996 -26.203 10.975 1.00 53.94 323 GLU A O 1
ATOM 2575 N N . ARG A 1 324 ? -30.568 -25.864 8.833 1.00 60.09 324 ARG A N 1
ATOM 2576 C CA . ARG A 1 324 ? -32.015 -25.799 9.111 1.00 60.09 324 ARG A CA 1
ATOM 2577 C C . ARG A 1 324 ? -32.590 -27.143 9.553 1.00 60.09 324 ARG A C 1
ATOM 2579 O O . ARG A 1 324 ? -33.571 -27.162 10.291 1.00 60.09 324 ARG A O 1
ATOM 2586 N N . GLN A 1 325 ? -32.030 -28.256 9.082 1.00 56.69 325 GLN A N 1
ATOM 2587 C CA . GLN A 1 325 ? -32.448 -29.596 9.504 1.00 56.69 325 GLN A CA 1
ATOM 2588 C C . GLN A 1 325 ? -31.958 -29.914 10.921 1.00 56.69 325 GLN A C 1
ATOM 2590 O O . GLN A 1 325 ? -32.710 -30.492 11.702 1.00 56.69 325 GLN A O 1
ATOM 2595 N N . VAL A 1 326 ? -30.745 -29.478 11.273 1.00 50.03 326 VAL A N 1
ATOM 2596 C CA . VAL A 1 326 ? -30.181 -29.611 12.625 1.00 50.03 326 VAL A CA 1
ATOM 2597 C C . VAL A 1 326 ? -30.951 -28.747 13.632 1.00 50.03 326 VAL A C 1
ATOM 2599 O O . VAL A 1 326 ? -31.299 -29.234 14.702 1.00 50.03 326 VAL A O 1
ATOM 2602 N N . SER A 1 327 ? -31.334 -27.522 13.252 1.00 42.69 327 SER A N 1
ATOM 2603 C CA . SER A 1 327 ? -32.111 -26.592 14.091 1.00 42.69 327 SER A CA 1
ATOM 2604 C C . SER A 1 327 ? -33.494 -27.103 14.513 1.00 42.69 327 SER A C 1
ATOM 2606 O O . SER A 1 327 ? -34.052 -26.577 15.466 1.00 42.69 327 SER A O 1
ATOM 2608 N N . LYS A 1 328 ? -34.078 -28.088 13.819 1.00 48.03 328 LYS A N 1
ATOM 2609 C CA . LYS A 1 328 ? -35.411 -28.630 14.149 1.00 48.03 328 LYS A CA 1
ATOM 2610 C C . LYS A 1 328 ? -35.382 -29.773 15.171 1.00 48.03 328 LYS A C 1
ATOM 2612 O O . LYS A 1 328 ? -36.440 -30.285 15.518 1.00 48.03 328 LYS A O 1
ATOM 2617 N N . LYS A 1 329 ? -34.199 -30.236 15.593 1.00 45.75 329 LYS A N 1
ATOM 2618 C CA . LYS A 1 329 ? -34.036 -31.485 16.361 1.00 45.75 329 LYS A CA 1
ATOM 2619 C C . LYS A 1 329 ? -33.613 -31.275 17.824 1.00 45.75 329 LYS A C 1
ATOM 2621 O O . LYS A 1 329 ? -33.434 -32.258 18.531 1.00 45.75 329 LYS A O 1
ATOM 2626 N N . THR A 1 330 ? -33.445 -30.031 18.271 1.00 38.34 330 THR A N 1
ATOM 2627 C CA . THR A 1 330 ? -32.732 -29.663 19.513 1.00 38.34 330 THR A CA 1
ATOM 2628 C C . THR A 1 330 ? -33.592 -28.950 20.567 1.00 38.34 330 THR A C 1
ATOM 2630 O O . THR A 1 330 ? -33.046 -28.242 21.403 1.00 38.34 330 THR A O 1
ATOM 2633 N N . ASP A 1 331 ? -34.912 -29.151 20.573 1.00 32.81 331 ASP A N 1
ATOM 2634 C CA . ASP A 1 331 ? -35.817 -28.573 21.582 1.00 32.81 331 ASP A CA 1
ATOM 2635 C C . ASP A 1 331 ? -36.159 -29.594 22.690 1.00 32.81 331 ASP A C 1
ATOM 2637 O O . ASP A 1 331 ? -37.283 -30.089 22.758 1.00 32.81 331 ASP A O 1
ATOM 2641 N N . ALA A 1 332 ? -35.184 -29.949 23.537 1.00 36.56 332 ALA A N 1
ATOM 2642 C CA . ALA A 1 332 ? -35.416 -30.513 24.877 1.00 36.56 332 ALA A CA 1
ATOM 2643 C C . ALA A 1 332 ? -34.121 -30.462 25.724 1.00 36.56 332 ALA A C 1
ATOM 2645 O O . ALA A 1 332 ? -33.166 -31.177 25.432 1.00 36.56 332 ALA A O 1
ATOM 2646 N N . ASP A 1 333 ? -34.135 -29.628 26.772 1.00 38.53 333 ASP A N 1
ATOM 2647 C CA . ASP A 1 333 ? -33.152 -29.473 27.866 1.00 38.53 333 ASP A CA 1
ATOM 2648 C C . ASP A 1 333 ? -31.739 -28.924 27.557 1.00 38.53 333 ASP A C 1
ATOM 2650 O O . ASP A 1 333 ? -30.746 -29.649 27.564 1.00 38.53 333 ASP A O 1
ATOM 2654 N N . CYS A 1 334 ? -31.629 -27.592 27.418 1.00 30.69 334 CYS A N 1
ATOM 2655 C CA . CYS A 1 334 ? -30.469 -26.784 27.850 1.00 30.69 334 CYS A CA 1
ATOM 2656 C C . CYS A 1 334 ? -30.868 -25.285 27.887 1.00 30.69 334 CYS A C 1
ATOM 2658 O O . CYS A 1 334 ? -31.593 -24.857 26.986 1.00 30.69 334 CYS A O 1
ATOM 2660 N N . PRO A 1 335 ? -30.460 -24.461 28.877 1.00 36.44 335 PRO A N 1
ATOM 2661 C CA . PRO A 1 335 ? -30.875 -23.062 28.940 1.00 36.44 335 PRO A CA 1
ATOM 2662 C C . PRO A 1 335 ? -30.145 -22.210 27.892 1.00 36.44 335 PRO A C 1
ATOM 2664 O O . PRO A 1 335 ? -28.921 -22.227 27.790 1.00 36.44 335 PRO A O 1
ATOM 2667 N N . ASP A 1 336 ? -30.941 -21.459 27.134 1.00 44.12 336 ASP A N 1
ATOM 2668 C CA . ASP A 1 336 ? -30.588 -20.514 26.072 1.00 44.12 336 ASP A CA 1
ATOM 2669 C C . ASP A 1 336 ? -29.261 -19.751 26.276 1.00 44.12 336 ASP A C 1
ATOM 2671 O O . ASP A 1 336 ? -29.161 -18.895 27.161 1.00 44.12 336 ASP A O 1
ATOM 2675 N N . ARG A 1 337 ? -28.293 -19.945 25.363 1.00 36.44 337 ARG A N 1
ATOM 2676 C CA . ARG A 1 337 ? -27.918 -18.917 24.364 1.00 36.44 337 ARG A CA 1
ATOM 2677 C C . ARG A 1 337 ? -26.745 -19.340 23.459 1.00 36.44 337 ARG A C 1
ATOM 2679 O O . ARG A 1 337 ? -25.624 -19.537 23.911 1.00 36.44 337 ARG A O 1
ATOM 2686 N N . PHE A 1 338 ? -27.039 -19.300 22.157 1.00 31.75 338 PHE A N 1
ATOM 2687 C CA . PHE A 1 338 ? -26.168 -19.356 20.971 1.00 31.75 338 PHE A CA 1
ATOM 2688 C C . PHE A 1 338 ? -25.688 -20.729 20.489 1.00 31.75 338 PHE A C 1
ATOM 2690 O O . PHE A 1 338 ? -24.752 -21.333 21.002 1.00 31.75 338 PHE A O 1
ATOM 2697 N N . GLY A 1 339 ? -26.304 -21.153 19.383 1.00 36.38 339 GLY A N 1
ATOM 2698 C CA . GLY A 1 339 ? -25.713 -22.101 18.454 1.00 36.38 339 GLY A CA 1
ATOM 2699 C C . GLY A 1 339 ? -24.603 -21.489 17.591 1.00 36.38 339 GLY A C 1
ATOM 2700 O O . GLY A 1 339 ? -24.451 -20.272 17.510 1.00 36.38 339 GLY A O 1
ATOM 2701 N N . LYS A 1 340 ? -23.931 -22.414 16.895 1.00 47.12 340 LYS A N 1
ATOM 2702 C CA . LYS A 1 340 ? -22.928 -22.281 15.824 1.00 47.12 340 LYS A CA 1
ATOM 2703 C C . LYS A 1 340 ? -21.564 -21.694 16.234 1.00 47.12 340 LYS A C 1
ATOM 2705 O O . LYS A 1 340 ? -21.442 -20.545 16.631 1.00 47.12 340 LYS A O 1
ATOM 2710 N N . GLU A 1 341 ? -20.534 -22.530 16.072 1.00 35.00 341 GLU A N 1
ATOM 2711 C CA . GLU A 1 341 ? -19.123 -22.140 15.873 1.00 35.00 341 GLU A CA 1
ATOM 2712 C C . GLU A 1 341 ? -18.381 -21.452 17.029 1.00 35.00 341 GLU A C 1
ATOM 2714 O O . GLU A 1 341 ? -17.434 -20.704 16.808 1.00 35.00 341 GLU A O 1
ATOM 2719 N N . ARG A 1 342 ? -18.731 -21.743 18.284 1.00 35.03 342 ARG A N 1
ATOM 2720 C CA . ARG A 1 342 ? -17.941 -21.276 19.434 1.00 35.03 342 ARG A CA 1
ATOM 2721 C C . ARG A 1 342 ? -17.538 -22.443 20.317 1.00 35.03 342 ARG A C 1
ATOM 2723 O O . ARG A 1 342 ? -18.381 -23.058 20.966 1.00 35.03 342 ARG A O 1
ATOM 2730 N N . LEU A 1 343 ? -16.242 -22.747 20.324 1.00 33.12 343 LEU A N 1
ATOM 2731 C CA . LEU A 1 343 ? -15.631 -23.639 21.302 1.00 33.12 343 LEU A CA 1
ATOM 2732 C C . LEU A 1 343 ? -15.061 -22.791 22.438 1.00 33.12 343 LEU A C 1
ATOM 2734 O O . LEU A 1 343 ? -14.327 -21.836 22.197 1.00 33.12 343 LEU A O 1
ATOM 2738 N N . TRP A 1 344 ? -15.391 -23.154 23.673 1.00 30.92 344 TRP A N 1
ATOM 2739 C CA . TRP A 1 344 ? -14.718 -22.609 24.844 1.00 30.92 344 TRP A CA 1
ATOM 2740 C C . TRP A 1 344 ? -13.287 -23.145 24.892 1.00 30.92 344 TRP A C 1
ATOM 2742 O O . TRP A 1 344 ? -13.080 -24.332 25.140 1.00 30.92 344 TRP A O 1
ATOM 2752 N N . VAL A 1 345 ? -12.305 -22.264 24.710 1.00 32.66 345 VAL A N 1
ATOM 2753 C CA . VAL A 1 345 ? -10.946 -22.479 25.210 1.00 32.66 345 VAL A CA 1
ATOM 2754 C C . VAL A 1 345 ? -10.629 -21.284 26.100 1.00 32.66 345 VAL A C 1
ATOM 2756 O O . VAL A 1 345 ? -10.478 -20.172 25.620 1.00 32.66 345 VAL A O 1
ATOM 2759 N N . VAL A 1 346 ? -10.677 -21.538 27.410 1.00 32.22 346 VAL A N 1
ATOM 2760 C CA . VAL A 1 346 ? -10.314 -20.646 28.525 1.00 32.22 346 VAL A CA 1
ATOM 2761 C C . VAL A 1 346 ? -10.680 -19.162 28.316 1.00 32.22 346 VAL A C 1
ATOM 2763 O O . VAL A 1 346 ? -9.853 -18.331 27.978 1.00 32.22 346 VAL A O 1
ATOM 2766 N N . ASN A 1 347 ? -11.936 -18.824 28.624 1.00 30.78 347 ASN A N 1
ATOM 2767 C CA . ASN A 1 347 ? -12.421 -17.466 28.919 1.00 30.78 347 ASN A CA 1
ATOM 2768 C C . ASN A 1 347 ? -12.331 -16.363 27.839 1.00 30.78 347 ASN A C 1
ATOM 2770 O O . ASN A 1 347 ? -12.693 -15.226 28.143 1.00 30.78 347 ASN A O 1
ATOM 2774 N N . THR A 1 348 ? -11.986 -16.651 26.583 1.00 30.27 348 THR A N 1
ATOM 2775 C CA . THR A 1 348 ? -12.038 -15.651 25.494 1.00 30.27 348 THR A CA 1
ATOM 2776 C C . THR A 1 348 ? -12.767 -16.164 24.250 1.00 30.27 348 THR A C 1
ATOM 2778 O O . THR A 1 348 ? -12.578 -17.286 23.788 1.00 30.27 348 THR A O 1
ATOM 2781 N N . CYS A 1 349 ? -13.660 -15.328 23.707 1.00 30.19 349 CYS A N 1
ATOM 2782 C CA . CYS A 1 349 ? -14.374 -15.597 22.457 1.00 30.19 349 CYS A CA 1
ATOM 2783 C C . CYS A 1 349 ? -13.499 -15.178 21.273 1.00 30.19 349 CYS A C 1
ATOM 2785 O O . CYS A 1 349 ? -13.316 -13.985 21.041 1.00 30.19 349 CYS A O 1
ATOM 2787 N N . VAL A 1 350 ? -13.000 -16.149 20.510 1.00 37.12 350 VAL A N 1
ATOM 2788 C CA . VAL A 1 350 ? -12.208 -15.900 19.298 1.00 37.12 350 VAL A CA 1
ATOM 2789 C C . VAL A 1 350 ? -13.070 -16.176 18.069 1.00 37.12 350 VAL A C 1
ATOM 2791 O O . VAL A 1 350 ? -13.744 -17.203 17.993 1.00 37.12 350 VAL A O 1
ATOM 2794 N N . ASN A 1 351 ? -13.087 -15.232 17.128 1.00 33.19 351 ASN A N 1
ATOM 2795 C CA . ASN A 1 351 ? -13.857 -15.320 15.890 1.00 33.19 351 ASN A CA 1
ATOM 2796 C C . ASN A 1 351 ? -13.157 -16.294 14.924 1.00 33.19 351 ASN A C 1
ATOM 2798 O O . ASN A 1 351 ? -12.040 -16.020 14.489 1.00 33.19 351 ASN A O 1
ATOM 2802 N N . PHE A 1 352 ? -13.780 -17.435 14.624 1.00 38.78 352 PHE A N 1
ATOM 2803 C CA . PHE A 1 352 ? -13.255 -18.435 13.692 1.00 38.78 352 PHE A CA 1
ATOM 2804 C C . PHE A 1 352 ? -13.927 -18.267 12.325 1.00 38.78 352 PHE A C 1
ATOM 2806 O O . PHE A 1 352 ? -15.044 -18.732 12.131 1.00 38.78 352 PHE A O 1
ATOM 2813 N N . ASP A 1 353 ? -13.222 -17.683 11.357 1.00 41.12 353 ASP A N 1
ATOM 2814 C CA . ASP A 1 353 ? -13.371 -18.128 9.969 1.00 41.12 353 ASP A CA 1
ATOM 2815 C C . ASP A 1 353 ? -12.465 -19.358 9.832 1.00 41.12 353 ASP A C 1
ATOM 2817 O O . ASP A 1 353 ? -11.260 -19.274 10.062 1.00 41.12 353 ASP A O 1
ATOM 2821 N N . ALA A 1 354 ? -13.040 -20.524 9.528 1.00 52.12 354 ALA A N 1
ATOM 2822 C CA . ALA A 1 354 ? -12.497 -21.871 9.774 1.00 52.12 354 ALA A CA 1
ATOM 2823 C C . ALA A 1 354 ? -11.127 -22.254 9.138 1.00 52.12 354 ALA A C 1
ATOM 2825 O O . ALA A 1 354 ? -10.764 -23.430 9.131 1.00 52.12 354 ALA A O 1
ATOM 2826 N N . THR A 1 355 ? -10.344 -21.309 8.608 1.00 57.84 355 THR A N 1
ATOM 2827 C CA . THR A 1 355 ? -9.004 -21.532 8.027 1.00 57.84 355 THR A CA 1
ATOM 2828 C C . THR A 1 355 ? -7.960 -20.471 8.395 1.00 57.84 355 THR A C 1
ATOM 2830 O O . THR A 1 355 ? -6.781 -20.657 8.074 1.00 57.84 355 THR A O 1
ATOM 2833 N N . SER A 1 356 ? -8.347 -19.386 9.071 1.00 57.84 356 SER A N 1
ATOM 2834 C CA . SER A 1 356 ? -7.457 -18.275 9.418 1.00 57.84 356 SER A CA 1
ATOM 2835 C C . SER A 1 356 ? -7.533 -17.931 10.898 1.00 57.84 356 SER A C 1
ATOM 2837 O O . SER A 1 356 ? -8.625 -17.753 11.430 1.00 57.84 356 SER A O 1
ATOM 2839 N N . LEU A 1 357 ? -6.377 -17.788 11.542 1.00 67.12 357 LEU A N 1
ATOM 2840 C CA . LEU A 1 357 ? -6.261 -17.391 12.942 1.00 67.12 357 LEU A CA 1
ATOM 2841 C C . LEU A 1 357 ? -5.366 -16.155 13.032 1.00 67.12 357 LEU A C 1
ATOM 2843 O O . LEU A 1 357 ? -4.239 -16.178 12.540 1.00 67.12 357 LEU A O 1
ATOM 2847 N N . ASN A 1 358 ? -5.877 -15.094 13.654 1.00 62.88 358 ASN A N 1
ATOM 2848 C CA . ASN A 1 358 ? -5.104 -13.907 14.002 1.00 62.88 358 ASN A CA 1
ATOM 2849 C C . ASN A 1 358 ? -4.981 -13.837 15.532 1.00 62.88 358 ASN A C 1
ATOM 2851 O O . ASN A 1 358 ? -5.998 -13.817 16.227 1.00 62.88 358 ASN A O 1
ATOM 2855 N N . LEU A 1 359 ? -3.745 -13.852 16.039 1.00 61.16 359 LEU A N 1
ATOM 2856 C CA . LEU A 1 359 ? -3.435 -13.841 17.470 1.00 61.16 359 LEU A CA 1
ATOM 2857 C C . LEU A 1 359 ? -3.025 -12.459 18.011 1.00 61.16 359 LEU A C 1
ATOM 2859 O O . LEU A 1 359 ? -2.653 -12.376 19.178 1.00 61.16 359 LEU A O 1
ATOM 2863 N N . GLU A 1 360 ? -3.170 -11.377 17.236 1.00 52.97 360 GLU A N 1
ATOM 2864 C CA . GLU A 1 360 ? -2.796 -9.998 17.619 1.00 52.97 360 GLU A CA 1
ATOM 2865 C C . GLU A 1 360 ? -3.449 -9.479 18.919 1.00 52.97 360 GLU A C 1
ATOM 2867 O O . GLU A 1 360 ? -3.051 -8.434 19.427 1.00 52.97 360 GLU A O 1
ATOM 2872 N N . ASN A 1 361 ? -4.456 -10.165 19.480 1.00 40.66 361 ASN A N 1
ATOM 2873 C CA . ASN A 1 361 ? -5.204 -9.657 20.635 1.00 40.66 361 ASN A CA 1
ATOM 2874 C C . ASN A 1 361 ? -5.666 -10.726 21.641 1.00 40.66 361 ASN A C 1
ATOM 2876 O O . ASN A 1 361 ? -6.672 -10.538 22.327 1.00 40.66 361 ASN A O 1
ATOM 2880 N N . ILE A 1 362 ? -4.983 -11.874 21.713 1.00 43.22 362 ILE A N 1
ATOM 2881 C CA . ILE A 1 362 ? -5.411 -12.979 22.586 1.00 43.22 362 ILE A CA 1
ATOM 2882 C C . ILE A 1 362 ? -4.323 -13.291 23.607 1.00 43.22 362 ILE A C 1
ATOM 2884 O O . ILE A 1 362 ? -3.452 -14.131 23.392 1.00 43.22 362 ILE A O 1
ATOM 2888 N N . GLY A 1 363 ? -4.385 -12.584 24.737 1.00 42.38 363 GLY A N 1
ATOM 2889 C CA . GLY A 1 363 ? -3.666 -12.982 25.941 1.00 42.38 363 GLY A CA 1
ATOM 2890 C C . GLY A 1 363 ? -4.050 -14.413 26.328 1.00 42.38 363 GLY A C 1
ATOM 2891 O O . GLY A 1 363 ? -5.233 -14.751 26.348 1.00 42.38 363 GLY A O 1
ATOM 2892 N N . ASP A 1 364 ? -3.032 -15.225 26.609 1.00 42.62 364 ASP A N 1
ATOM 2893 C CA . ASP A 1 364 ? -3.082 -16.603 27.123 1.00 42.62 364 ASP A CA 1
ATOM 2894 C C . ASP A 1 364 ? -3.402 -17.767 26.160 1.00 42.62 364 ASP A C 1
ATOM 2896 O O . ASP A 1 364 ? -3.554 -18.902 26.617 1.00 42.62 364 ASP A O 1
ATOM 2900 N N . LEU A 1 365 ? -3.386 -17.586 24.833 1.00 46.84 365 LEU A N 1
ATOM 2901 C CA . LEU A 1 365 ? -3.296 -18.748 23.929 1.00 46.84 365 LEU A CA 1
ATOM 2902 C C . LEU A 1 365 ? -1.851 -19.255 23.869 1.00 46.84 365 LEU A C 1
ATOM 2904 O O . LEU A 1 365 ? -0.989 -18.667 23.219 1.00 46.84 365 LEU A O 1
ATOM 2908 N N . THR A 1 366 ? -1.572 -20.375 24.537 1.00 56.84 366 THR A N 1
ATOM 2909 C CA . THR A 1 366 ? -0.284 -21.054 24.361 1.00 56.84 366 THR A CA 1
ATOM 2910 C C . THR A 1 366 ? -0.219 -21.696 22.974 1.00 56.84 366 THR A C 1
ATOM 2912 O O . THR A 1 366 ? -1.161 -22.351 22.526 1.00 56.84 366 THR A O 1
ATOM 2915 N N . LEU A 1 367 ? 0.919 -21.566 22.288 1.00 59.31 367 LEU A N 1
ATOM 2916 C CA . LEU A 1 367 ? 1.154 -22.168 20.968 1.00 59.31 367 LEU A CA 1
ATOM 2917 C C . LEU A 1 367 ? 0.960 -23.700 20.927 1.00 59.31 367 LEU A C 1
ATOM 2919 O O . LEU A 1 367 ? 0.771 -24.286 19.859 1.00 59.31 367 LEU A O 1
ATOM 2923 N N . GLN A 1 368 ? 0.940 -24.364 22.086 1.00 62.41 368 GLN A N 1
ATOM 2924 C CA . GLN A 1 368 ? 0.600 -25.782 22.183 1.00 62.41 368 GLN A CA 1
ATOM 2925 C C . GLN A 1 368 ? -0.848 -26.094 21.785 1.00 62.41 368 GLN A C 1
ATOM 2927 O O . GLN A 1 368 ? -1.109 -27.182 21.268 1.00 62.41 368 GLN A O 1
ATOM 2932 N N . ASP A 1 369 ? -1.786 -25.165 21.967 1.00 62.47 369 ASP A N 1
ATOM 2933 C CA . ASP A 1 369 ? -3.175 -25.362 21.549 1.00 62.47 369 ASP A CA 1
ATOM 2934 C C . ASP A 1 369 ? -3.367 -25.144 20.043 1.00 62.47 369 ASP A C 1
ATOM 2936 O O . ASP A 1 369 ? -4.221 -25.791 19.431 1.00 62.47 369 ASP A O 1
ATOM 2940 N N . VAL A 1 370 ? -2.495 -24.347 19.413 1.00 65.00 370 VAL A N 1
ATOM 2941 C CA . VAL A 1 370 ? -2.492 -24.104 17.960 1.00 65.00 370 VAL A CA 1
ATOM 2942 C C . VAL A 1 370 ? -2.141 -25.379 17.179 1.00 65.00 370 VAL A C 1
ATOM 2944 O O . VAL A 1 370 ? -2.709 -25.614 16.114 1.00 65.00 370 VAL A O 1
ATOM 2947 N N . LYS A 1 371 ? -1.327 -26.288 17.743 1.00 67.25 371 LYS A N 1
ATOM 2948 C CA . LYS A 1 371 ? -1.019 -27.609 17.143 1.00 67.25 371 LYS A CA 1
ATOM 2949 C C . LYS A 1 371 ? -2.255 -28.453 16.827 1.00 67.25 371 LYS A C 1
ATOM 2951 O O . LYS A 1 371 ? -2.222 -29.287 15.926 1.00 67.25 371 LYS A O 1
ATOM 2956 N N . LYS A 1 372 ? -3.348 -28.272 17.574 1.00 66.19 372 LYS A N 1
ATOM 2957 C CA . LYS A 1 372 ? -4.584 -29.053 17.395 1.00 66.19 372 LYS A CA 1
ATOM 2958 C C . LYS A 1 372 ? -5.410 -28.554 16.203 1.00 66.19 372 LYS A C 1
ATOM 2960 O O . LYS A 1 372 ? -6.294 -29.266 15.728 1.00 66.19 372 LYS A O 1
ATOM 2965 N N . LEU A 1 373 ? -5.106 -27.362 15.685 1.00 68.06 373 LEU A N 1
ATOM 2966 C CA . LEU A 1 373 ? -5.818 -26.705 14.590 1.00 68.06 373 LEU A CA 1
ATOM 2967 C C . LEU A 1 373 ? -5.283 -27.163 13.223 1.00 68.06 373 LEU A C 1
ATOM 2969 O O . LEU A 1 373 ? -4.818 -26.371 12.412 1.00 68.06 373 LEU A O 1
ATOM 2973 N N . THR A 1 374 ? -5.379 -28.462 12.940 1.00 68.88 374 THR A N 1
ATOM 2974 C CA . THR A 1 374 ? -4.855 -29.093 11.704 1.00 68.88 374 THR A CA 1
ATOM 2975 C C . THR A 1 374 ? -5.484 -28.577 10.399 1.00 68.88 374 THR A C 1
ATOM 2977 O O . THR A 1 374 ? -4.954 -28.804 9.311 1.00 68.88 374 THR A O 1
ATOM 2980 N N . PHE A 1 375 ? -6.600 -27.850 10.482 1.00 67.62 375 PHE A N 1
ATOM 2981 C CA . PHE A 1 375 ? -7.261 -27.210 9.340 1.00 67.62 375 PHE A CA 1
ATOM 2982 C C . PHE A 1 375 ? -6.740 -25.799 9.041 1.00 67.62 375 PHE A C 1
ATOM 2984 O O . PHE A 1 375 ? -7.137 -25.202 8.039 1.00 67.62 375 PHE A O 1
ATOM 2991 N N . LEU A 1 376 ? -5.851 -25.263 9.879 1.00 74.56 376 LEU A N 1
ATOM 2992 C CA . LEU A 1 376 ? -5.358 -23.902 9.746 1.00 74.56 376 LEU A CA 1
ATOM 2993 C C . LEU A 1 376 ? -4.525 -23.739 8.467 1.00 74.56 376 LEU A C 1
ATOM 2995 O O . LEU A 1 376 ? -3.671 -24.567 8.154 1.00 74.56 376 LEU A O 1
ATOM 2999 N N . ARG A 1 377 ? -4.809 -22.680 7.704 1.00 81.69 377 ARG A N 1
ATOM 3000 C CA . ARG A 1 377 ? -4.118 -22.328 6.452 1.00 81.69 377 ARG A CA 1
ATOM 3001 C C . ARG A 1 377 ? -3.436 -20.975 6.531 1.00 81.69 377 ARG A C 1
ATOM 3003 O O . ARG A 1 377 ? -2.420 -20.791 5.866 1.00 81.69 377 ARG A O 1
ATOM 3010 N N . LYS A 1 378 ? -4.001 -20.040 7.290 1.00 80.31 378 LYS A N 1
ATOM 3011 C CA . LYS A 1 378 ? -3.457 -18.696 7.476 1.00 80.31 378 LYS A CA 1
ATOM 3012 C C . LYS A 1 378 ? -3.249 -18.442 8.961 1.00 80.31 378 LYS A C 1
ATOM 3014 O O . LYS A 1 378 ? -4.180 -18.628 9.744 1.00 80.31 378 LYS A O 1
ATOM 3019 N N . LEU A 1 379 ? -2.046 -18.034 9.337 1.00 82.56 379 LEU A N 1
ATOM 3020 C CA . LEU A 1 379 ? -1.704 -17.721 10.716 1.00 82.56 379 LEU A CA 1
ATOM 3021 C C . LEU A 1 379 ? -1.014 -16.358 10.772 1.00 82.56 379 LEU A C 1
ATOM 3023 O O . LEU A 1 379 ? 0.013 -16.156 10.127 1.00 82.56 379 LEU A O 1
ATOM 3027 N N . PHE A 1 380 ? -1.588 -15.442 11.544 1.00 79.88 380 PHE A N 1
ATOM 3028 C CA . PHE A 1 380 ? -1.034 -14.115 11.790 1.00 79.88 380 PHE A CA 1
ATOM 3029 C C . PHE A 1 380 ? -0.619 -14.036 13.260 1.00 79.88 380 PHE A C 1
ATOM 3031 O O . PHE A 1 380 ? -1.463 -14.164 14.151 1.00 79.88 380 PHE A O 1
ATOM 3038 N N . LEU A 1 381 ? 0.687 -13.899 13.497 1.00 76.19 381 LEU A N 1
ATOM 3039 C CA . LEU A 1 381 ? 1.310 -13.806 14.823 1.00 76.19 381 LEU A CA 1
ATOM 3040 C C . LEU A 1 381 ? 1.926 -12.424 15.052 1.00 76.19 381 LEU A C 1
ATOM 3042 O O . LEU A 1 381 ? 2.904 -12.289 15.786 1.00 76.19 381 LEU A O 1
ATOM 3046 N N . ASP A 1 382 ? 1.386 -11.411 14.389 1.00 77.12 382 ASP A N 1
ATOM 3047 C CA . ASP A 1 382 ? 1.977 -10.084 14.361 1.00 77.12 382 ASP A CA 1
ATOM 3048 C C . ASP A 1 382 ? 2.052 -9.502 15.781 1.00 77.12 382 ASP A C 1
ATOM 3050 O O . ASP A 1 382 ? 1.112 -9.601 16.572 1.00 77.12 382 ASP A O 1
ATOM 3054 N N . GLY A 1 383 ? 3.215 -8.960 16.146 1.00 70.12 383 GLY A N 1
ATOM 3055 C CA . GLY A 1 383 ? 3.455 -8.404 17.480 1.00 70.12 383 GLY A CA 1
ATOM 3056 C C . GLY A 1 383 ? 3.502 -9.418 18.634 1.00 70.12 383 GLY A C 1
ATOM 3057 O O . GLY A 1 383 ? 3.637 -9.004 19.788 1.00 70.12 383 GLY A O 1
ATOM 3058 N N . ALA A 1 384 ? 3.413 -10.730 18.380 1.00 70.69 384 ALA A N 1
ATOM 3059 C CA . ALA A 1 384 ? 3.496 -11.720 19.450 1.00 70.69 384 ALA A CA 1
ATOM 3060 C C . ALA A 1 384 ? 4.933 -11.844 20.001 1.00 70.69 384 ALA A C 1
ATOM 3062 O O . ALA A 1 384 ? 5.920 -11.923 19.267 1.00 70.69 384 ALA A O 1
ATOM 3063 N N . SER A 1 385 ? 5.046 -11.846 21.334 1.00 65.81 385 SER A N 1
ATOM 3064 C CA . SER A 1 385 ? 6.312 -11.661 22.060 1.00 65.81 385 SER A CA 1
ATOM 3065 C C . SER A 1 385 ? 6.989 -12.955 22.534 1.00 65.81 385 SER A C 1
ATOM 3067 O O . SER A 1 385 ? 8.164 -12.910 22.885 1.00 65.81 385 SER A O 1
ATOM 3069 N N . ASN A 1 386 ? 6.290 -14.098 22.502 1.00 66.69 386 ASN A N 1
ATOM 3070 C CA . ASN A 1 386 ? 6.792 -15.423 22.899 1.00 66.69 386 ASN A CA 1
ATOM 3071 C C . ASN A 1 386 ? 6.384 -16.490 21.867 1.00 66.69 386 ASN A C 1
ATOM 3073 O O . ASN A 1 386 ? 5.488 -17.299 22.118 1.00 66.69 386 ASN A O 1
ATOM 3077 N N . ILE A 1 387 ? 7.010 -16.464 20.686 1.00 72.19 387 ILE A N 1
ATOM 3078 C CA . ILE A 1 387 ? 6.709 -17.408 19.603 1.00 72.19 387 ILE A CA 1
ATOM 3079 C C . ILE A 1 387 ? 7.758 -18.522 19.562 1.00 72.19 387 ILE A C 1
ATOM 3081 O O . ILE A 1 387 ? 8.926 -18.268 19.294 1.00 72.19 387 ILE A O 1
ATOM 3085 N N . ASP A 1 388 ? 7.320 -19.760 19.772 1.00 75.31 388 ASP A N 1
ATOM 3086 C CA . ASP A 1 388 ? 8.100 -20.969 19.509 1.00 75.31 388 ASP A CA 1
ATOM 3087 C C . ASP A 1 388 ? 7.665 -21.576 18.166 1.00 75.31 388 ASP A C 1
ATOM 3089 O O . ASP A 1 388 ? 6.619 -22.230 18.077 1.00 75.31 388 ASP A O 1
ATOM 3093 N N . LEU A 1 389 ? 8.436 -21.342 17.100 1.00 79.19 389 LEU A N 1
ATOM 3094 C CA . LEU A 1 389 ? 8.075 -21.779 15.747 1.00 79.19 389 LEU A CA 1
ATOM 3095 C C . LEU A 1 389 ? 8.079 -23.308 15.564 1.00 79.19 389 LEU A C 1
ATOM 3097 O O . LEU A 1 389 ? 7.390 -23.811 14.672 1.00 79.19 389 LEU A O 1
ATOM 3101 N N . GLU A 1 390 ? 8.737 -24.069 16.446 1.00 80.44 390 GLU A N 1
ATOM 3102 C CA . GLU A 1 390 ? 8.658 -25.542 16.467 1.00 80.44 390 GLU A CA 1
ATOM 3103 C C . GLU A 1 390 ? 7.215 -26.031 16.635 1.00 80.44 390 GLU A C 1
ATOM 3105 O O . GLU A 1 390 ? 6.834 -27.145 16.260 1.00 80.44 390 GLU A O 1
ATOM 3110 N N . THR A 1 391 ? 6.351 -25.188 17.203 1.00 74.19 391 THR A N 1
ATOM 3111 C CA . THR A 1 391 ? 4.953 -25.546 17.393 1.00 74.19 391 THR A CA 1
ATOM 3112 C C . THR A 1 391 ? 4.114 -25.492 16.122 1.00 74.19 391 THR A C 1
ATOM 3114 O O . THR A 1 391 ? 3.150 -26.253 16.012 1.00 74.19 391 THR A O 1
ATOM 3117 N N . ILE A 1 392 ? 4.496 -24.665 15.148 1.00 78.25 392 ILE A N 1
ATOM 3118 C CA . ILE A 1 392 ? 3.722 -24.441 13.922 1.00 78.25 392 ILE A CA 1
ATOM 3119 C C . ILE A 1 392 ? 4.250 -25.234 12.721 1.00 78.25 392 ILE A C 1
ATOM 3121 O O . ILE A 1 392 ? 3.548 -25.325 11.718 1.00 78.25 392 ILE A O 1
ATOM 3125 N N . MET A 1 393 ? 5.416 -25.886 12.834 1.00 75.94 393 MET A N 1
ATOM 3126 C CA . MET A 1 393 ? 6.025 -26.661 11.737 1.00 75.94 393 MET A CA 1
ATOM 3127 C C . MET A 1 393 ? 5.136 -27.801 11.208 1.00 75.94 393 MET A C 1
ATOM 3129 O O . MET A 1 393 ? 5.275 -28.241 10.072 1.00 75.94 393 MET A O 1
ATOM 3133 N N . SER A 1 394 ? 4.230 -28.308 12.053 1.00 76.31 394 SER A N 1
ATOM 3134 C CA . SER A 1 394 ? 3.320 -29.417 11.726 1.00 76.31 394 SER A CA 1
ATOM 3135 C C . SER A 1 394 ? 1.999 -28.971 11.091 1.00 76.31 394 SER A C 1
ATOM 3137 O O . SER A 1 394 ? 1.183 -29.810 10.706 1.00 76.31 394 SER A O 1
ATOM 3139 N N . LEU A 1 395 ? 1.767 -27.659 10.998 1.00 81.19 395 LEU A N 1
ATOM 3140 C CA . LEU A 1 395 ? 0.536 -27.102 10.456 1.00 81.19 395 LEU A CA 1
ATOM 3141 C C . LEU A 1 395 ? 0.670 -26.914 8.938 1.00 81.19 395 LEU A C 1
ATOM 3143 O O . LEU A 1 395 ? 1.697 -26.421 8.472 1.00 81.19 395 LEU A O 1
ATOM 3147 N N . PRO A 1 396 ? -0.365 -27.250 8.148 1.00 82.69 396 PRO A N 1
ATOM 3148 C CA . PRO A 1 396 ? -0.356 -27.084 6.694 1.00 82.69 396 PRO A CA 1
ATOM 3149 C C . PRO A 1 396 ? -0.601 -25.617 6.294 1.00 82.69 396 PRO A C 1
ATOM 3151 O O . PRO A 1 396 ? -1.576 -25.295 5.609 1.00 82.69 396 PRO A O 1
ATOM 3154 N N . LEU A 1 397 ? 0.251 -24.706 6.770 1.00 86.69 397 LEU A N 1
ATOM 3155 C CA . LEU A 1 397 ? 0.116 -23.271 6.544 1.00 86.69 397 LEU A CA 1
ATOM 3156 C C . LEU A 1 397 ? 0.480 -22.907 5.104 1.00 86.69 397 LEU A C 1
ATOM 3158 O O . LEU A 1 397 ? 1.476 -23.365 4.556 1.00 86.69 397 LEU A O 1
ATOM 3162 N N . THR A 1 398 ? -0.344 -22.045 4.520 1.00 87.44 398 THR A N 1
ATOM 3163 C CA . THR A 1 398 ? -0.132 -21.407 3.211 1.00 87.44 398 THR A CA 1
ATOM 3164 C C . THR A 1 398 ? 0.274 -19.948 3.370 1.00 87.44 398 THR A C 1
ATOM 3166 O O . THR A 1 398 ? 1.000 -19.422 2.538 1.00 87.44 398 THR A O 1
ATOM 3169 N N . HIS A 1 399 ? -0.175 -19.297 4.447 1.00 85.62 399 HIS A N 1
ATOM 3170 C CA . HIS A 1 399 ? 0.161 -17.915 4.763 1.00 85.62 399 HIS A CA 1
ATOM 3171 C C . HIS A 1 399 ? 0.608 -17.835 6.220 1.00 85.62 399 HIS A C 1
ATOM 3173 O O . HIS A 1 399 ? -0.118 -18.287 7.112 1.00 85.62 399 HIS A O 1
ATOM 3179 N N . LEU A 1 400 ? 1.778 -17.249 6.447 1.00 87.94 400 LEU A N 1
ATOM 3180 C CA . LEU A 1 400 ? 2.307 -16.977 7.776 1.00 87.94 400 LEU A CA 1
ATOM 3181 C C . LEU A 1 400 ? 2.769 -15.524 7.852 1.00 87.94 400 LEU A C 1
ATOM 3183 O O . LEU A 1 400 ? 3.524 -15.066 6.995 1.00 87.94 400 LEU A O 1
ATOM 3187 N N . SER A 1 401 ? 2.336 -14.825 8.895 1.00 85.50 401 SER A N 1
ATOM 3188 C CA . SER A 1 401 ? 2.828 -13.492 9.229 1.00 85.50 401 SER A CA 1
ATOM 3189 C C . SER A 1 401 ? 3.466 -13.510 10.613 1.00 85.50 401 SER A C 1
ATOM 3191 O O . SER A 1 401 ? 2.846 -13.956 11.580 1.00 85.50 401 SER A O 1
ATOM 3193 N N . LEU A 1 402 ? 4.727 -13.079 10.670 1.00 80.50 402 LEU A N 1
ATOM 3194 C CA . LEU A 1 402 ? 5.552 -12.915 11.871 1.00 80.50 402 LEU A CA 1
ATOM 3195 C C . LEU A 1 402 ? 5.975 -11.447 12.022 1.00 80.50 402 LEU A C 1
ATOM 3197 O O . LEU A 1 402 ? 7.056 -11.139 12.535 1.00 80.50 402 LEU A O 1
ATOM 3201 N N . ARG A 1 403 ? 5.147 -10.526 11.531 1.00 80.88 403 ARG A N 1
ATOM 3202 C CA . ARG A 1 403 ? 5.480 -9.108 11.454 1.00 80.88 403 ARG A CA 1
ATOM 3203 C C . ARG A 1 403 ? 5.651 -8.515 12.851 1.00 80.88 403 ARG A C 1
ATOM 3205 O O . ARG A 1 403 ? 4.829 -8.728 13.738 1.00 80.88 403 ARG A O 1
ATOM 3212 N N . SER A 1 404 ? 6.704 -7.720 13.042 1.00 75.62 404 SER A N 1
ATOM 3213 C CA . SER A 1 404 ? 6.992 -7.042 14.316 1.00 75.62 404 SER A CA 1
ATOM 3214 C C . SER A 1 404 ? 7.096 -8.000 15.510 1.00 75.62 404 SER A C 1
ATOM 3216 O O . SER A 1 404 ? 6.722 -7.649 16.627 1.00 75.62 404 SER A O 1
ATOM 3218 N N . THR A 1 405 ? 7.588 -9.216 15.274 1.00 75.62 405 THR A N 1
ATOM 3219 C CA . THR A 1 405 ? 7.852 -10.207 16.324 1.00 75.62 405 THR A CA 1
ATOM 3220 C C . THR A 1 405 ? 9.327 -10.188 16.729 1.00 75.62 405 THR A C 1
ATOM 3222 O O . THR A 1 405 ? 10.187 -9.741 15.972 1.00 75.62 405 THR A O 1
ATOM 3225 N N . ASN A 1 406 ? 9.632 -10.714 17.918 1.00 75.75 406 ASN A N 1
ATOM 3226 C CA . ASN A 1 406 ? 11.011 -10.902 18.398 1.00 75.75 406 ASN A CA 1
ATOM 3227 C C . ASN A 1 406 ? 11.605 -12.258 17.965 1.00 75.75 406 ASN A C 1
ATOM 3229 O O . ASN A 1 406 ? 12.476 -12.807 18.642 1.00 75.75 406 ASN A O 1
ATOM 3233 N N . VAL A 1 407 ? 11.077 -12.851 16.892 1.00 79.50 407 VAL A N 1
ATOM 3234 C CA . VAL A 1 407 ? 11.594 -14.104 16.342 1.00 79.50 407 VAL A CA 1
ATOM 3235 C C . VAL A 1 407 ? 12.884 -13.804 15.594 1.00 79.50 407 VAL A C 1
ATOM 3237 O O . VAL A 1 407 ? 12.881 -13.011 14.659 1.00 79.50 407 VAL A O 1
ATOM 3240 N N . ASN A 1 408 ? 13.966 -14.473 15.989 1.00 80.25 408 ASN A N 1
ATOM 3241 C CA . ASN A 1 408 ? 15.283 -14.323 15.361 1.00 80.25 408 ASN A CA 1
ATOM 3242 C C . ASN A 1 408 ? 15.742 -15.614 14.665 1.00 80.25 408 ASN A C 1
ATOM 3244 O O . ASN A 1 408 ? 16.592 -15.564 13.783 1.00 80.25 408 ASN A O 1
ATOM 3248 N N . ASP A 1 409 ? 15.183 -16.760 15.065 1.00 84.19 409 ASP A N 1
ATOM 3249 C CA . ASP A 1 409 ? 15.457 -18.075 14.487 1.00 84.19 409 ASP A CA 1
ATOM 3250 C C . ASP A 1 409 ? 14.208 -18.573 13.759 1.00 84.19 409 ASP A C 1
ATOM 3252 O O . ASP A 1 409 ? 13.139 -18.702 14.358 1.00 84.19 409 ASP A O 1
ATOM 3256 N N . ILE A 1 410 ? 14.353 -18.836 12.461 1.00 89.75 410 ILE A N 1
ATOM 3257 C CA . ILE A 1 410 ? 13.291 -19.326 11.580 1.00 89.75 410 ILE A CA 1
ATOM 3258 C C . ILE A 1 410 ? 13.584 -20.710 10.994 1.00 89.75 410 ILE A C 1
ATOM 3260 O O . ILE A 1 410 ? 12.930 -21.110 10.030 1.00 89.75 410 ILE A O 1
ATOM 3264 N N . ALA A 1 411 ? 14.518 -21.474 11.571 1.00 89.50 411 ALA A N 1
ATOM 3265 C CA . ALA A 1 411 ? 14.871 -22.816 11.101 1.00 89.50 411 ALA A CA 1
ATOM 3266 C C . ALA A 1 411 ? 13.643 -23.728 10.914 1.00 89.50 411 ALA A C 1
ATOM 3268 O O . ALA A 1 411 ? 13.538 -24.458 9.927 1.00 89.50 411 ALA A O 1
ATOM 3269 N N . ALA A 1 412 ? 12.659 -23.623 11.813 1.00 85.69 412 ALA A N 1
ATOM 3270 C CA . ALA A 1 412 ? 11.420 -24.396 11.762 1.00 85.69 412 ALA A CA 1
ATOM 3271 C C . ALA A 1 412 ? 10.563 -24.135 10.502 1.00 85.69 412 ALA A C 1
ATOM 3273 O O . ALA A 1 412 ? 9.775 -25.003 10.112 1.00 85.69 412 ALA A O 1
ATOM 3274 N N . LEU A 1 413 ? 10.712 -22.978 9.838 1.00 88.88 413 LEU A N 1
ATOM 3275 C CA . LEU A 1 413 ? 9.945 -22.642 8.633 1.00 88.88 413 LEU A CA 1
ATOM 3276 C C . LEU A 1 413 ? 10.339 -23.497 7.428 1.00 88.88 413 LEU A C 1
ATOM 3278 O O . LEU A 1 413 ? 9.476 -23.761 6.594 1.00 88.88 413 LEU A O 1
ATOM 3282 N N . ALA A 1 414 ? 11.580 -23.996 7.369 1.00 86.69 414 ALA A N 1
ATOM 3283 C CA . ALA A 1 414 ? 12.089 -24.820 6.267 1.00 86.69 414 ALA A CA 1
ATOM 3284 C C . ALA A 1 414 ? 11.232 -26.073 5.998 1.00 86.69 414 ALA A C 1
ATOM 3286 O O . ALA A 1 414 ? 11.176 -26.581 4.878 1.00 86.69 414 ALA A O 1
ATOM 3287 N N . ASN A 1 415 ? 10.527 -26.561 7.022 1.00 84.25 415 ASN A N 1
ATOM 3288 C CA . ASN A 1 415 ? 9.706 -27.768 6.947 1.00 84.25 415 ASN A CA 1
ATOM 3289 C C . ASN A 1 415 ? 8.267 -27.508 6.460 1.00 84.25 415 ASN A C 1
ATOM 3291 O O . ASN A 1 415 ? 7.545 -28.453 6.129 1.00 84.25 415 ASN A O 1
ATOM 3295 N N . ILE A 1 416 ? 7.834 -26.246 6.369 1.00 89.44 416 ILE A N 1
ATOM 3296 C CA . ILE A 1 416 ? 6.468 -25.869 5.977 1.00 89.44 416 ILE A CA 1
ATOM 3297 C C . ILE A 1 416 ? 6.382 -25.757 4.449 1.00 89.44 416 ILE A C 1
ATOM 3299 O O . ILE A 1 416 ? 6.195 -24.688 3.873 1.00 89.44 416 ILE A O 1
ATOM 3303 N N . SER A 1 417 ? 6.502 -26.893 3.764 1.00 87.75 417 SER A N 1
ATOM 3304 C CA . SER A 1 417 ? 6.513 -26.955 2.290 1.00 87.75 417 SER A CA 1
ATOM 3305 C C . SER A 1 417 ? 5.249 -26.407 1.607 1.00 87.75 417 SER A C 1
ATOM 3307 O O . SER A 1 417 ? 5.274 -26.128 0.409 1.00 87.75 417 SER A O 1
ATOM 3309 N N . THR A 1 418 ? 4.144 -26.241 2.338 1.00 88.88 418 THR A N 1
ATOM 3310 C CA . THR A 1 418 ? 2.882 -25.672 1.836 1.00 88.88 418 THR A CA 1
ATOM 3311 C C . THR A 1 418 ? 2.855 -24.145 1.815 1.00 88.88 418 THR A C 1
ATOM 3313 O O . THR A 1 418 ? 1.871 -23.578 1.347 1.00 88.88 418 THR A O 1
ATOM 3316 N N . LEU A 1 419 ? 3.883 -23.478 2.345 1.00 90.75 419 LEU A N 1
ATOM 3317 C CA . LEU A 1 419 ? 3.884 -22.033 2.528 1.00 90.75 419 LEU A CA 1
ATOM 3318 C C . LEU A 1 419 ? 4.014 -21.302 1.183 1.00 90.75 419 LEU A C 1
ATOM 3320 O O . LEU A 1 419 ? 4.969 -21.516 0.439 1.00 90.75 419 LEU A O 1
ATOM 3324 N N . GLU A 1 420 ? 3.046 -20.435 0.889 1.00 90.88 420 GLU A N 1
ATOM 3325 C CA . GLU A 1 420 ? 2.968 -19.635 -0.341 1.00 90.88 420 GLU A CA 1
ATOM 3326 C C . GLU A 1 420 ? 3.267 -18.155 -0.089 1.00 90.88 420 GLU A C 1
ATOM 3328 O O . GLU A 1 420 ? 3.837 -17.482 -0.948 1.00 90.88 420 GLU A O 1
ATOM 3333 N N . SER A 1 421 ? 2.915 -17.656 1.096 1.00 84.44 421 SER A N 1
ATOM 3334 C CA . SER A 1 421 ? 3.135 -16.273 1.510 1.00 84.44 421 SER A CA 1
ATOM 3335 C C . SER A 1 421 ? 3.771 -16.229 2.892 1.00 84.44 421 SER A C 1
ATOM 3337 O O . SER A 1 421 ? 3.226 -16.791 3.847 1.00 84.44 421 SER A O 1
ATOM 3339 N N . LEU A 1 422 ? 4.882 -15.505 3.008 1.00 89.94 422 LEU A N 1
ATOM 3340 C CA . LEU A 1 422 ? 5.583 -15.284 4.268 1.00 89.94 422 LEU A CA 1
ATOM 3341 C C . LEU A 1 422 ? 5.833 -13.792 4.482 1.00 89.94 422 LEU A C 1
ATOM 3343 O O . LEU A 1 422 ? 6.413 -13.124 3.626 1.00 89.94 422 LEU A O 1
ATOM 3347 N N . ASN A 1 423 ? 5.413 -13.285 5.638 1.00 86.81 423 ASN A N 1
ATOM 3348 C CA . ASN A 1 423 ? 5.709 -11.925 6.059 1.00 86.81 423 ASN A CA 1
ATOM 3349 C C . ASN A 1 423 ? 6.639 -11.918 7.276 1.00 86.81 423 ASN A C 1
ATOM 3351 O O . ASN A 1 423 ? 6.256 -12.386 8.350 1.00 86.81 423 ASN A O 1
ATOM 3355 N N . LEU A 1 424 ? 7.848 -11.390 7.084 1.00 83.38 424 LEU A N 1
ATOM 3356 C CA . LEU A 1 424 ? 8.863 -11.189 8.116 1.00 83.38 424 LEU A CA 1
ATOM 3357 C C . LEU A 1 424 ? 9.143 -9.698 8.361 1.00 83.38 424 LEU A C 1
ATOM 3359 O O . LEU A 1 424 ? 10.073 -9.379 9.093 1.00 83.38 424 LEU A O 1
ATOM 3363 N N . ASP A 1 425 ? 8.399 -8.774 7.755 1.00 78.00 425 ASP A N 1
ATOM 3364 C CA . ASP A 1 425 ? 8.674 -7.338 7.844 1.00 78.00 425 ASP A CA 1
ATOM 3365 C C . ASP A 1 425 ? 7.788 -6.622 8.884 1.00 78.00 425 ASP A C 1
ATOM 3367 O O . ASP A 1 425 ? 6.563 -6.761 8.836 1.00 78.00 425 ASP A O 1
ATOM 3371 N N . PRO A 1 426 ? 8.341 -5.784 9.783 1.00 74.81 426 PRO A N 1
ATOM 3372 C CA . PRO A 1 426 ? 9.750 -5.715 10.181 1.00 74.81 426 PRO A CA 1
ATOM 3373 C C . PRO A 1 426 ? 10.098 -6.827 11.185 1.00 74.81 426 PRO A C 1
ATOM 3375 O O . PRO A 1 426 ? 9.305 -7.111 12.086 1.00 74.81 426 PRO A O 1
ATOM 3378 N N . SER A 1 427 ? 11.290 -7.417 11.083 1.00 74.31 427 SER A N 1
ATOM 3379 C CA . SER A 1 427 ? 11.844 -8.354 12.079 1.00 74.31 427 SER A CA 1
ATOM 3380 C C . SER A 1 427 ? 13.366 -8.216 12.190 1.00 74.31 427 SER A C 1
ATOM 3382 O O . SER A 1 427 ? 13.997 -7.527 11.390 1.00 74.31 427 SER A O 1
ATOM 3384 N N . LEU A 1 428 ? 13.957 -8.861 13.201 1.00 78.06 428 LEU A N 1
ATOM 3385 C CA . LEU A 1 428 ? 15.404 -8.875 13.466 1.00 78.06 428 LEU A CA 1
ATOM 3386 C C . LEU A 1 428 ? 16.082 -10.153 12.939 1.00 78.06 428 LEU A C 1
ATOM 3388 O O . LEU A 1 428 ? 17.127 -10.562 13.440 1.00 78.06 428 LEU A O 1
ATOM 3392 N N . ILE A 1 429 ? 15.467 -10.813 11.957 1.00 83.44 429 ILE A N 1
ATOM 3393 C CA . ILE A 1 429 ? 15.975 -12.061 11.389 1.00 83.44 429 ILE A CA 1
ATOM 3394 C C . ILE A 1 429 ? 17.135 -11.740 10.443 1.00 83.44 429 ILE A C 1
ATOM 3396 O O . ILE A 1 429 ? 16.943 -11.099 9.411 1.00 83.44 429 ILE A O 1
ATOM 3400 N N . GLU A 1 430 ? 18.332 -12.206 10.793 1.00 80.19 430 GLU A N 1
ATOM 3401 C CA . GLU A 1 430 ? 19.542 -12.030 9.979 1.00 80.19 430 GLU A CA 1
ATOM 3402 C C . GLU A 1 430 ? 19.795 -13.220 9.042 1.00 80.19 430 GLU A C 1
ATOM 3404 O O . GLU A 1 430 ? 20.255 -13.031 7.916 1.00 80.19 430 GLU A O 1
ATOM 3409 N N . ASP A 1 431 ? 19.469 -14.440 9.483 1.00 83.69 431 ASP A N 1
ATOM 3410 C CA . ASP A 1 431 ? 19.653 -15.662 8.699 1.00 83.69 431 ASP A CA 1
ATOM 3411 C C . ASP A 1 431 ? 18.344 -16.091 8.026 1.00 83.69 431 ASP A C 1
ATOM 3413 O O . ASP A 1 431 ? 17.392 -16.538 8.669 1.00 83.69 431 ASP A O 1
ATOM 3417 N N . LEU A 1 432 ? 18.314 -15.957 6.701 1.00 88.00 432 LEU A N 1
ATOM 3418 C CA . LEU A 1 432 ? 17.192 -16.351 5.852 1.00 88.00 432 LEU A CA 1
ATOM 3419 C C . LEU A 1 432 ? 17.457 -17.652 5.083 1.00 88.00 432 LEU A C 1
ATOM 3421 O O . LEU A 1 432 ? 16.602 -18.089 4.313 1.00 88.00 432 LEU A O 1
ATOM 3425 N N . SER A 1 433 ? 18.588 -18.325 5.311 1.00 87.88 433 SER A N 1
ATOM 3426 C CA . SER A 1 433 ? 18.865 -19.625 4.691 1.00 87.88 433 SER A CA 1
ATOM 3427 C C . SER A 1 433 ? 17.750 -20.673 4.897 1.00 87.88 433 SER A C 1
ATOM 3429 O O . SER A 1 433 ? 17.490 -21.426 3.954 1.00 87.88 433 SER A O 1
ATOM 3431 N N . PRO A 1 434 ? 16.972 -20.689 6.008 1.00 90.62 434 PRO A N 1
ATOM 3432 C CA . PRO A 1 434 ? 15.876 -21.648 6.174 1.00 90.62 434 PRO A CA 1
ATOM 3433 C C . PRO A 1 434 ? 14.730 -21.516 5.163 1.00 90.62 434 PRO A C 1
ATOM 3435 O O . PRO A 1 434 ? 13.963 -22.461 4.988 1.00 90.62 434 PRO A O 1
ATOM 3438 N N . ILE A 1 435 ? 14.587 -20.370 4.487 1.00 91.44 435 ILE A N 1
ATOM 3439 C CA . ILE A 1 435 ? 13.541 -20.162 3.470 1.00 91.44 435 ILE A CA 1
ATOM 3440 C C . ILE A 1 435 ? 14.050 -20.346 2.034 1.00 91.44 435 ILE A C 1
ATOM 3442 O O . ILE A 1 435 ? 13.247 -20.288 1.100 1.00 91.44 435 ILE A O 1
ATOM 3446 N N . ALA A 1 436 ? 15.350 -20.601 1.843 1.00 87.81 436 ALA A N 1
ATOM 3447 C CA . ALA A 1 436 ? 15.996 -20.699 0.530 1.00 87.81 436 ALA A CA 1
ATOM 3448 C C . ALA A 1 436 ? 15.470 -21.859 -0.339 1.00 87.81 436 ALA A C 1
ATOM 3450 O O . ALA A 1 436 ? 15.544 -21.801 -1.564 1.00 87.81 436 ALA A O 1
ATOM 3451 N N . ASP A 1 437 ? 14.920 -22.904 0.284 1.00 87.50 437 ASP A N 1
ATOM 3452 C CA . ASP A 1 437 ? 14.428 -24.107 -0.401 1.00 87.50 437 ASP A CA 1
ATOM 3453 C C . ASP A 1 437 ? 12.907 -24.301 -0.300 1.00 87.50 437 ASP A C 1
ATOM 3455 O O . ASP A 1 437 ? 12.391 -25.358 -0.669 1.00 87.50 437 ASP A O 1
ATOM 3459 N N . LEU A 1 438 ? 12.157 -23.293 0.164 1.00 91.56 438 LEU A N 1
ATOM 3460 C CA . LEU A 1 438 ? 10.697 -23.383 0.223 1.00 91.56 438 LEU A CA 1
ATOM 3461 C C . LEU A 1 438 ? 10.097 -23.415 -1.194 1.00 91.56 438 LEU A C 1
ATOM 3463 O O . LEU A 1 438 ? 10.141 -22.404 -1.899 1.00 91.56 438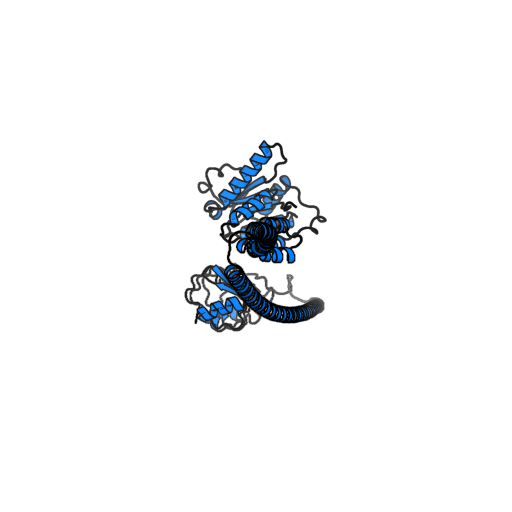 LEU A O 1
ATOM 3467 N N . PRO A 1 439 ? 9.496 -24.541 -1.629 1.00 87.88 439 PRO A N 1
ATOM 3468 C CA . PRO A 1 439 ? 9.232 -24.791 -3.048 1.00 87.88 439 PRO A CA 1
ATOM 3469 C C . PRO A 1 439 ? 8.025 -24.023 -3.599 1.00 87.88 439 PRO A C 1
ATOM 3471 O O . PRO A 1 439 ? 7.902 -23.842 -4.815 1.00 87.88 439 PRO A O 1
ATOM 3474 N N . ASN A 1 440 ? 7.117 -23.613 -2.711 1.00 89.38 440 ASN A N 1
ATOM 3475 C CA . ASN A 1 440 ? 5.838 -23.000 -3.056 1.00 89.38 440 ASN A CA 1
ATOM 3476 C C . ASN A 1 440 ? 5.758 -21.519 -2.685 1.00 89.38 440 ASN A C 1
ATOM 3478 O O . ASN A 1 440 ? 4.720 -20.911 -2.939 1.00 89.38 440 ASN A O 1
ATOM 3482 N N . LEU A 1 441 ? 6.830 -20.935 -2.140 1.00 90.38 441 LEU A N 1
ATOM 3483 C CA . LEU A 1 441 ? 6.843 -19.537 -1.730 1.00 90.38 441 LEU A CA 1
ATOM 3484 C C . LEU A 1 441 ? 6.760 -18.628 -2.967 1.00 90.38 441 LEU A C 1
ATOM 3486 O O . LEU A 1 441 ? 7.533 -18.766 -3.914 1.00 90.38 441 LEU A O 1
ATOM 3490 N N . ARG A 1 442 ? 5.776 -17.729 -2.977 1.00 85.75 442 ARG A N 1
ATOM 3491 C CA . ARG A 1 442 ? 5.477 -16.800 -4.084 1.00 85.75 442 ARG A CA 1
ATOM 3492 C C . ARG A 1 442 ? 5.487 -15.351 -3.648 1.00 85.75 442 ARG A C 1
ATOM 3494 O O . ARG A 1 442 ? 5.738 -14.483 -4.471 1.00 85.75 442 ARG A O 1
ATOM 3501 N N . VAL A 1 443 ? 5.181 -15.112 -2.378 1.00 81.06 443 VAL A N 1
ATOM 3502 C CA . VAL A 1 443 ? 5.165 -13.780 -1.792 1.00 81.06 443 VAL A CA 1
ATOM 3503 C C . VAL A 1 443 ? 6.053 -13.781 -0.560 1.00 81.06 443 VAL A C 1
ATOM 3505 O O . VAL A 1 443 ? 5.854 -14.584 0.356 1.00 81.06 443 VAL A O 1
ATOM 3508 N N . LEU A 1 444 ? 7.027 -12.878 -0.542 1.00 85.06 444 LEU A N 1
ATOM 3509 C CA . LEU A 1 444 ? 7.933 -12.688 0.579 1.00 85.06 444 LEU A CA 1
ATOM 3510 C C . LEU A 1 444 ? 8.034 -11.204 0.913 1.00 85.06 444 LEU A C 1
ATOM 3512 O O . LEU A 1 444 ? 8.442 -10.401 0.076 1.00 85.06 444 LEU A O 1
ATOM 3516 N N . PHE A 1 445 ? 7.731 -10.873 2.162 1.00 82.62 445 PHE A N 1
ATOM 3517 C CA . PHE A 1 445 ? 8.113 -9.603 2.769 1.00 82.62 445 PHE A CA 1
ATOM 3518 C C . PHE A 1 445 ? 9.338 -9.875 3.636 1.00 82.62 445 PHE A C 1
ATOM 3520 O O . PHE A 1 445 ? 9.244 -10.563 4.656 1.00 82.62 445 PHE A O 1
ATOM 3527 N N . ALA A 1 446 ? 10.499 -9.425 3.173 1.00 80.31 446 ALA A N 1
ATOM 3528 C CA . ALA A 1 446 ? 11.773 -9.684 3.821 1.00 80.31 446 ALA A CA 1
ATOM 3529 C C . ALA A 1 446 ? 11.998 -8.727 5.011 1.00 80.31 446 ALA A C 1
ATOM 3531 O O . ALA A 1 446 ? 11.496 -7.605 4.989 1.00 80.31 446 ALA A O 1
ATOM 3532 N N . PRO A 1 447 ? 12.806 -9.115 6.018 1.00 79.88 447 PRO A N 1
ATOM 3533 C CA . PRO A 1 447 ? 13.067 -8.301 7.215 1.00 79.88 447 PRO A CA 1
ATOM 3534 C C . PRO A 1 447 ? 13.627 -6.897 6.940 1.00 79.88 447 PRO A C 1
ATOM 3536 O O . PRO A 1 447 ? 13.537 -6.011 7.785 1.00 79.88 447 PRO A O 1
ATOM 3539 N N . ASN A 1 448 ? 14.233 -6.692 5.767 1.00 77.06 448 ASN A N 1
ATOM 3540 C CA . ASN A 1 448 ? 14.824 -5.425 5.340 1.00 77.06 448 ASN A CA 1
ATOM 3541 C C . ASN A 1 448 ? 13.835 -4.490 4.614 1.00 77.06 448 ASN A C 1
ATOM 3543 O O . ASN A 1 448 ? 14.265 -3.480 4.055 1.00 77.06 448 ASN A O 1
ATOM 3547 N N . GLY A 1 449 ? 12.543 -4.830 4.586 1.00 68.88 449 GLY A N 1
ATOM 3548 C CA . GLY A 1 449 ? 11.496 -4.068 3.906 1.00 68.88 449 GLY A CA 1
ATOM 3549 C C . GLY A 1 449 ? 11.371 -4.346 2.404 1.00 68.88 449 GLY A C 1
ATOM 3550 O O . GLY A 1 449 ? 10.535 -3.730 1.743 1.00 68.88 449 GLY A O 1
ATOM 3551 N N . ASN A 1 450 ? 12.166 -5.262 1.836 1.00 72.75 450 ASN A N 1
ATOM 3552 C CA . ASN A 1 450 ? 11.997 -5.668 0.440 1.00 72.75 450 ASN A CA 1
ATOM 3553 C C . ASN A 1 450 ? 10.771 -6.571 0.284 1.00 72.75 450 ASN A C 1
ATOM 3555 O O . ASN A 1 450 ? 10.566 -7.500 1.068 1.00 72.75 450 ASN A O 1
ATOM 3559 N N . VAL A 1 451 ? 10.005 -6.345 -0.782 1.00 74.25 451 VAL A N 1
ATOM 3560 C CA . VAL A 1 451 ? 8.818 -7.140 -1.101 1.00 74.25 451 VAL A CA 1
ATOM 3561 C C . VAL A 1 451 ? 8.987 -7.808 -2.457 1.00 74.25 451 VAL A C 1
ATOM 3563 O O . VAL A 1 451 ? 9.250 -7.150 -3.462 1.00 74.25 451 VAL A O 1
ATOM 3566 N N . TYR A 1 452 ? 8.791 -9.119 -2.477 1.00 75.31 452 TYR A N 1
ATOM 3567 C CA . TYR A 1 452 ? 8.791 -9.947 -3.674 1.00 75.31 452 TYR A CA 1
ATOM 3568 C C . TYR A 1 452 ? 7.370 -10.490 -3.849 1.00 75.31 452 TYR A C 1
ATOM 3570 O O . TYR A 1 452 ? 6.882 -11.215 -2.982 1.00 75.31 452 TYR A O 1
ATOM 3578 N N . LEU A 1 453 ? 6.682 -10.081 -4.919 1.00 68.38 453 LEU A N 1
ATOM 3579 C CA . LEU A 1 453 ? 5.246 -10.345 -5.129 1.00 68.38 453 LEU A CA 1
ATOM 3580 C C . LEU A 1 453 ? 4.964 -11.446 -6.157 1.00 68.38 453 LEU A C 1
ATOM 3582 O O . LEU A 1 453 ? 3.805 -11.775 -6.410 1.00 68.38 453 LEU A O 1
ATOM 3586 N N . ASP A 1 454 ? 6.010 -12.015 -6.745 1.00 74.50 454 ASP A N 1
ATOM 3587 C CA . ASP A 1 454 ? 5.907 -13.092 -7.712 1.00 74.50 454 ASP A CA 1
ATOM 3588 C C . ASP A 1 454 ? 6.960 -14.177 -7.459 1.00 74.50 454 ASP A C 1
ATOM 3590 O O . ASP A 1 454 ? 7.989 -13.976 -6.806 1.00 74.50 454 ASP A O 1
ATOM 3594 N N . ARG A 1 455 ? 6.675 -15.363 -8.000 1.00 77.56 455 ARG A N 1
ATOM 3595 C CA . ARG A 1 455 ? 7.484 -16.564 -7.801 1.00 77.56 455 ARG A CA 1
ATOM 3596 C C . ARG A 1 455 ? 8.910 -16.412 -8.327 1.00 77.56 455 ARG A C 1
ATOM 3598 O O . ARG A 1 455 ? 9.816 -16.977 -7.724 1.00 77.56 455 ARG A O 1
ATOM 3605 N N . ASP A 1 456 ? 9.112 -15.705 -9.433 1.00 80.31 456 ASP A N 1
ATOM 3606 C CA . ASP A 1 456 ? 10.429 -15.591 -10.059 1.00 80.31 456 ASP A CA 1
ATOM 3607 C C . ASP A 1 456 ? 11.318 -14.646 -9.250 1.00 80.31 456 ASP A C 1
ATOM 3609 O O . ASP A 1 456 ? 12.480 -14.963 -8.993 1.00 80.31 456 ASP A O 1
ATOM 3613 N N . ALA A 1 457 ? 10.749 -13.549 -8.746 1.00 71.31 457 ALA A N 1
ATOM 3614 C CA . ALA A 1 457 ? 11.422 -12.633 -7.836 1.00 71.31 457 ALA A CA 1
ATOM 3615 C C . ALA A 1 457 ? 11.778 -13.302 -6.495 1.00 71.31 457 ALA A C 1
ATOM 3617 O O . ALA A 1 457 ? 12.907 -13.165 -6.017 1.00 71.31 457 ALA A O 1
ATOM 3618 N N . VAL A 1 458 ? 10.856 -14.084 -5.915 1.00 77.94 458 VAL A N 1
ATOM 3619 C CA . VAL A 1 458 ? 11.140 -14.881 -4.707 1.00 77.94 458 VAL A CA 1
ATOM 3620 C C . VAL A 1 458 ? 12.227 -15.914 -4.978 1.00 77.94 458 VAL A C 1
ATOM 3622 O O . VAL A 1 458 ? 13.143 -16.050 -4.173 1.00 77.94 458 VAL A O 1
ATOM 3625 N N . LYS A 1 459 ? 12.176 -16.611 -6.116 1.00 85.81 459 LYS A N 1
ATOM 3626 C CA . LYS A 1 459 ? 13.173 -17.621 -6.475 1.00 85.81 459 LYS A CA 1
ATOM 3627 C C . LYS A 1 459 ? 14.560 -17.011 -6.682 1.00 85.81 459 LYS A C 1
ATOM 3629 O O . LYS A 1 459 ? 15.536 -17.562 -6.186 1.00 85.81 459 LYS A O 1
ATOM 3634 N N . PHE A 1 460 ? 14.650 -15.866 -7.356 1.00 84.12 460 PHE A N 1
ATOM 3635 C CA . PHE A 1 460 ? 15.902 -15.122 -7.507 1.00 84.12 460 PHE A CA 1
ATOM 3636 C C . PHE A 1 460 ? 16.495 -14.754 -6.141 1.00 84.12 460 PHE A C 1
ATOM 3638 O O . PHE A 1 460 ? 17.691 -14.921 -5.904 1.00 84.12 460 PHE A O 1
ATOM 3645 N N . TYR A 1 461 ? 15.647 -14.312 -5.211 1.00 84.69 461 TYR A N 1
ATOM 3646 C CA . TYR A 1 461 ? 16.078 -14.027 -3.850 1.00 84.69 461 TYR A CA 1
ATOM 3647 C C . TYR A 1 461 ? 16.516 -15.295 -3.104 1.00 84.69 461 TYR A C 1
ATOM 3649 O O . TYR A 1 461 ? 17.593 -15.308 -2.520 1.00 84.69 461 TYR A O 1
ATOM 3657 N N . GLN A 1 462 ? 15.750 -16.383 -3.181 1.00 86.50 462 GLN A N 1
ATOM 3658 C CA . GLN A 1 462 ? 16.096 -17.684 -2.597 1.00 86.50 462 GLN A CA 1
ATOM 3659 C C . GLN A 1 462 ? 17.430 -18.237 -3.119 1.00 86.50 462 GLN A C 1
ATOM 3661 O O . GLN A 1 462 ? 18.204 -18.793 -2.347 1.00 86.50 462 GLN A O 1
ATOM 3666 N N . GLU A 1 463 ? 17.728 -18.060 -4.408 1.00 87.81 463 GLU A N 1
ATOM 3667 C CA . GLU A 1 463 ? 19.017 -18.429 -5.001 1.00 87.81 463 GLU A CA 1
ATOM 3668 C C . GLU A 1 463 ? 20.172 -17.589 -4.443 1.00 87.81 463 GLU A C 1
ATOM 3670 O O . GLU A 1 463 ? 21.266 -18.115 -4.282 1.00 87.81 463 GLU A O 1
ATOM 3675 N N . SER A 1 464 ? 19.932 -16.322 -4.084 1.00 86.31 464 SER A N 1
ATOM 3676 C CA . SER A 1 464 ? 20.944 -15.464 -3.447 1.00 86.31 464 SER A CA 1
ATOM 3677 C C . SER A 1 464 ? 21.245 -15.815 -1.984 1.00 86.31 464 SER A C 1
ATOM 3679 O O . SER A 1 464 ? 22.238 -15.339 -1.437 1.00 86.31 464 SER A O 1
ATOM 3681 N N . LEU A 1 465 ? 20.390 -16.626 -1.349 1.00 84.75 465 LEU A N 1
ATOM 3682 C CA . LEU A 1 465 ? 20.544 -17.087 0.036 1.00 84.75 465 LEU A CA 1
ATOM 3683 C C . LEU A 1 465 ? 21.346 -18.398 0.150 1.00 84.75 465 LEU A C 1
ATOM 3685 O O . LEU A 1 465 ? 21.644 -18.820 1.268 1.00 84.75 465 LEU A O 1
ATOM 3689 N N . LYS A 1 466 ? 21.653 -19.047 -0.981 1.00 82.38 466 LYS A N 1
ATOM 3690 C CA . LYS A 1 466 ? 22.464 -20.272 -1.083 1.00 82.38 466 LYS A CA 1
ATOM 3691 C C . LYS A 1 466 ? 23.922 -19.933 -1.350 1.00 82.38 466 LYS A C 1
ATOM 3693 O O . LYS A 1 466 ? 24.784 -20.660 -0.806 1.00 82.38 466 LYS A O 1
#

Secondary structure (DSSP, 8-state):
----EEEEEE--GGGHHHHHHHHHHHHHTT--EEE-SS--SSTTHHHHHHHHHHHEEEEEEEE-HHHHT-SSHHHHHHHHHHHHHHHHHTT----SEEEEEEES--GGGS-TTTTT---EEEPSSPPHHHHHHHHHHHHHHSPPPPTTSTTSS--SHHHHHHHHHHHHHHHHHTSHHHHHHHHHH-TT-TTHHHHHHHHHHSPPPHHHHHHHHHHHHHHHHHHHHHHHHHHHHHHHHHSTTTS-HHHHHHHHHHHHHHHHHHHHHHHHHHHHHHHHHHHHHHHHHHHHHHHHHHHHHHHHHHHHHHHHHHHHHHHHHHHHHHHHHHTTS--SS------SS---STT-----BTTEEE-TT-TT--HHHHTT-TT--EEE-TT-SS--GGGTTTS--SEEE-TT------GGGGG-TT--EEE--S------GGGTT-TT--EEE-TTS-EE-SHHHHHHHHHHT-

Sequence (466 aa):
MSIDLDIFVSYKREEAHLRDKVIRALQDANFTTFADAEIDKGENFNEVLDRMVRSAKLTLVLWTEAATRSQWIPKEARLTKKLQQEAKDKGREVSNIYLPVYIGDLGAQMPMDLADDQGLEFDSPLSETALKEIISEVSKLIEPKERGEIDSAPTSSFALEQDLRQYQFALRVDSEKSYEVYLRDFPNGAFAQDAQERIKALPLPQDLNKKQASWAYFAEVMALGATVLFLVGAIAYSLQLIVPGSAVKEAKDSYEQRLNEQELANKSRLEKAAVELQNLNAMVESLETERDQLSDQASSLNETIDKLETKNRNLSLQIRKLERQVSKKTDADCPDRFGKERLWVVNTCVNFDATSLNLENIGDLTLQDVKKLTFLRKLFLDGASNIDLETIMSLPLTHLSLRSTNVNDIAALANISTLESLNLDPSLIEDLSPIADLPNLRVLFAPNGNVYLDRDAVKFYQESLK

pLDDT: mean 70.27, std 16.81, range [30.19, 94.56]

Radius of gyration: 34.56 Å; chains: 1; bounding box: 80×67×102 Å

InterPro domains:
  IPR000157 Toll/interleukin-1 receptor homology (TIR) domain [PF13676] (7-123)
  IPR000157 Toll/interleukin-1 receptor homology (TIR) domain [PS50104] (3-142)
  IPR032675 Leucine-rich repeat domain superfamily [G3DSA:3.80.10.10] (311-452)
  IPR035897 Toll/interleukin-1 receptor homology (TIR) domain superfamily [G3DSA:3.40.50.10140] (4-142)
  IPR035897 Toll/interleukin-1 receptor homology (TIR) domain superfamily [SSF52200] (5-84)

Organism: NCBI:txid1037362

Foldseek 3Di:
DQPQAAEEEADDQVVVVLVVVLVVLLVVVQGHYAYPNDDDPDPCSVVVLLSVLVRYQEYEYEDDLNLLPDPVSVVSLVSLVVQQVVCVVVVHDRGSHYAYEYEDDCPPSHDPVCPPDDHHYYYPPQDPVNSVVVNVVSCVSDPHDDPVVCPQALNDNVSLVVLVVLVVQCVVVLDLVSLVVSCVVCVPHNCNVVSVVSNVVDDDPPVVVVVVVVVVVVVVVVVVVVVVVVVVVVVVVVPPPDDDPVVVVVVVVVVVVVVVVVVVVVVVVVVVVVVVVVVVVVVVVVVVVVVVVVVVVVVVVVVVVVVVVVVVVVVVVVVVVVVVVVVVPPPDDDDDDDDDDFDDDDDDTADDPLAEDAPPDDPPDDLQVVLVSQNHAEYECACPEDDDLLSCLNHQYQYYECENYADQDDLSVLSNLNHAEYHPDQYNHPQPLSCLPNPRHAWYCDNVRDTGRGDVSVNVVSVVND